Protein 2GFG (pdb70)

CATH classification: 2.40.320.10

Radius of gyration: 31.07 Å; Cα contacts (8 Å, |Δi|>4): 1097; chains: 3; bounding box: 58×66×93 Å

B-factor: mean 49.04, std 6.39, range [33.17, 90.45]

Nearest PDB structures (foldseek):
  2gfg-assembly3_C  TM=9.808E-01  e=6.382E-33  Halalkalibacterium halodurans
  3sy3-assembly2_D  TM=9.753E-01  e=3.886E-20  Bacillus anthracis str. 'Ames Ancestor'
  8h92-assembly1_A  TM=7.859E-01  e=7.245E-09  Ziziphus jujuba
  5a61-assembly1_A  TM=7.399E-01  e=6.137E-09  Escherichia coli K-12
  3n10-assembly1_A  TM=6.303E-01  e=5.425E-07  Yersinia pestis

Structure (mmCIF, N/CA/C/O backbone):
data_2GFG
#
_entry.id   2GFG
#
_cell.length_a   43.030
_cell.length_b   74.690
_cell.length_c   188.130
_cell.angle_alpha   90.000
_cell.angle_beta   90.000
_cell.angle_gamma   90.000
#
_symmetry.space_group_name_H-M   'P 21 21 21'
#
loop_
_entity.id
_entity.type
_entity.pdbx_description
1 polymer BH2851
2 non-polymer 'CHLORIDE ION'
3 non-polymer 'UNKNOWN LIGAND'
4 non-polymer 1,2-ETHANEDIOL
5 non-polymer 'SODIUM ION'
6 water water
#
loop_
_atom_site.group_PDB
_atom_site.id
_atom_site.type_symbol
_atom_site.label_atom_id
_atom_site.label_alt_id
_atom_site.label_comp_id
_atom_site.label_asym_id
_atom_site.label_entity_id
_atom_site.label_seq_id
_atom_site.pdbx_PDB_ins_code
_atom_site.Cartn_x
_atom_site.Cartn_y
_atom_site.Cartn_z
_atom_site.occupancy
_atom_site.B_iso_or_equiv
_atom_site.auth_seq_id
_atom_site.auth_comp_id
_atom_site.auth_asym_id
_atom_site.auth_atom_id
_atom_site.pdbx_PDB_model_num
ATOM 1 N N . GLY A 1 1 ? 39.462 57.505 61.941 1.00 65.36 0 GLY A N 1
ATOM 2 C CA . GLY A 1 1 ? 38.789 57.664 60.615 1.00 64.93 0 GLY A CA 1
ATOM 3 C C . GLY A 1 1 ? 39.451 56.858 59.501 1.00 64.55 0 GLY A C 1
ATOM 4 O O . GLY A 1 1 ? 40.223 55.927 59.762 1.00 66.51 0 GLY A O 1
ATOM 13 N N . GLY A 1 3 ? 42.046 56.453 57.591 1.00 58.41 2 GLY A N 1
ATOM 14 C CA . GLY A 1 3 ? 43.475 56.784 57.455 1.00 57.48 2 GLY A CA 1
ATOM 15 C C . GLY A 1 3 ? 43.990 57.691 58.567 1.00 56.03 2 GLY A C 1
ATOM 16 O O . GLY A 1 3 ? 45.136 57.559 58.999 1.00 56.26 2 GLY A O 1
ATOM 17 N N . LYS A 1 4 ? 43.147 58.625 59.015 1.00 54.20 3 LYS A N 1
ATOM 18 C CA . LYS A 1 4 ? 43.526 59.578 60.066 1.00 54.03 3 LYS A CA 1
ATOM 19 C C . LYS A 1 4 ? 42.746 59.310 61.342 1.00 53.90 3 LYS A C 1
ATOM 20 O O . LYS A 1 4 ? 41.596 58.896 61.293 1.00 53.63 3 LYS A O 1
ATOM 26 N N . GLU A 1 5 ? 43.392 59.514 62.490 1.00 53.63 4 GLU A N 1
ATOM 27 C CA . GLU A 1 5 ? 42.720 59.322 63.782 1.00 54.32 4 GLU A CA 1
ATOM 28 C C . GLU A 1 5 ? 43.359 60.112 64.905 1.00 52.12 4 GLU A C 1
ATOM 29 O O . GLU A 1 5 ? 44.547 60.457 64.850 1.00 50.08 4 GLU A O 1
ATOM 35 N N . ILE A 1 6 ? 42.543 60.441 65.905 1.00 51.72 5 ILE A N 1
ATOM 36 C CA . ILE A 1 6 ? 42.995 61.162 67.073 1.00 52.61 5 ILE A CA 1
ATOM 37 C C . ILE A 1 6 ? 43.380 60.159 68.147 1.00 53.16 5 ILE A C 1
ATOM 38 O O . ILE A 1 6 ? 42.581 59.299 68.521 1.00 53.75 5 ILE A O 1
ATOM 43 N N . GLU A 1 7 ? 44.617 60.272 68.630 1.00 54.44 6 GLU A N 1
ATOM 44 C CA . GLU A 1 7 ? 45.157 59.368 69.631 1.00 55.54 6 GLU A CA 1
ATOM 45 C C . GLU A 1 7 ? 45.130 60.036 71.023 1.00 54.59 6 GLU A C 1
ATOM 46 O O . GLU A 1 7 ? 45.846 61.007 71.261 1.00 53.30 6 GLU A O 1
ATOM 52 N N . ILE A 1 8 ? 44.213 59.566 71.886 1.00 54.38 7 ILE A N 1
ATOM 53 C CA . ILE A 1 8 ? 44.175 59.957 73.308 1.00 53.96 7 ILE A CA 1
ATOM 54 C C . ILE A 1 8 ? 44.765 58.786 74.115 1.00 52.95 7 ILE A C 1
ATOM 55 O O . ILE A 1 8 ? 44.159 57.718 74.199 1.00 51.32 7 ILE A O 1
ATOM 60 N N . GLU A 1 9 ? 45.925 59.013 74.733 1.00 52.48 8 GLU A N 1
ATOM 61 C CA . GLU A 1 9 ? 46.716 57.927 75.315 1.00 52.57 8 GLU A CA 1
ATOM 62 C C . GLU A 1 9 ? 47.257 58.275 76.713 1.00 50.28 8 GLU A C 1
ATOM 63 O O . GLU A 1 9 ? 47.780 59.367 76.929 1.00 51.64 8 GLU A O 1
ATOM 69 N N . ARG A 1 10 ? 47.130 57.317 77.645 1.00 47.52 9 ARG A N 1
ATOM 70 C CA . ARG A 1 10 ? 47.792 57.384 78.962 1.00 45.17 9 ARG A CA 1
ATOM 71 C C . ARG A 1 10 ? 48.726 56.189 79.085 1.00 44.74 9 ARG A C 1
ATOM 72 O O . ARG A 1 10 ? 48.431 55.125 78.579 1.00 43.47 9 ARG A O 1
ATOM 80 N N . LYS A 1 11 ? 49.829 56.363 79.800 1.00 44.04 10 LYS A N 1
ATOM 81 C CA . LYS A 1 11 ? 50.938 55.394 79.755 1.00 45.02 10 LYS A CA 1
ATOM 82 C C . LYS A 1 11 ? 51.804 55.439 80.998 1.00 43.31 10 LYS A C 1
ATOM 83 O O . LYS A 1 11 ? 51.957 56.478 81.610 1.00 42.41 10 LYS A O 1
ATOM 89 N N . THR A 1 12 ? 52.376 54.288 81.355 1.00 42.62 11 THR A N 1
ATOM 90 C CA . THR A 1 12 ? 53.454 54.230 82.343 1.00 43.47 11 THR A CA 1
ATOM 91 C C . THR A 1 12 ? 54.304 52.979 82.146 1.00 43.54 11 THR A C 1
ATOM 92 O O . THR A 1 12 ? 53.790 51.921 81.777 1.00 42.83 11 THR A O 1
ATOM 96 N N . LEU A 1 13 ? 55.606 53.117 82.396 1.00 44.18 12 LEU A N 1
ATOM 97 C CA . LEU A 1 13 ? 56.520 51.982 82.413 1.00 44.15 12 LEU A CA 1
ATOM 98 C C . LEU A 1 13 ? 56.281 51.164 83.657 1.00 43.53 12 LEU A C 1
ATOM 99 O O . LEU A 1 13 ? 55.862 51.700 84.694 1.00 43.35 12 LEU A O 1
ATOM 104 N N . VAL A 1 14 ? 56.548 49.862 83.562 1.00 43.06 13 VAL A N 1
ATOM 105 C CA . VAL A 1 14 ? 56.437 48.957 84.705 1.00 43.06 13 VAL A CA 1
ATOM 106 C C . VAL A 1 14 ? 57.606 47.986 84.732 1.00 43.99 13 VAL A C 1
ATOM 107 O O . VAL A 1 14 ? 58.350 47.858 83.752 1.00 44.07 13 VAL A O 1
ATOM 111 N N . SER A 1 15 ? 57.780 47.327 85.870 1.00 44.13 14 SER A N 1
ATOM 112 C CA . SER A 1 15 ? 58.840 46.346 86.042 1.00 44.51 14 SER A CA 1
ATOM 113 C C . SER A 1 15 ? 58.504 45.078 85.310 1.00 44.61 14 SER A C 1
ATOM 114 O O . SER A 1 15 ? 57.361 44.873 84.900 1.00 44.32 14 SER A O 1
ATOM 117 N N . LYS A 1 16 ? 59.503 44.209 85.167 1.00 45.66 15 LYS A N 1
ATOM 118 C CA . LYS A 1 16 ? 59.309 42.887 84.564 1.00 46.88 15 LYS A CA 1
ATOM 119 C C . LYS A 1 16 ? 58.299 42.069 85.376 1.00 46.71 15 LYS A C 1
ATOM 120 O O . LYS A 1 16 ? 57.373 41.473 84.812 1.00 46.71 15 LYS A O 1
ATOM 126 N N . GLU A 1 17 ? 58.471 42.071 86.705 1.00 46.83 16 GLU A N 1
ATOM 127 C CA . GLU A 1 17 ? 57.601 41.294 87.608 1.00 46.56 16 GLU A CA 1
ATOM 128 C C . GLU A 1 17 ? 56.164 41.842 87.648 1.00 45.18 16 GLU A C 1
ATOM 129 O O . GLU A 1 17 ? 55.208 41.070 87.683 1.00 44.22 16 GLU A O 1
ATOM 132 N N . THR A 1 18 ? 56.021 43.171 87.634 1.00 44.92 17 THR A N 1
ATOM 133 C CA . THR A 1 18 ? 54.678 43.801 87.576 1.00 44.92 17 THR A CA 1
ATOM 134 C C . THR A 1 18 ? 53.984 43.468 86.247 1.00 44.89 17 THR A C 1
ATOM 135 O O . THR A 1 18 ? 52.798 43.130 86.224 1.00 45.60 17 THR A O 1
ATOM 139 N N . PHE A 1 19 ? 54.735 43.577 85.147 1.00 44.88 18 PHE A N 1
ATOM 140 C CA . PHE A 1 19 ? 54.220 43.230 83.802 1.00 44.66 18 PHE A CA 1
ATOM 141 C C . PHE A 1 19 ? 53.719 41.795 83.775 1.00 44.51 18 PHE A C 1
ATOM 142 O O . PHE A 1 19 ? 52.609 41.525 83.324 1.00 45.27 18 PHE A O 1
ATOM 150 N N . LYS A 1 20 ? 54.538 40.889 84.303 1.00 45.07 19 LYS A N 1
ATOM 151 C CA . LYS A 1 20 ? 54.202 39.455 84.370 1.00 45.25 19 LYS A CA 1
ATOM 152 C C . LYS A 1 20 ? 52.964 39.192 85.262 1.00 44.74 19 LYS A C 1
ATOM 153 O O . LYS A 1 20 ? 52.166 38.285 84.984 1.00 42.72 19 LYS A O 1
ATOM 159 N N . ARG A 1 21 ? 52.822 39.982 86.333 1.00 45.06 20 ARG A N 1
ATOM 160 C CA . ARG A 1 21 ? 51.650 39.886 87.220 1.00 45.49 20 ARG A CA 1
ATOM 161 C C . ARG A 1 21 ? 50.378 40.370 86.511 1.00 45.43 20 ARG A C 1
ATOM 162 O O . ARG A 1 21 ? 49.302 39.784 86.679 1.00 45.59 20 ARG A O 1
ATOM 170 N N . LEU A 1 22 ? 50.505 41.461 85.752 1.00 45.84 21 LEU A N 1
ATOM 171 C CA . LEU A 1 22 ? 49.368 42.033 85.003 1.00 45.74 21 LEU A CA 1
ATOM 172 C C . LEU A 1 22 ? 48.872 41.098 83.912 1.00 44.79 21 LEU A C 1
ATOM 173 O O . LEU A 1 22 ? 47.681 41.054 83.634 1.00 44.91 21 LEU A O 1
ATOM 178 N N . ILE A 1 23 ? 49.802 40.390 83.260 1.00 44.89 22 ILE A N 1
ATOM 179 C CA . ILE A 1 23 ? 49.444 39.362 82.262 1.00 45.05 22 ILE A CA 1
ATOM 180 C C . ILE A 1 23 ? 48.575 38.286 82.908 1.00 45.38 22 ILE A C 1
ATOM 181 O O . ILE A 1 23 ? 47.565 37.865 82.336 1.00 44.04 22 ILE A O 1
ATOM 186 N N . SER A 1 24 ? 48.980 37.849 84.109 1.00 46.13 23 SER A N 1
ATOM 187 C CA . SER A 1 24 ? 48.244 36.824 84.861 1.00 47.44 23 SER A CA 1
ATOM 188 C C . SER A 1 24 ? 46.855 37.310 85.324 1.00 48.08 23 SER A C 1
ATOM 189 O O . SER A 1 24 ? 45.849 36.633 85.096 1.00 47.88 23 SER A O 1
ATOM 192 N N . GLN A 1 25 ? 46.811 38.483 85.959 1.00 48.76 24 GLN A N 1
ATOM 193 C CA . GLN A 1 25 ? 45.550 38.994 86.563 1.00 49.65 24 GLN A CA 1
ATOM 194 C C . GLN A 1 25 ? 44.510 39.423 85.517 1.00 50.66 24 GLN A C 1
ATOM 195 O O . GLN A 1 25 ? 43.305 39.245 85.728 1.00 50.87 24 GLN A O 1
ATOM 201 N N . LEU A 1 26 ? 44.980 39.922 84.369 1.00 50.74 25 LEU A N 1
ATOM 202 C CA . LEU A 1 26 ? 44.085 40.236 83.235 1.00 51.10 25 LEU A CA 1
ATOM 203 C C . LEU A 1 26 ? 43.753 38.977 82.376 1.00 51.10 25 LEU A C 1
ATOM 204 O O . LEU A 1 26 ? 43.021 39.075 81.391 1.00 52.17 25 LEU A O 1
ATOM 209 N N . HIS A 1 27 ? 44.294 37.811 82.775 1.00 51.17 26 HIS A N 1
ATOM 210 C CA . HIS A 1 27 ? 44.045 36.512 82.081 1.00 51.65 26 HIS A CA 1
ATOM 211 C C . HIS A 1 27 ? 44.434 36.561 80.585 1.00 52.03 26 HIS A C 1
ATOM 212 O O . HIS A 1 27 ? 43.716 36.037 79.723 1.00 52.29 26 HIS A O 1
ATOM 215 N N . ILE A 1 28 ? 45.592 37.171 80.306 1.00 51.54 27 ILE A N 1
ATOM 216 C CA . ILE A 1 28 ? 46.118 37.294 78.942 1.00 51.64 27 ILE A CA 1
ATOM 217 C C . ILE A 1 28 ? 47.037 36.119 78.626 1.00 51.41 27 ILE A C 1
ATOM 218 O O . ILE A 1 28 ? 47.984 35.855 79.359 1.00 51.19 27 ILE A O 1
ATOM 223 N N . GLY A 1 29 ? 46.761 35.427 77.520 1.00 51.49 28 GLY A N 1
ATOM 224 C CA . GLY A 1 29 ? 47.578 34.279 77.099 1.00 51.64 28 GLY A CA 1
ATOM 225 C C . GLY A 1 29 ? 48.825 34.702 76.334 1.00 51.86 28 GLY A C 1
ATOM 226 O O . GLY A 1 29 ? 48.905 35.819 75.832 1.00 52.75 28 GLY A O 1
ATOM 227 N N . GLU A 1 30 ? 49.799 33.793 76.249 1.00 52.28 29 GLU A N 1
ATOM 228 C CA . GLU A 1 30 ? 51.036 34.025 75.467 1.00 52.47 29 GLU A CA 1
ATOM 229 C C . GLU A 1 30 ? 50.732 34.310 73.992 1.00 52.27 29 GLU A C 1
ATOM 230 O O . GLU A 1 30 ? 51.354 35.192 73.377 1.00 52.43 29 GLU A O 1
ATOM 232 N N . GLY A 1 31 ? 49.752 33.585 73.442 1.00 51.19 30 GLY A N 1
ATOM 233 C CA . GLY A 1 31 ? 49.355 33.733 72.036 1.00 50.44 30 GLY A CA 1
ATOM 234 C C . GLY A 1 31 ? 48.648 35.046 71.705 1.00 50.12 30 GLY A C 1
ATOM 235 O O . GLY A 1 31 ? 48.477 35.382 70.523 1.00 49.89 30 GLY A O 1
ATOM 236 N N . ASP A 1 32 ? 48.193 35.765 72.738 1.00 49.44 31 ASP A N 1
ATOM 237 C CA . ASP A 1 32 ? 47.569 37.097 72.550 1.00 49.21 31 ASP A CA 1
ATOM 238 C C . ASP A 1 32 ? 48.599 38.169 72.203 1.00 48.31 31 ASP A C 1
ATOM 239 O O . ASP A 1 32 ? 48.254 39.201 71.626 1.00 48.51 31 ASP A O 1
ATOM 244 N N . PHE A 1 33 ? 49.856 37.938 72.591 1.00 47.17 32 PHE A N 1
ATOM 245 C CA . PHE A 1 33 ? 50.945 38.856 72.266 1.00 45.71 32 PHE A CA 1
ATOM 246 C C . PHE A 1 33 ? 51.348 38.738 70.797 1.00 45.48 32 PHE A C 1
ATOM 247 O O . PHE A 1 33 ? 51.671 37.642 70.314 1.00 43.49 32 PHE A O 1
ATOM 255 N N . LYS A 1 34 ? 51.280 39.870 70.081 1.00 45.66 33 LYS A N 1
ATOM 256 C CA . LYS A 1 34 ? 51.690 39.946 68.679 1.00 46.05 33 LYS A CA 1
ATOM 257 C C . LYS A 1 34 ? 52.956 40.802 68.569 1.00 45.07 33 LYS A C 1
ATOM 258 O O . LYS A 1 34 ? 53.09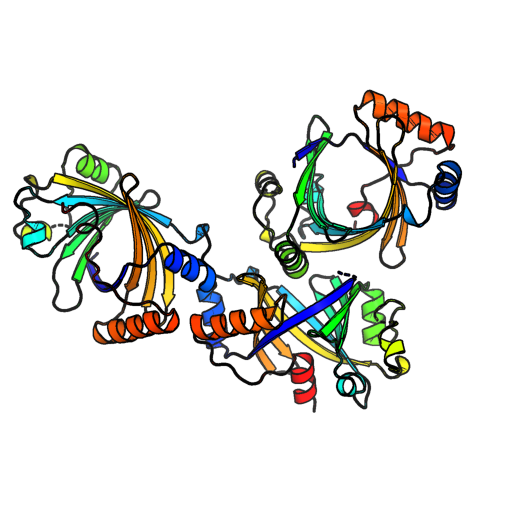5 41.801 69.257 1.00 45.39 33 LYS A O 1
ATOM 264 N N . LEU A 1 35 ? 53.845 40.416 67.667 1.00 45.25 34 LEU A N 1
ATOM 265 C CA . LEU A 1 35 ? 55.126 41.100 67.486 1.00 45.77 34 LEU A CA 1
ATOM 266 C C . LEU A 1 35 ? 55.035 42.126 66.370 1.00 45.12 34 LEU A C 1
ATOM 267 O O . LEU A 1 35 ? 54.422 41.872 65.335 1.00 44.39 34 LEU A O 1
ATOM 272 N N . GLN A 1 36 ? 55.582 43.321 66.623 1.00 45.83 35 GLN A N 1
ATOM 273 C CA . GLN A 1 36 ? 55.666 44.373 65.608 1.00 45.20 35 GLN A CA 1
ATOM 274 C C . GLN A 1 36 ? 57.022 45.085 65.676 1.00 45.64 35 GLN A C 1
ATOM 275 O O . GLN A 1 36 ? 57.665 45.127 66.736 1.00 43.95 35 GLN A O 1
ATOM 281 N N . ARG A 1 37 ? 57.450 45.625 64.533 1.00 46.78 36 ARG A N 1
ATOM 282 C CA . ARG A 1 37 ? 58.708 46.360 64.430 1.00 46.51 36 ARG A CA 1
ATOM 283 C C . ARG A 1 37 ? 58.434 47.774 63.993 1.00 46.31 36 ARG A C 1
ATOM 284 O O . ARG A 1 37 ? 57.803 47.998 62.968 1.00 45.69 36 ARG A O 1
ATOM 292 N N . ASN A 1 38 ? 58.936 48.730 64.766 1.00 45.74 37 ASN A N 1
ATOM 293 C CA . ASN A 1 38 ? 58.778 50.132 64.464 1.00 45.36 37 ASN A CA 1
ATOM 294 C C . ASN A 1 38 ? 60.082 50.671 63.943 1.00 45.19 37 ASN A C 1
ATOM 295 O O . ASN A 1 38 ? 61.086 50.654 64.653 1.00 44.92 37 ASN A O 1
ATOM 300 N N . HIS A 1 39 ? 60.100 51.035 62.658 1.00 43.09 38 HIS A N 1
ATOM 301 C CA . HIS A 1 39 ? 61.281 51.616 62.033 1.00 42.33 38 HIS A CA 1
ATOM 302 C C . HIS A 1 39 ? 61.135 53.117 62.055 1.00 43.19 38 HIS A C 1
ATOM 303 O O . HIS A 1 39 ? 60.215 53.654 61.453 1.00 41.98 38 HIS A O 1
ATOM 310 N N . TYR A 1 40 ? 62.049 53.800 62.747 1.00 43.85 39 TYR A N 1
ATOM 311 C CA . TYR A 1 40 ? 61.928 55.252 62.964 1.00 44.49 39 TYR A CA 1
ATOM 312 C C . TYR A 1 40 ? 62.709 56.067 61.963 1.00 44.47 39 TYR A C 1
ATOM 313 O O . TYR A 1 40 ? 63.805 55.696 61.567 1.00 44.50 39 TYR A O 1
ATOM 322 N N . PHE A 1 41 ? 62.122 57.197 61.557 1.00 44.83 40 PHE A N 1
ATOM 323 C CA . PHE A 1 41 ? 62.746 58.111 60.622 1.00 45.64 40 PHE A CA 1
ATOM 324 C C . PHE A 1 41 ? 62.879 59.491 61.242 1.00 46.62 40 PHE A C 1
ATOM 325 O O . PHE A 1 41 ? 61.983 59.956 61.952 1.00 47.75 40 PHE A O 1
ATOM 333 N N . GLU A 1 42 ? 63.997 60.143 60.964 1.00 46.48 41 GLU A N 1
ATOM 334 C CA . GLU A 1 42 ? 64.281 61.446 61.516 1.00 47.97 41 GLU A CA 1
ATOM 335 C C . GLU A 1 42 ? 65.460 62.072 60.768 1.00 47.80 41 GLU A C 1
ATOM 336 O O . GLU A 1 42 ? 66.244 61.361 60.126 1.00 48.33 41 GLU A O 1
ATOM 342 N N . THR A 1 43 ? 65.526 63.404 60.782 1.00 47.80 42 THR A N 1
ATOM 343 C CA . THR A 1 43 ? 66.666 64.143 60.218 1.00 48.02 42 THR A CA 1
ATOM 344 C C . THR A 1 43 ? 67.831 64.152 61.204 1.00 48.97 42 THR A C 1
ATOM 345 O O . THR A 1 43 ? 67.654 63.852 62.376 1.00 48.81 42 THR A O 1
ATOM 349 N N . ASP A 1 44 ? 69.018 64.513 60.723 1.00 50.87 43 ASP A N 1
ATOM 350 C CA . ASP A 1 44 ? 70.228 64.575 61.585 1.00 53.28 43 ASP A CA 1
ATOM 351 C C . ASP A 1 44 ? 70.036 65.526 62.777 1.00 54.46 43 ASP A C 1
ATOM 352 O O . ASP A 1 44 ? 70.368 65.183 63.914 1.00 54.87 43 ASP A O 1
ATOM 357 N N . ASP A 1 45 ? 69.446 66.692 62.511 1.00 55.65 44 ASP A N 1
ATOM 358 C CA . ASP A 1 45 ? 69.192 67.704 63.561 1.00 56.56 44 ASP A CA 1
ATOM 359 C C . ASP A 1 45 ? 67.877 67.451 64.355 1.00 55.65 44 ASP A C 1
ATOM 360 O O . ASP A 1 45 ? 67.492 68.268 65.187 1.00 55.95 44 ASP A O 1
ATOM 365 N N . PHE A 1 46 ? 67.180 66.353 64.038 1.00 54.30 45 PHE A N 1
ATOM 366 C CA . PHE A 1 46 ? 65.959 65.942 64.755 1.00 53.48 45 PHE A CA 1
ATOM 367 C C . PHE A 1 46 ? 64.786 66.953 64.589 1.00 51.65 45 PHE A C 1
ATOM 368 O O . PHE A 1 46 ? 64.206 67.417 65.580 1.00 51.07 45 PHE A O 1
ATOM 376 N N . GLN A 1 47 ? 64.419 67.235 63.332 1.00 50.19 46 GLN A N 1
ATOM 377 C CA . GLN A 1 47 ? 63.340 68.221 63.028 1.00 50.03 46 GLN A CA 1
ATOM 378 C C . GLN A 1 47 ? 61.947 67.762 63.485 1.00 48.92 46 GLN A C 1
ATOM 379 O O . GLN A 1 47 ? 61.158 68.575 63.984 1.00 48.63 46 GLN A O 1
ATOM 385 N N . LEU A 1 48 ? 61.648 66.469 63.323 1.00 47.35 47 LEU A N 1
ATOM 386 C CA . LEU A 1 48 ? 60.351 65.928 63.769 1.00 48.31 47 LEU A CA 1
ATOM 387 C C . LEU A 1 48 ? 60.200 66.055 65.291 1.00 49.02 47 LEU A C 1
ATOM 388 O O . LEU A 1 48 ? 59.123 66.393 65.787 1.00 49.94 47 LEU A O 1
ATOM 393 N N . LYS A 1 49 ? 61.293 65.812 66.016 1.00 48.41 48 LYS A N 1
ATOM 394 C CA . LYS A 1 49 ? 61.303 65.944 67.478 1.00 49.56 48 LYS A CA 1
ATOM 395 C C . LYS A 1 49 ? 61.007 67.406 67.884 1.00 48.59 48 LYS A C 1
ATOM 396 O O . LYS A 1 49 ? 60.200 67.655 68.772 1.00 48.38 48 LYS A O 1
ATOM 402 N N . LYS A 1 50 ? 61.632 68.352 67.179 1.00 48.05 49 LYS A N 1
ATOM 403 C CA . LYS A 1 50 ? 61.451 69.796 67.453 1.00 49.03 49 LYS A CA 1
ATOM 404 C C . LYS A 1 50 ? 60.029 70.298 67.140 1.00 48.42 49 LYS A C 1
ATOM 405 O O . LYS A 1 50 ? 59.604 71.319 67.670 1.00 49.48 49 LYS A O 1
ATOM 411 N N . GLN A 1 51 ? 59.311 69.577 66.270 1.00 48.06 50 GLN A N 1
ATOM 412 C CA . GLN A 1 51 ? 57.897 69.873 65.994 1.00 47.36 50 GLN A CA 1
ATOM 413 C C . GLN A 1 51 ? 56.959 68.885 66.729 1.00 46.08 50 GLN A C 1
ATOM 414 O O . GLN A 1 51 ? 55.779 68.765 66.389 1.00 46.38 50 GLN A O 1
ATOM 420 N N . SER A 1 52 ? 57.492 68.241 67.786 1.00 45.46 51 SER A N 1
ATOM 421 C CA . SER A 1 52 ? 56.739 67.289 68.627 1.00 44.27 51 SER A CA 1
ATOM 422 C C . SER A 1 52 ? 56.040 66.187 67.803 1.00 44.64 51 SER A C 1
ATOM 423 O O . SER A 1 52 ? 54.963 65.689 68.180 1.00 42.59 51 SER A O 1
ATOM 426 N N . SER A 1 53 ? 56.702 65.763 66.726 1.00 44.76 52 SER A N 1
ATOM 427 C CA . SER A 1 53 ? 56.149 64.769 65.817 1.00 44.27 52 SER A CA 1
ATOM 428 C C . SER A 1 53 ? 57.030 63.544 65.742 1.00 44.11 52 SER A C 1
ATOM 429 O O . SER A 1 53 ? 58.219 63.585 66.122 1.00 44.19 52 SER A O 1
ATOM 432 N N . ALA A 1 54 ? 56.447 62.449 65.246 1.00 42.98 53 ALA A N 1
ATOM 433 C CA . ALA A 1 54 ? 57.146 61.183 65.108 1.00 42.83 53 ALA A CA 1
ATOM 434 C C . ALA A 1 54 ? 56.711 60.479 63.828 1.00 42.67 53 ALA A C 1
ATOM 435 O O . ALA A 1 54 ? 55.496 60.368 63.542 1.00 42.86 53 ALA A O 1
ATOM 437 N N . LEU A 1 55 ? 57.699 59.993 63.068 1.00 40.17 54 LEU A N 1
ATOM 438 C CA . LEU A 1 55 ? 57.465 59.309 61.804 1.00 40.91 54 LEU A CA 1
ATOM 439 C C . LEU A 1 55 ? 58.040 57.904 61.888 1.00 41.32 54 LEU A C 1
ATOM 440 O O . LEU A 1 55 ? 59.216 57.728 62.228 1.00 42.07 54 LEU A O 1
ATOM 445 N N . ARG A 1 56 ? 57.213 56.906 61.589 1.00 41.91 55 ARG A N 1
ATOM 446 C CA . ARG A 1 56 ? 57.658 55.508 61.579 1.00 43.40 55 ARG A CA 1
ATOM 447 C C . ARG A 1 56 ? 57.044 54.726 60.440 1.00 43.61 55 ARG A C 1
ATOM 448 O O . ARG A 1 56 ? 56.036 55.144 59.849 1.00 42.69 55 ARG A O 1
ATOM 456 N N . ILE A 1 57 ? 57.690 53.614 60.104 1.00 42.93 56 ILE A N 1
ATOM 457 C CA . ILE A 1 57 ? 57.072 52.553 59.318 1.00 43.71 56 ILE A CA 1
ATOM 458 C C . ILE A 1 57 ? 56.946 51.322 60.230 1.00 43.05 56 ILE A C 1
ATOM 459 O O . ILE A 1 57 ? 57.942 50.847 60.763 1.00 43.31 56 ILE A O 1
ATOM 464 N N . ARG A 1 58 ? 55.711 50.862 60.448 1.00 43.96 57 ARG A N 1
ATOM 465 C CA . ARG A 1 58 ? 55.453 49.681 61.284 1.00 44.98 57 ARG A CA 1
ATOM 466 C C . ARG A 1 58 ? 55.322 48.437 60.437 1.00 44.63 57 ARG A C 1
ATOM 467 O O . ARG A 1 58 ? 54.645 48.445 59.422 1.00 43.83 57 ARG A O 1
ATOM 475 N N . GLU A 1 59 ? 55.922 47.347 60.912 1.00 44.02 58 GLU A N 1
ATOM 476 C CA . GLU A 1 59 ? 55.816 46.042 60.277 1.00 44.16 58 GLU A CA 1
ATOM 477 C C . GLU A 1 59 ? 55.144 45.077 61.265 1.00 44.01 58 GLU A C 1
ATOM 478 O O . GLU A 1 59 ? 55.613 44.911 62.378 1.00 44.25 58 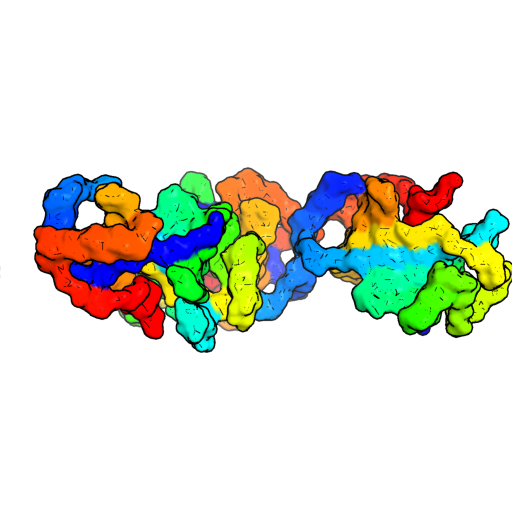GLU A O 1
ATOM 484 N N . LYS A 1 60 ? 54.025 44.484 60.860 1.00 44.84 59 LYS A N 1
ATOM 485 C CA . LYS A 1 60 ? 53.272 43.572 61.736 1.00 44.87 59 LYS A CA 1
ATOM 486 C C . LYS A 1 60 ? 52.503 42.548 60.917 1.00 45.94 59 LYS A C 1
ATOM 487 O O . LYS A 1 60 ? 51.576 42.905 60.169 1.00 45.59 59 LYS A O 1
ATOM 493 N N . GLU A 1 61 ? 52.880 41.272 61.072 1.00 46.86 60 GLU A N 1
ATOM 494 C CA . GLU A 1 61 ? 52.235 40.148 60.359 1.00 48.54 60 GLU A CA 1
ATOM 495 C C . GLU A 1 61 ? 52.203 40.377 58.842 1.00 48.98 60 GLU A C 1
ATOM 496 O O . GLU A 1 61 ? 51.146 40.282 58.207 1.00 49.75 60 GLU A O 1
ATOM 502 N N . ALA A 1 62 ? 53.372 40.729 58.282 1.00 48.22 61 ALA A N 1
ATOM 503 C CA . ALA A 1 62 ? 53.532 40.962 56.822 1.00 47.64 61 ALA A CA 1
ATOM 504 C C . ALA A 1 62 ? 52.744 42.197 56.275 1.00 46.57 61 ALA A C 1
ATOM 505 O O . ALA A 1 62 ? 52.584 42.345 55.061 1.00 47.49 61 ALA A O 1
ATOM 507 N N . ILE A 1 63 ? 52.294 43.077 57.173 1.00 46.05 62 ILE A N 1
ATOM 508 C CA . ILE A 1 63 ? 51.638 44.328 56.776 1.00 44.15 62 ILE A CA 1
ATOM 509 C C . ILE A 1 63 ? 52.482 45.518 57.236 1.00 42.28 62 ILE A C 1
ATOM 510 O O . ILE A 1 63 ? 52.845 45.617 58.419 1.00 40.08 62 ILE A O 1
ATOM 515 N N . PHE A 1 64 ? 52.774 46.421 56.292 1.00 41.21 63 PHE A N 1
ATOM 516 C CA . PHE A 1 64 ? 53.551 47.630 56.556 1.00 41.11 63 PHE A CA 1
ATOM 517 C C . PHE A 1 64 ? 52.648 48.840 56.584 1.00 41.04 63 PHE A C 1
ATOM 518 O O . PHE A 1 64 ? 51.786 48.997 55.710 1.00 40.75 63 PHE A O 1
ATOM 526 N N . THR A 1 65 ? 52.854 49.705 57.586 1.00 40.98 64 THR A N 1
ATOM 527 C CA . THR A 1 65 ? 52.054 50.916 57.758 1.00 43.38 64 THR A CA 1
ATOM 528 C C . THR A 1 65 ? 52.962 52.130 58.014 1.00 44.97 64 THR A C 1
ATOM 529 O O . THR A 1 65 ? 53.742 52.148 58.977 1.00 46.55 64 THR A O 1
ATOM 533 N N . PHE A 1 66 ? 52.868 53.118 57.126 1.00 43.59 65 PHE A N 1
ATOM 534 C CA . PHE A 1 66 ? 53.595 54.382 57.249 1.00 43.40 65 PHE A CA 1
ATOM 535 C C . PHE A 1 66 ? 52.764 55.309 58.116 1.00 42.63 65 PHE A C 1
ATOM 536 O O . PHE A 1 66 ? 51.601 55.541 57.822 1.00 41.12 65 PHE A O 1
ATOM 544 N N . THR A 1 67 ? 53.353 55.821 59.205 1.00 42.30 66 THR A N 1
ATOM 545 C CA . THR A 1 67 ? 52.580 56.609 60.197 1.00 44.05 66 THR A CA 1
ATOM 546 C C . THR A 1 67 ? 53.301 57.861 60.653 1.00 43.45 66 THR A C 1
ATOM 547 O O . THR A 1 67 ? 54.465 57.807 61.078 1.00 42.51 66 THR A O 1
ATOM 551 N N . LEU A 1 68 ? 52.607 58.993 60.535 1.00 42.98 67 LEU A N 1
ATOM 552 C CA . LEU A 1 68 ? 53.035 60.242 61.141 1.00 43.74 67 LEU A CA 1
ATOM 553 C C . LEU A 1 68 ? 52.157 60.518 62.370 1.00 44.08 67 LEU A C 1
ATOM 554 O O . LEU A 1 68 ? 50.952 60.237 62.353 1.00 44.80 67 LEU A O 1
ATOM 559 N N . LYS A 1 69 ? 52.784 61.003 63.448 1.00 43.28 68 LYS A N 1
ATOM 560 C CA . LYS A 1 69 ? 52.069 61.521 64.629 1.00 43.39 68 LYS A CA 1
ATOM 561 C C . LYS A 1 69 ? 52.491 62.942 64.822 1.00 42.90 68 LYS A C 1
ATOM 562 O O . LYS A 1 69 ? 53.679 63.215 64.873 1.00 42.47 68 LYS A O 1
ATOM 568 N N . GLN A 1 70 ? 51.518 63.861 64.906 1.00 41.98 69 GLN A N 1
ATOM 569 C CA . GLN A 1 70 ? 51.809 65.305 65.103 1.00 42.69 69 GLN A CA 1
ATOM 570 C C . GLN A 1 70 ? 50.859 65.911 66.139 1.00 42.32 69 GLN A C 1
ATOM 571 O O . GLN A 1 70 ? 49.854 65.293 66.487 1.00 42.23 69 GLN A O 1
ATOM 577 N N . PRO A 1 71 ? 51.208 67.102 66.682 1.00 44.11 70 PRO A N 1
ATOM 578 C CA . PRO A 1 71 ? 50.326 67.769 67.653 1.00 45.52 70 PRO A CA 1
ATOM 579 C C . PRO A 1 71 ? 48.906 68.077 67.119 1.00 46.96 70 PRO A C 1
ATOM 580 O O . PRO A 1 71 ? 48.706 68.242 65.910 1.00 46.51 70 PRO A O 1
ATOM 584 N N . HIS A 1 72 ? 47.948 68.126 68.036 1.00 48.18 71 HIS A N 1
ATOM 585 C CA . HIS A 1 72 ? 46.537 68.350 67.708 1.00 49.31 71 HIS A CA 1
ATOM 586 C C . HIS A 1 72 ? 45.854 68.901 68.959 1.00 49.91 71 HIS A C 1
ATOM 587 O O . HIS A 1 72 ? 46.296 68.602 70.068 1.00 50.53 71 HIS A O 1
ATOM 594 N N . PRO A 1 73 ? 44.815 69.779 68.791 1.00 51.06 72 PRO A N 1
ATOM 595 C CA . PRO A 1 73 ? 44.124 70.340 69.974 1.00 52.68 72 PRO A CA 1
ATOM 596 C C . PRO A 1 73 ? 43.870 69.303 71.086 1.00 54.09 72 PRO A C 1
ATOM 597 O O . PRO A 1 73 ? 44.300 69.505 72.223 1.00 54.86 72 PRO A O 1
ATOM 601 N N . ALA A 1 74 ? 43.257 68.172 70.719 1.00 55.36 73 ALA A N 1
ATOM 602 C CA . ALA A 1 74 ? 43.055 67.048 71.639 1.00 55.43 73 ALA A CA 1
ATOM 603 C C . ALA A 1 74 ? 43.941 65.869 71.213 1.00 55.47 73 ALA A C 1
ATOM 604 O O . ALA A 1 74 ? 43.799 65.352 70.114 1.00 56.55 73 ALA A O 1
ATOM 606 N N . GLY A 1 75 ? 44.888 65.490 72.075 1.00 54.29 74 GLY A N 1
ATOM 607 C CA . GLY A 1 75 ? 45.781 64.361 71.805 1.00 53.73 74 GLY A CA 1
ATOM 608 C C . GLY A 1 75 ? 46.744 64.633 70.660 1.00 53.24 74 GLY A C 1
ATOM 609 O O . GLY A 1 75 ? 47.227 65.767 70.494 1.00 53.76 74 GLY A O 1
ATOM 610 N N . LEU A 1 76 ? 47.053 63.581 69.894 1.00 50.31 75 LEU A N 1
ATOM 611 C CA . LEU A 1 76 ? 47.874 63.697 68.697 1.00 49.56 75 LEU A CA 1
ATOM 612 C C . LEU A 1 76 ? 47.078 63.249 67.476 1.00 48.20 75 LEU A C 1
ATOM 613 O O . LEU A 1 76 ? 46.246 62.341 67.563 1.00 47.97 75 LEU A O 1
ATOM 618 N N . LEU A 1 77 ? 47.332 63.904 66.342 1.00 48.08 76 LEU A N 1
ATOM 619 C CA . LEU A 1 77 ? 46.766 63.489 65.054 1.00 46.78 76 LEU A CA 1
ATOM 620 C C . LEU A 1 77 ? 47.658 62.427 64.450 1.00 46.77 76 LEU A C 1
ATOM 621 O O . LEU A 1 77 ? 48.848 62.676 64.190 1.00 46.24 76 LEU A O 1
ATOM 626 N N . GLU A 1 78 ? 47.084 61.244 64.215 1.00 45.60 77 GLU A N 1
ATOM 627 C CA . GLU A 1 78 ? 47.803 60.136 63.624 1.00 46.07 77 GLU A CA 1
ATOM 628 C C . GLU A 1 78 ? 47.349 59.944 62.177 1.00 45.32 77 GLU A C 1
ATOM 629 O O . GLU A 1 78 ? 46.167 59.735 61.918 1.00 45.34 77 GLU A O 1
ATOM 635 N N . THR A 1 79 ? 48.283 60.086 61.241 1.00 44.19 78 THR A N 1
ATOM 636 C CA . THR A 1 79 ? 48.009 59.871 59.821 1.00 43.41 78 THR A CA 1
ATOM 637 C C . THR A 1 79 ? 48.660 58.572 59.387 1.00 42.51 78 THR A C 1
ATOM 638 O O . THR A 1 79 ? 49.895 58.454 59.394 1.00 40.24 78 THR A O 1
ATOM 642 N N . ASN A 1 80 ? 47.821 57.585 59.030 1.00 42.59 79 ASN A N 1
ATOM 643 C CA . ASN A 1 80 ? 48.282 56.244 58.665 1.00 43.31 79 ASN A CA 1
ATOM 644 C C . ASN A 1 80 ? 48.164 56.000 57.156 1.00 44.53 79 ASN A C 1
ATOM 645 O O . ASN A 1 80 ? 47.196 56.446 56.514 1.00 45.17 79 ASN A O 1
ATOM 650 N N . GLN A 1 81 ? 49.137 55.279 56.597 1.00 43.61 80 GLN A N 1
ATOM 651 C CA . GLN A 1 81 ? 49.113 54.902 55.174 1.00 43.77 80 GLN A CA 1
ATOM 652 C C . GLN A 1 81 ? 49.732 53.525 54.993 1.00 43.40 80 GLN A C 1
ATOM 653 O O . GLN A 1 81 ? 50.849 53.285 55.443 1.00 44.28 80 GLN A O 1
ATOM 659 N N . THR A 1 82 ? 48.996 52.624 54.338 1.00 42.75 81 THR A N 1
ATOM 660 C CA . THR A 1 82 ? 49.490 51.279 54.030 1.00 43.85 81 THR A CA 1
ATOM 661 C C . THR A 1 82 ? 50.558 51.345 52.953 1.00 44.64 81 THR A C 1
ATOM 662 O O . THR A 1 82 ? 50.415 52.075 51.976 1.00 44.10 81 THR A O 1
ATOM 666 N N . LEU A 1 83 ? 51.628 50.571 53.142 1.00 45.64 82 LEU A N 1
ATOM 667 C CA . LEU A 1 83 ? 52.708 50.455 52.154 1.00 45.16 82 LEU A CA 1
ATOM 668 C C . LEU A 1 83 ? 52.867 49.018 51.738 1.00 44.15 82 LEU A C 1
ATOM 669 O O . LEU A 1 83 ? 52.574 48.113 52.506 1.00 44.34 82 LEU A O 1
ATOM 674 N N . SER A 1 84 ? 53.378 48.808 50.529 1.00 44.17 83 SER A N 1
ATOM 675 C CA . SER A 1 84 ? 53.820 47.481 50.110 1.00 44.20 83 SER A CA 1
ATOM 676 C C . SER A 1 84 ? 55.209 47.240 50.666 1.00 45.00 83 SER A C 1
ATOM 677 O O . SER A 1 84 ? 55.884 48.186 51.122 1.00 44.38 83 SER A O 1
ATOM 680 N N . LYS A 1 85 ? 55.633 45.979 50.652 1.00 46.13 84 LYS A N 1
ATOM 681 C CA . LYS A 1 85 ? 57.003 45.606 51.041 1.00 47.65 84 LYS A CA 1
ATOM 682 C C . LYS A 1 85 ? 58.052 46.394 50.202 1.00 47.39 84 LYS A C 1
ATOM 683 O O . LYS A 1 85 ? 59.055 46.853 50.740 1.00 48.07 84 LYS A O 1
ATOM 689 N N . GLN A 1 86 ? 57.764 46.576 48.895 1.00 46.37 85 GLN A N 1
ATOM 690 C CA . GLN A 1 86 ? 58.621 47.379 47.981 1.00 45.75 85 GLN A CA 1
ATOM 691 C C . GLN A 1 86 ? 58.797 48.804 48.489 1.00 45.76 85 GLN A C 1
ATOM 692 O O . GLN A 1 86 ? 59.916 49.324 48.545 1.00 44.41 85 GLN A O 1
ATOM 698 N N . GLU A 1 87 ? 57.667 49.458 48.776 1.00 45.91 86 GLU A N 1
ATOM 699 C CA . GLU A 1 87 ? 57.662 50.848 49.233 1.00 46.04 86 GLU A CA 1
ATOM 700 C C . GLU A 1 87 ? 58.337 50.981 50.583 1.00 45.68 86 GLU A C 1
ATOM 701 O O . GLU A 1 87 ? 59.128 51.893 50.797 1.00 45.85 86 GLU A O 1
ATOM 707 N N . ALA A 1 88 ? 58.033 50.050 51.484 1.00 45.29 87 ALA A N 1
ATOM 708 C CA . ALA A 1 88 ? 58.646 50.016 52.812 1.00 46.34 87 ALA A CA 1
ATOM 709 C C . ALA A 1 88 ? 60.172 49.834 52.718 1.00 46.55 87 ALA A C 1
ATOM 710 O O . ALA A 1 88 ? 60.931 50.542 53.379 1.00 47.48 87 ALA A O 1
ATOM 712 N N . LYS A 1 89 ? 60.600 48.906 51.869 1.00 45.52 88 LYS A N 1
ATOM 713 C CA . LYS A 1 89 ? 62.029 48.613 51.688 1.00 46.06 88 LYS A CA 1
ATOM 714 C C . LYS A 1 89 ? 62.789 49.804 51.067 1.00 45.72 88 LYS A C 1
ATOM 715 O O . LYS A 1 89 ? 63.887 50.150 51.520 1.00 45.40 88 LYS A O 1
ATOM 721 N N . LEU A 1 90 ? 62.198 50.421 50.036 1.00 45.50 89 LEU A N 1
ATOM 722 C CA . LEU A 1 90 ? 62.774 51.644 49.417 1.00 45.79 89 LEU A CA 1
ATOM 723 C C . LEU A 1 90 ? 62.970 52.760 50.433 1.00 45.48 89 LEU A C 1
ATOM 724 O O . LEU A 1 90 ? 63.991 53.432 50.426 1.00 45.14 89 LEU A O 1
ATOM 729 N N . ALA A 1 91 ? 61.962 52.971 51.278 1.00 45.58 90 ALA A N 1
ATOM 730 C CA . ALA A 1 91 ? 62.026 53.993 52.332 1.00 46.48 90 ALA A CA 1
ATOM 731 C C . ALA A 1 91 ? 63.123 53.671 53.340 1.00 47.24 90 ALA A C 1
ATOM 732 O O . ALA A 1 91 ? 63.938 54.530 53.674 1.00 48.54 90 ALA A O 1
ATOM 734 N N . LEU A 1 92 ? 63.168 52.411 53.777 1.00 47.40 91 LEU A N 1
ATOM 735 C CA . LEU A 1 92 ? 64.147 51.961 54.774 1.00 48.15 91 LEU A CA 1
ATOM 736 C C . LEU A 1 92 ? 65.576 51.980 54.256 1.00 47.60 91 LEU A C 1
ATOM 737 O O . LEU A 1 92 ? 66.471 52.416 54.954 1.00 47.33 91 LEU A O 1
ATOM 742 N N . GLU A 1 93 ? 65.774 51.526 53.013 1.00 47.40 92 GLU A N 1
ATOM 743 C CA . GLU A 1 93 ? 67.137 51.341 52.458 1.00 47.62 92 GLU A CA 1
ATOM 744 C C . GLU A 1 93 ? 67.709 52.586 51.775 1.00 47.68 92 GLU A C 1
ATOM 745 O O . GLU A 1 93 ? 68.931 52.792 51.784 1.00 47.21 92 GLU A O 1
ATOM 751 N N . SER A 1 94 ? 66.845 53.383 51.138 1.00 48.00 93 SER A N 1
ATOM 752 C CA . SER A 1 94 ? 67.313 54.509 50.306 1.00 48.43 93 SER A CA 1
ATOM 753 C C . SER A 1 94 ? 66.588 55.847 50.580 1.00 48.79 93 SER A C 1
ATOM 754 O O . SER A 1 94 ? 66.720 56.790 49.805 1.00 49.63 93 SER A O 1
ATOM 757 N N . ALA A 1 95 ? 65.848 55.923 51.691 1.00 49.41 94 ALA A N 1
ATOM 758 C CA . ALA A 1 95 ? 65.125 57.161 52.079 1.00 49.67 94 ALA A CA 1
ATOM 759 C C . ALA A 1 95 ? 64.157 57.720 50.980 1.00 50.42 94 ALA A C 1
ATOM 760 O O . ALA A 1 95 ? 63.889 58.936 50.944 1.00 51.85 94 ALA A O 1
ATOM 762 N N . HIS A 1 96 ? 63.650 56.830 50.093 1.00 49.57 95 HIS A N 1
ATOM 763 C CA A HIS A 1 96 ? 62.665 57.220 49.081 0.50 48.95 95 HIS A CA 1
ATOM 764 C CA B HIS A 1 96 ? 62.650 57.224 49.081 0.50 49.36 95 HIS A CA 1
ATOM 765 C C . HIS A 1 96 ? 61.262 56.850 49.568 1.00 49.25 95 HIS A C 1
ATOM 766 O O . HIS A 1 96 ? 60.928 55.665 49.681 1.00 48.86 95 HIS A O 1
ATOM 779 N N . PHE A 1 97 ? 60.455 57.867 49.869 1.00 49.01 96 PHE A N 1
ATOM 780 C CA . PHE A 1 97 ? 59.116 57.660 50.419 1.00 49.09 96 PHE A CA 1
ATOM 781 C C . PHE A 1 97 ? 58.044 57.851 49.352 1.00 49.20 96 PHE A C 1
ATOM 782 O O . PHE A 1 97 ? 58.250 58.603 48.381 1.00 48.60 96 PHE A O 1
ATOM 790 N N . PRO A 1 98 ? 56.890 57.166 49.516 1.00 49.58 97 PRO A N 1
ATOM 791 C CA . PRO A 1 98 ? 55.835 57.264 48.545 1.00 49.79 97 PRO A CA 1
ATOM 792 C C . PRO A 1 98 ? 54.951 58.479 48.780 1.00 49.87 97 PRO A C 1
ATOM 793 O O . PRO A 1 98 ? 54.797 58.931 49.927 1.00 50.08 97 PRO A O 1
ATOM 797 N N . SER A 1 99 ? 54.375 58.998 47.698 1.00 48.91 98 SER A N 1
ATOM 798 C CA . SER A 1 99 ? 53.403 60.077 47.777 1.00 49.37 98 SER A CA 1
ATOM 799 C C . SER A 1 99 ? 52.144 59.594 48.491 1.00 48.96 98 SER A C 1
ATOM 800 O O . SER A 1 99 ? 51.839 58.394 48.496 1.00 49.33 98 SER A O 1
ATOM 803 N N . GLY A 1 100 ? 51.421 60.529 49.092 1.00 48.63 99 GLY A N 1
ATOM 804 C CA . GLY A 1 100 ? 50.222 60.204 49.870 1.00 48.25 99 GLY A CA 1
ATOM 805 C C . GLY A 1 100 ? 50.023 61.162 51.012 1.00 47.23 99 GLY A C 1
ATOM 806 O O . GLY A 1 100 ? 50.695 62.189 51.096 1.00 48.29 99 GLY A O 1
ATOM 807 N N . GLU A 1 101 ? 49.113 60.812 51.913 1.00 47.33 100 GLU A N 1
ATOM 808 C CA . GLU A 1 101 ? 48.707 61.717 53.015 1.00 46.60 100 GLU A CA 1
ATOM 809 C C . GLU A 1 101 ? 49.820 61.965 54.030 1.00 43.78 100 GLU A C 1
ATOM 810 O O . GLU A 1 101 ? 49.874 63.027 54.640 1.00 42.44 100 GLU A O 1
ATOM 816 N N . VAL A 1 102 ? 50.694 60.975 54.219 1.00 42.91 101 VAL A N 1
ATOM 817 C CA . VAL A 1 102 ? 51.818 61.110 55.149 1.00 42.42 101 VAL A CA 1
ATOM 818 C C . VAL A 1 102 ? 52.833 62.108 54.582 1.00 42.13 101 VAL A C 1
ATOM 819 O O . VAL A 1 102 ? 53.236 63.045 55.262 1.00 40.85 101 VAL A O 1
ATOM 831 N N . ASP A 1 104 ? 52.242 64.368 52.346 1.00 41.69 103 ASP A N 1
ATOM 832 C CA . ASP A 1 104 ? 51.565 65.684 52.334 1.00 41.87 103 ASP A CA 1
ATOM 833 C C . ASP A 1 104 ? 51.687 66.402 53.678 1.00 41.13 103 ASP A C 1
ATOM 834 O O . ASP A 1 104 ? 52.016 67.576 53.725 1.00 41.14 103 ASP A O 1
ATOM 839 N N . ALA A 1 105 ? 51.410 65.679 54.764 1.00 40.78 104 ALA A N 1
ATOM 840 C CA . ALA A 1 105 ? 51.487 66.242 56.124 1.00 40.90 104 ALA A CA 1
ATOM 841 C C . ALA A 1 105 ? 52.927 66.623 56.517 1.00 41.21 104 ALA A C 1
ATOM 842 O O . ALA A 1 105 ? 53.132 67.576 57.264 1.00 41.43 104 ALA A O 1
ATOM 844 N N . LEU A 1 106 ? 53.914 65.851 56.031 1.00 40.75 105 LEU A N 1
ATOM 845 C CA . LEU A 1 106 ? 55.333 66.171 56.270 1.00 41.52 105 LEU A CA 1
ATOM 846 C C . LEU A 1 106 ? 55.715 67.467 55.571 1.00 41.68 105 LEU A C 1
ATOM 847 O O . LEU A 1 106 ? 56.354 68.340 56.170 1.00 41.59 105 LEU A O 1
ATOM 852 N N . ARG A 1 107 ? 55.289 67.603 54.309 1.00 41.79 106 ARG A N 1
ATOM 853 C CA . ARG A 1 107 ? 55.547 68.819 53.528 1.00 42.25 106 ARG A CA 1
ATOM 854 C C . ARG A 1 107 ? 54.802 70.044 54.094 1.00 40.87 106 ARG A C 1
ATOM 855 O O . ARG A 1 107 ? 55.326 71.146 54.057 1.00 40.70 106 ARG A O 1
ATOM 863 N N . ASP A 1 108 ? 53.609 69.825 54.675 1.00 40.01 107 ASP A N 1
ATOM 864 C CA . ASP A 1 108 ? 52.869 70.919 55.376 1.00 39.38 107 ASP A CA 1
ATOM 865 C C . ASP A 1 108 ? 53.619 71.409 56.639 1.00 39.05 107 ASP A C 1
ATOM 866 O O . ASP A 1 108 ? 53.442 72.545 57.064 1.00 38.48 107 ASP A O 1
ATOM 871 N N . LEU A 1 109 ? 54.430 70.528 57.233 1.00 39.65 108 LEU A N 1
ATOM 872 C CA . LEU A 1 109 ? 55.268 70.878 58.405 1.00 41.23 108 LEU A CA 1
ATOM 873 C C . LEU A 1 109 ? 56.675 71.415 58.009 1.00 40.85 108 LEU A C 1
ATOM 874 O O . LEU A 1 109 ? 57.513 71.654 58.881 1.00 40.92 108 LEU A O 1
ATOM 879 N N . SER A 1 110 ? 56.903 71.615 56.698 1.00 41.23 109 SER A N 1
ATOM 880 C CA . SER A 1 110 ? 58.214 72.089 56.157 1.00 42.33 109 SER A CA 1
ATOM 881 C C . SER A 1 110 ? 59.385 71.139 56.510 1.00 43.87 109 SER A C 1
ATOM 882 O O . SER A 1 110 ? 60.529 71.577 56.694 1.00 44.83 109 SER A O 1
ATOM 885 N N . ILE A 1 111 ? 59.090 69.840 56.544 1.00 45.72 110 ILE A N 1
ATOM 886 C CA . ILE A 1 111 ? 60.096 68.817 56.798 1.00 46.27 110 ILE A CA 1
ATOM 887 C C . ILE A 1 111 ? 60.782 68.483 55.482 1.00 47.23 110 ILE A C 1
ATOM 888 O O . ILE A 1 111 ? 60.120 68.058 54.544 1.00 48.26 110 ILE A O 1
ATOM 893 N N . PRO A 1 112 ? 62.124 68.692 55.396 1.00 48.46 111 PRO A N 1
ATOM 894 C CA . PRO A 1 112 ? 62.822 68.289 54.176 1.00 48.66 111 PRO A CA 1
ATOM 895 C C . PRO A 1 112 ? 62.915 66.756 54.080 1.00 48.29 111 PRO A C 1
ATOM 896 O O . PRO A 1 112 ? 63.662 66.134 54.835 1.00 48.41 111 PRO A O 1
ATOM 900 N N . ILE A 1 113 ? 62.101 66.165 53.195 1.00 48.58 112 ILE A N 1
ATOM 901 C CA . ILE A 1 113 ? 62.027 64.690 53.038 1.00 48.08 112 ILE A CA 1
ATOM 902 C C . ILE A 1 113 ? 63.366 64.079 52.587 1.00 47.49 112 ILE A C 1
ATOM 903 O O . ILE A 1 113 ? 63.705 62.951 52.979 1.00 46.12 112 ILE A O 1
ATOM 908 N N . SER A 1 114 ? 64.136 64.840 51.807 1.00 47.71 113 SER A N 1
ATOM 909 C CA . SER A 1 114 ? 65.485 64.418 51.375 1.00 47.87 113 SER A CA 1
ATOM 910 C C . SER A 1 114 ? 66.475 64.264 52.556 1.00 48.08 113 SER A C 1
ATOM 911 O O . SER A 1 114 ? 67.526 63.644 52.404 1.00 48.62 113 SER A O 1
ATOM 914 N N . GLN A 1 115 ? 66.157 64.892 53.699 1.00 47.71 114 GLN A N 1
ATOM 915 C CA . GLN A 1 115 ? 66.995 64.800 54.906 1.00 47.77 114 GLN A CA 1
ATOM 916 C C . GLN A 1 115 ? 66.557 63.681 55.868 1.00 46.16 114 GLN A C 1
ATOM 917 O O . GLN A 1 115 ? 67.285 63.358 56.816 1.00 43.95 114 GLN A O 1
ATOM 923 N N . LEU A 1 116 ? 65.363 63.113 55.641 1.00 45.68 115 LEU A N 1
ATOM 924 C CA . LEU A 1 116 ? 64.858 62.009 56.484 1.00 45.30 115 LEU A CA 1
ATOM 925 C C . LEU A 1 116 ? 65.587 60.722 56.167 1.00 45.26 115 LEU A C 1
ATOM 926 O O . LEU A 1 116 ? 65.905 60.451 55.012 1.00 45.19 115 LEU A O 1
ATOM 931 N N . LYS A 1 117 ? 65.855 59.927 57.202 1.00 45.69 116 LYS A N 1
ATOM 932 C CA . LYS A 1 117 ? 66.495 58.614 57.027 1.00 45.50 116 LYS A CA 1
ATOM 933 C C . LYS A 1 117 ? 66.142 57.664 58.158 1.00 44.43 116 LYS A C 1
ATOM 934 O O . LYS A 1 117 ? 65.719 58.088 59.236 1.00 40.84 116 LYS A O 1
ATOM 940 N N . HIS A 1 118 ? 66.326 56.370 57.900 1.00 46.35 117 HIS A N 1
ATOM 941 C CA . HIS A 1 118 ? 66.072 55.341 58.897 1.00 47.81 117 HIS A CA 1
ATOM 942 C C . HIS A 1 118 ? 67.122 55.421 60.022 1.00 48.36 117 HIS A C 1
ATOM 943 O O . HIS A 1 118 ? 68.305 55.165 59.795 1.00 48.74 117 HIS A O 1
ATOM 950 N N . ILE A 1 119 ? 66.674 55.805 61.226 1.00 49.22 118 ILE A N 1
ATOM 951 C CA . ILE A 1 119 ? 67.592 55.963 62.395 1.00 49.80 118 ILE A CA 1
ATOM 952 C C . ILE A 1 119 ? 67.721 54.677 63.225 1.00 49.23 118 ILE A C 1
ATOM 953 O O . ILE A 1 119 ? 68.748 54.451 63.866 1.00 49.96 118 ILE A O 1
ATOM 958 N N . GLY A 1 120 ? 66.683 53.836 63.199 1.00 47.67 119 GLY A N 1
ATOM 959 C CA . GLY A 1 120 ? 66.732 52.540 63.879 1.00 45.51 119 GLY A CA 1
ATOM 960 C C . GLY A 1 120 ? 65.372 51.889 64.058 1.00 44.41 119 GLY A C 1
ATOM 961 O O . GLY A 1 120 ? 64.343 52.468 63.710 1.00 41.26 119 GLY A O 1
ATOM 962 N N . THR A 1 121 ? 65.379 50.701 64.664 1.00 43.80 120 THR A N 1
ATOM 963 C CA . THR A 1 121 ? 64.185 49.880 64.796 1.00 46.03 120 THR A CA 1
ATOM 964 C C . THR A 1 121 ? 63.975 49.409 66.241 1.00 45.68 120 THR A C 1
ATOM 965 O O . THR A 1 121 ? 64.875 48.847 66.857 1.00 46.35 120 THR A O 1
ATOM 969 N N . LEU A 1 122 ? 62.756 49.621 66.743 1.00 45.65 121 LEU A N 1
ATOM 970 C CA . LEU A 1 122 ? 62.343 49.169 68.063 1.00 46.10 121 LEU A CA 1
ATOM 971 C C . LEU A 1 122 ? 61.268 48.107 67.892 1.00 46.77 121 LEU A C 1
ATOM 972 O O . LEU A 1 122 ? 60.252 48.349 67.220 1.00 45.91 121 LEU A O 1
ATOM 977 N N . SER A 1 123 ? 61.488 46.927 68.486 1.00 45.95 122 SER A N 1
ATOM 978 C CA . SER A 1 123 ? 60.519 45.825 68.405 1.00 46.64 122 SER A CA 1
ATOM 979 C C . SER A 1 123 ? 59.633 45.798 69.637 1.00 45.32 122 SER A C 1
ATOM 980 O O . SER A 1 123 ? 60.107 46.016 70.743 1.00 44.69 122 SER A O 1
ATOM 983 N N . THR A 1 124 ? 58.345 45.501 69.437 1.00 44.35 123 THR A N 1
ATOM 984 C CA . THR A 1 124 ? 57.380 45.409 70.548 1.00 44.12 123 THR A CA 1
ATOM 985 C C . THR A 1 124 ? 56.517 44.153 70.445 1.00 43.23 123 THR A C 1
ATOM 986 O O . THR A 1 124 ? 55.993 43.830 69.379 1.00 42.70 123 THR A O 1
ATOM 990 N N . SER A 1 125 ? 56.403 43.442 71.566 1.00 42.89 124 SER A N 1
ATOM 991 C CA . SER A 1 125 ? 55.459 42.360 71.715 1.00 42.53 124 SER A CA 1
ATOM 992 C C . SER A 1 125 ? 54.262 42.924 72.463 1.00 42.06 124 SER A C 1
ATOM 993 O O . SER A 1 125 ? 54.396 43.379 73.603 1.00 41.71 124 SER A O 1
ATOM 996 N N . ARG A 1 126 ? 53.089 42.899 71.821 1.00 42.43 125 ARG A N 1
ATOM 997 C CA . ARG A 1 126 ? 51.915 43.627 72.322 1.00 42.65 125 ARG A CA 1
ATOM 998 C C . ARG A 1 126 ? 50.697 42.744 72.520 1.00 42.04 125 ARG A C 1
ATOM 999 O O . ARG A 1 126 ? 50.325 41.987 71.641 1.00 41.85 125 ARG A O 1
ATOM 1007 N N . ALA A 1 127 ? 50.057 42.902 73.679 1.00 42.32 126 ALA A N 1
ATOM 1008 C CA . ALA A 1 127 ? 48.745 42.339 73.941 1.00 42.84 126 ALA A CA 1
ATOM 1009 C C . ALA A 1 127 ? 47.756 43.501 74.125 1.00 43.69 126 ALA A C 1
ATOM 1010 O O . ALA A 1 127 ? 48.099 44.514 74.721 1.00 44.06 126 ALA A O 1
ATOM 1012 N N . GLU A 1 128 ? 46.555 43.365 73.555 1.00 44.39 127 GLU A N 1
ATOM 1013 C CA . GLU A 1 128 ? 45.503 44.400 73.672 1.00 45.08 127 GLU A CA 1
ATOM 1014 C C . GLU A 1 128 ? 44.214 43.796 74.165 1.00 44.54 127 GLU A C 1
ATOM 1015 O O . GLU A 1 128 ? 43.842 42.708 73.753 1.00 45.02 127 GLU A O 1
ATOM 1021 N N . ILE A 1 129 ? 43.537 44.507 75.066 1.00 44.18 128 ILE A N 1
ATOM 1022 C CA . ILE A 1 129 ? 42.199 44.113 75.534 1.00 44.52 128 ILE A CA 1
ATOM 1023 C C . ILE A 1 129 ? 41.294 45.323 75.567 1.00 43.38 128 ILE A C 1
ATOM 1024 O O . ILE A 1 129 ? 41.770 46.449 75.671 1.00 43.11 128 ILE A O 1
ATOM 1029 N N . SER A 1 130 ? 39.987 45.099 75.437 1.00 42.81 129 SER A N 1
ATOM 1030 C CA . SER A 1 130 ? 39.013 46.169 75.645 1.00 44.20 129 SER A CA 1
ATOM 1031 C C . SER A 1 130 ? 38.871 46.387 77.138 1.00 45.15 129 SER A C 1
ATOM 1032 O O . SER A 1 130 ? 38.612 45.447 77.876 1.00 46.97 129 SER A O 1
ATOM 1035 N N . TYR A 1 131 ? 39.136 47.608 77.590 1.00 45.42 130 TYR A N 1
ATOM 1036 C CA . TYR A 1 131 ? 39.020 47.947 79.002 1.00 45.13 130 TYR A CA 1
ATOM 1037 C C . TYR A 1 131 ? 38.072 49.125 79.161 1.00 45.30 130 TYR A C 1
ATOM 1038 O O . TYR A 1 131 ? 38.295 50.183 78.579 1.00 44.12 130 TYR A O 1
ATOM 1047 N N . GLU A 1 132 ? 36.999 48.925 79.943 1.00 46.10 131 GLU A N 1
ATOM 1048 C CA . GLU A 1 132 ? 35.970 49.948 80.134 1.00 46.99 131 GLU A CA 1
ATOM 1049 C C . GLU A 1 132 ? 35.462 50.419 78.746 1.00 47.19 131 GLU A C 1
ATOM 1050 O O . GLU A 1 132 ? 35.046 49.585 77.937 1.00 47.38 131 GLU A O 1
ATOM 1056 N N . GLN A 1 133 ? 35.589 51.725 78.440 1.00 47.01 132 GLN A N 1
ATOM 1057 C CA . GLN A 1 133 ? 35.155 52.264 77.144 1.00 46.69 132 GLN A CA 1
ATOM 1058 C C . GLN A 1 133 ? 36.345 52.533 76.206 1.00 45.86 132 GLN A C 1
ATOM 1059 O O . GLN A 1 133 ? 36.208 53.262 75.226 1.00 46.77 132 GLN A O 1
ATOM 1061 N N . GLY A 1 134 ? 37.488 51.886 76.483 1.00 44.22 133 GLY A N 1
ATOM 1062 C CA . GLY A 1 134 ? 38.699 52.058 75.676 1.00 43.37 133 GLY A CA 1
ATOM 1063 C C . GLY A 1 134 ? 39.486 50.772 75.515 1.00 43.46 133 GLY A C 1
ATOM 1064 O O . GLY A 1 134 ? 38.940 49.673 75.649 1.00 43.84 133 GLY A O 1
ATOM 1065 N N . ILE A 1 135 ? 40.775 50.914 75.202 1.00 43.31 134 ILE A N 1
ATOM 1066 C CA . ILE A 1 135 ? 41.651 49.772 74.960 1.00 44.01 134 ILE A CA 1
ATOM 1067 C C . ILE A 1 135 ? 42.903 49.874 75.838 1.00 44.64 134 ILE A C 1
ATOM 1068 O O . ILE A 1 135 ? 43.488 50.947 75.972 1.00 43.90 134 ILE A O 1
ATOM 1073 N N . LEU A 1 136 ? 43.286 48.741 76.448 1.00 44.90 135 LEU A N 1
ATOM 1074 C CA . LEU A 1 136 ? 44.456 48.669 77.332 1.00 46.43 135 LEU A CA 1
ATOM 1075 C C . LEU A 1 136 ? 45.530 47.814 76.682 1.00 46.15 135 LEU A C 1
ATOM 1076 O O . LEU A 1 136 ? 45.294 46.657 76.381 1.00 44.43 135 LEU A O 1
ATOM 1081 N N . CYS A 1 137 ? 46.709 48.397 76.457 1.00 46.71 136 CYS A N 1
ATOM 1082 C CA . CYS A 1 137 ? 47.822 47.687 75.791 1.00 47.82 136 CYS A CA 1
ATOM 1083 C C . CYS A 1 137 ? 48.948 47.318 76.777 1.00 47.29 136 CYS A C 1
ATOM 1084 O O . CYS A 1 137 ? 49.358 48.143 77.582 1.00 46.39 136 CYS A O 1
ATOM 1087 N N . LEU A 1 138 ? 49.423 46.056 76.710 1.00 47.02 137 LEU A N 1
ATOM 1088 C CA . LEU A 1 138 ? 50.640 45.629 77.445 1.00 46.24 137 LEU A CA 1
ATOM 1089 C C . LEU A 1 138 ? 51.788 45.473 76.459 1.00 45.63 137 LEU A C 1
ATOM 1090 O O . LEU A 1 138 ? 51.774 44.569 75.632 1.00 46.57 137 LEU A O 1
ATOM 1095 N N . ASP A 1 139 ? 52.801 46.339 76.584 1.00 45.21 138 ASP A N 1
ATOM 1096 C CA . ASP A 1 139 ? 53.912 46.415 75.615 1.00 45.94 138 ASP A CA 1
ATOM 1097 C C . ASP A 1 139 ? 55.236 46.016 76.218 1.00 45.33 138 ASP A C 1
ATOM 1098 O O . ASP A 1 139 ? 55.750 46.696 77.109 1.00 46.42 138 ASP A O 1
ATOM 1103 N N . HIS A 1 140 ? 55.814 44.940 75.689 1.00 44.46 139 HIS A N 1
ATOM 1104 C CA . HIS A 1 140 ? 57.177 44.550 75.991 1.00 43.36 139 HIS A CA 1
ATOM 1105 C C . HIS A 1 140 ? 58.023 44.901 74.765 1.00 42.51 139 HIS A C 1
ATOM 1106 O O . HIS A 1 140 ? 57.808 44.352 73.674 1.00 41.48 139 HIS A O 1
ATOM 1113 N N . SER A 1 141 ? 58.946 45.847 74.935 1.00 41.66 140 SER A N 1
ATOM 1114 C CA . SER A 1 141 ? 59.741 46.371 73.819 1.00 41.79 140 SER A CA 1
ATOM 1115 C C . SER A 1 141 ? 61.214 46.066 73.987 1.00 43.21 140 SER A C 1
ATOM 1116 O O . SER A 1 141 ? 61.714 46.023 75.096 1.00 41.56 140 SER A O 1
ATOM 1119 N N . SER A 1 142 ? 61.907 45.876 72.855 1.00 44.54 141 SER A N 1
ATOM 1120 C CA . SER A 1 142 ? 63.361 45.686 72.837 1.00 45.99 141 SER A CA 1
ATOM 1121 C C . SER A 1 142 ? 63.979 46.610 71.799 1.00 46.90 141 SER A C 1
ATOM 1122 O O . SER A 1 142 ? 63.462 46.734 70.684 1.00 46.08 141 SER A O 1
ATOM 1125 N N . TYR A 1 143 ? 65.086 47.253 72.159 1.00 48.48 142 TYR A N 1
ATOM 1126 C CA . TYR A 1 143 ? 65.747 48.207 71.256 1.00 50.99 142 TYR A CA 1
ATOM 1127 C C . TYR A 1 143 ? 67.164 48.506 71.690 1.00 51.86 142 TYR A C 1
ATOM 1128 O O . TYR A 1 143 ? 67.438 48.648 72.888 1.00 53.39 142 TYR A O 1
ATOM 1137 N N . LEU A 1 144 ? 68.076 48.560 70.712 1.00 51.43 143 LEU A N 1
ATOM 1138 C CA . LEU A 1 144 ? 69.466 48.953 70.951 1.00 51.96 143 LEU A CA 1
ATOM 1139 C C . LEU A 1 144 ? 70.136 48.161 72.125 1.00 51.69 143 LEU A C 1
ATOM 1140 O O . LEU A 1 144 ? 70.836 48.744 72.958 1.00 50.57 143 LEU A O 1
ATOM 1145 N N . GLY A 1 145 ? 69.849 46.852 72.199 1.00 51.67 144 GLY A N 1
ATOM 1146 C CA . GLY A 1 145 ? 70.468 45.959 73.209 1.00 52.02 144 GLY A CA 1
ATOM 1147 C C . GLY A 1 145 ? 69.682 45.782 74.523 1.00 52.24 144 GLY A C 1
ATOM 1148 O O . GLY A 1 145 ? 69.872 44.780 75.228 1.00 53.23 144 GLY A O 1
ATOM 1149 N N . ILE A 1 146 ? 68.817 46.760 74.863 1.00 50.95 145 ILE A N 1
ATOM 1150 C CA . ILE A 1 146 ? 68.039 46.722 76.131 1.00 49.44 145 ILE A CA 1
ATOM 1151 C C . ILE A 1 146 ? 66.560 46.382 75.880 1.00 48.09 145 ILE A C 1
ATOM 1152 O O . ILE A 1 146 ? 66.149 46.153 74.735 1.00 48.19 145 ILE A O 1
ATOM 1157 N N . GLU A 1 147 ? 65.768 46.352 76.955 1.00 47.33 146 GLU A N 1
ATOM 1158 C CA . GLU A 1 147 ? 64.313 46.162 76.844 1.00 47.76 146 GLU A CA 1
ATOM 1159 C C . GLU A 1 147 ? 63.555 46.803 78.002 1.00 46.08 146 GLU A C 1
ATOM 1160 O O . GLU A 1 147 ? 64.143 47.178 79.010 1.00 45.63 146 GLU A O 1
ATOM 1166 N N . ASP A 1 148 ? 62.245 46.945 77.832 1.00 45.71 147 ASP A N 1
ATOM 1167 C CA . ASP A 1 148 ? 61.379 47.477 78.900 1.00 45.41 147 ASP A CA 1
ATOM 1168 C C . ASP A 1 148 ? 59.920 47.048 78.735 1.00 44.26 147 ASP A C 1
ATOM 1169 O O . ASP A 1 148 ? 59.554 46.415 77.739 1.00 43.40 147 ASP A O 1
ATOM 1174 N N . TYR A 1 149 ? 59.108 47.374 79.739 1.00 43.96 148 TYR A N 1
ATOM 1175 C CA . TYR A 1 149 ? 57.711 46.957 79.796 1.00 43.84 148 TYR A CA 1
ATOM 1176 C C . TYR A 1 149 ? 56.843 48.160 80.055 1.00 44.20 148 TYR A C 1
ATOM 1177 O O . TYR A 1 149 ? 57.235 49.067 80.796 1.00 45.24 148 TYR A O 1
ATOM 1186 N N . GLU A 1 150 ? 55.661 48.180 79.447 1.00 44.55 149 GLU A N 1
ATOM 1187 C CA . GLU A 1 150 ? 54.795 49.351 79.504 1.00 45.46 149 GLU A CA 1
ATOM 1188 C C . GLU A 1 150 ? 53.318 48.978 79.376 1.00 45.13 149 GLU A C 1
ATOM 1189 O O . GLU A 1 150 ? 52.947 48.137 78.557 1.00 44.49 149 GLU A O 1
ATOM 1195 N N . ILE A 1 151 ? 52.487 49.615 80.200 1.00 45.56 150 ILE A N 1
ATOM 1196 C CA . ILE A 1 151 ? 51.038 49.527 80.074 1.00 46.16 150 ILE A CA 1
ATOM 1197 C C . ILE A 1 151 ? 50.539 50.874 79.562 1.00 46.32 150 ILE A C 1
ATOM 1198 O O . ILE A 1 151 ? 51.111 51.915 79.902 1.00 46.21 150 ILE A O 1
ATOM 1203 N N . GLU A 1 152 ? 49.545 50.850 78.661 1.00 46.14 151 GLU A N 1
ATOM 1204 C CA . GLU A 1 152 ? 48.957 52.110 78.095 1.00 47.25 151 GLU A CA 1
ATOM 1205 C C . GLU A 1 152 ? 47.458 51.981 77.962 1.00 46.26 151 GLU A C 1
ATOM 1206 O O . GLU A 1 152 ? 46.970 50.940 77.567 1.00 47.05 151 GLU A O 1
ATOM 1212 N N . PHE A 1 153 ? 46.734 53.075 78.205 1.00 45.02 152 PHE A N 1
ATOM 1213 C CA . PHE A 1 153 ? 45.280 53.103 77.979 1.00 44.60 152 PHE A CA 1
ATOM 1214 C C . PHE A 1 153 ? 44.934 54.044 76.837 1.00 45.43 152 PHE A C 1
ATOM 1215 O O . PHE A 1 153 ? 45.310 55.205 76.857 1.00 46.92 152 PHE A O 1
ATOM 1223 N N . GLU A 1 154 ? 44.207 53.519 75.840 1.00 46.94 153 GLU A N 1
ATOM 1224 C CA . GLU A 1 154 ? 43.745 54.305 74.689 1.00 47.60 153 GLU A CA 1
ATOM 1225 C C . GLU A 1 154 ? 42.311 54.781 74.940 1.00 46.94 153 GLU A C 1
ATOM 1226 O O . GLU A 1 154 ? 41.381 53.978 74.972 1.00 45.89 153 GLU A O 1
ATOM 1232 N N . GLY A 1 155 ? 42.148 56.091 75.124 1.00 47.71 154 GLY A N 1
ATOM 1233 C CA . GLY A 1 155 ? 40.845 56.684 75.424 1.00 48.68 154 GLY A CA 1
ATOM 1234 C C . GLY A 1 155 ? 40.206 57.385 74.237 1.00 49.82 154 GLY A C 1
ATOM 1235 O O . GLY A 1 155 ? 40.801 57.473 73.148 1.00 49.83 154 GLY A O 1
ATOM 1236 N N . THR A 1 156 ? 38.974 57.859 74.453 1.00 51.12 155 THR A N 1
ATOM 1237 C CA . THR A 1 156 ? 38.204 58.621 73.439 1.00 52.20 155 THR A CA 1
ATOM 1238 C C . THR A 1 156 ? 38.097 60.125 73.812 1.00 52.34 155 THR A C 1
ATOM 1239 O O . THR A 1 156 ? 37.889 60.973 72.936 1.00 52.92 155 THR A O 1
ATOM 1243 N N . SER A 1 157 ? 38.160 60.426 75.116 1.00 50.99 156 SER A N 1
ATOM 1244 C CA . SER A 1 157 ? 38.248 61.812 75.597 1.00 50.58 156 SER A CA 1
ATOM 1245 C C . SER A 1 157 ? 39.367 61.928 76.633 1.00 50.55 156 SER A C 1
ATOM 1246 O O . SER A 1 157 ? 39.633 60.980 77.380 1.00 48.41 156 SER A O 1
ATOM 1249 N N . GLU A 1 158 ? 40.030 63.091 76.655 1.00 51.24 157 GLU A N 1
ATOM 1250 C CA . GLU A 1 158 ? 41.158 63.343 77.578 1.00 52.06 157 GLU A CA 1
ATOM 1251 C C . GLU A 1 158 ? 40.720 63.207 79.044 1.00 52.10 157 GLU A C 1
ATOM 1252 O O . GLU A 1 158 ? 41.437 62.628 79.862 1.00 52.20 157 GLU A O 1
ATOM 1258 N N . GLU A 1 159 ? 39.528 63.734 79.353 1.00 51.88 158 GLU A N 1
ATOM 1259 C CA . GLU A 1 159 ? 38.981 63.715 80.724 1.00 52.59 158 GLU A CA 1
ATOM 1260 C C . GLU A 1 159 ? 38.708 62.293 81.222 1.00 52.35 158 GLU A C 1
ATOM 1261 O O . GLU A 1 159 ? 39.135 61.920 82.314 1.00 52.24 158 GLU A O 1
ATOM 1267 N N . HIS A 1 160 ? 37.984 61.515 80.418 1.00 52.34 159 HIS A N 1
ATOM 1268 C CA . HIS A 1 160 ? 37.592 60.148 80.804 1.00 52.46 159 HIS A CA 1
ATOM 1269 C C . HIS A 1 160 ? 38.806 59.187 80.799 1.00 50.83 159 HIS A C 1
ATOM 1270 O O . HIS A 1 160 ? 38.884 58.266 81.621 1.00 51.40 159 HIS A O 1
ATOM 1277 N N . ALA A 1 161 ? 39.747 59.420 79.879 1.00 49.25 160 ALA A N 1
ATOM 1278 C CA . ALA A 1 161 ? 40.995 58.624 79.807 1.00 47.58 160 ALA A CA 1
ATOM 1279 C C . ALA A 1 161 ? 41.843 58.763 81.083 1.00 45.80 160 ALA A C 1
ATOM 1280 O O . ALA A 1 161 ? 42.461 57.804 81.525 1.00 45.25 160 ALA A O 1
ATOM 1282 N N . THR A 1 162 ? 41.905 59.981 81.627 1.00 44.96 161 THR A N 1
ATOM 1283 C CA . THR A 1 162 ? 42.618 60.242 82.895 1.00 44.68 161 THR A CA 1
ATOM 1284 C C . THR A 1 162 ? 41.969 59.478 84.050 1.00 43.38 161 THR A C 1
ATOM 1285 O O . THR A 1 162 ? 42.653 58.799 84.820 1.00 42.40 161 THR A O 1
ATOM 1289 N N . VAL A 1 163 ? 40.649 59.619 84.172 1.00 42.79 162 VAL A N 1
ATOM 1290 C CA . VAL A 1 163 ? 39.883 58.936 85.216 1.00 42.81 162 VAL A CA 1
ATOM 1291 C C . VAL A 1 163 ? 40.067 57.409 85.122 1.00 43.38 162 VAL A C 1
ATOM 1292 O O . VAL A 1 163 ? 40.363 56.751 86.120 1.00 44.59 162 VAL A O 1
ATOM 1296 N N . THR A 1 164 ? 39.922 56.868 83.911 1.00 42.33 163 THR A N 1
ATOM 1297 C CA . THR A 1 164 ? 40.037 55.427 83.697 1.00 42.24 163 THR A CA 1
ATOM 1298 C C . THR A 1 164 ? 41.452 54.912 83.991 1.00 42.01 163 THR A C 1
ATOM 1299 O O . THR A 1 164 ? 41.608 53.860 84.598 1.00 40.81 163 THR A O 1
ATOM 1303 N N . PHE A 1 165 ? 42.474 55.666 83.572 1.00 42.27 164 PHE A N 1
ATOM 1304 C CA . PHE A 1 165 ? 43.870 55.235 83.775 1.00 42.81 164 PHE A CA 1
ATOM 1305 C C . PHE A 1 165 ? 44.283 55.300 85.238 1.00 42.42 164 PHE A C 1
ATOM 1306 O O . PHE A 1 165 ? 44.974 54.411 85.723 1.00 41.68 164 PHE A O 1
ATOM 1314 N N . GLN A 1 166 ? 43.865 56.357 85.937 1.00 43.72 165 GLN A N 1
ATOM 1315 C CA . GLN A 1 166 ? 44.115 56.466 87.383 1.00 43.98 165 GLN A CA 1
ATOM 1316 C C . GLN A 1 166 ? 43.421 55.321 88.146 1.00 43.47 165 GLN A C 1
ATOM 1317 O O . GLN A 1 166 ? 43.942 54.835 89.144 1.00 44.71 165 GLN A O 1
ATOM 1323 N N . GLU A 1 167 ? 42.252 54.899 87.648 1.00 42.72 166 GLU A N 1
ATOM 1324 C CA . GLU A 1 167 ? 41.530 53.741 88.197 1.00 42.53 166 GLU A CA 1
ATOM 1325 C C . GLU A 1 167 ? 42.327 52.438 87.987 1.00 41.84 166 GLU A C 1
ATOM 1326 O O . GLU A 1 167 ? 42.414 51.612 88.889 1.00 41.91 166 GLU A O 1
ATOM 1332 N N . ILE A 1 168 ? 42.901 52.274 86.790 1.00 41.49 167 ILE A N 1
ATOM 1333 C CA . ILE A 1 168 ? 43.748 51.097 86.472 1.00 42.09 167 ILE A CA 1
ATOM 1334 C C . ILE A 1 168 ? 44.961 51.020 87.412 1.00 41.95 167 ILE A C 1
ATOM 1335 O O . ILE A 1 168 ? 45.262 49.960 87.953 1.00 42.01 167 ILE A O 1
ATOM 1340 N N . LEU A 1 169 ? 45.636 52.162 87.611 1.00 41.34 168 LEU A N 1
ATOM 1341 C CA . LEU A 1 169 ? 46.826 52.230 88.489 1.00 41.87 168 LEU A CA 1
ATOM 1342 C C . LEU A 1 169 ? 46.482 51.845 89.924 1.00 41.24 168 LEU A C 1
ATOM 1343 O O . LEU A 1 169 ? 47.254 51.150 90.595 1.00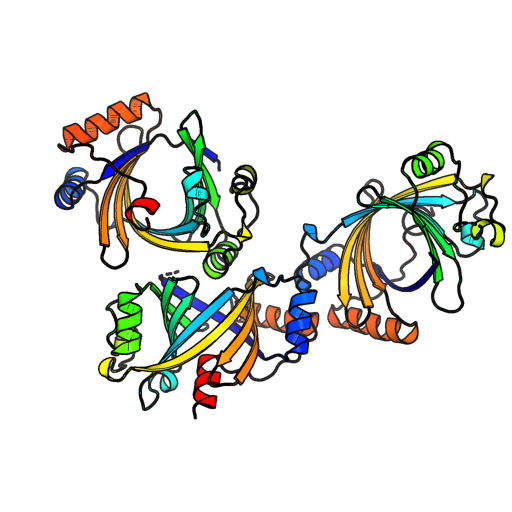 40.51 168 LEU A O 1
ATOM 1348 N N . LYS A 1 170 ? 45.323 52.307 90.387 1.00 41.17 169 LYS A N 1
ATOM 1349 C CA . LYS A 1 170 ? 44.845 52.013 91.742 1.00 41.11 169 LYS A CA 1
ATOM 1350 C C . LYS A 1 170 ? 44.377 50.539 91.854 1.00 39.94 169 LYS A C 1
ATOM 1351 O O . LYS A 1 170 ? 44.798 49.818 92.748 1.00 39.53 169 LYS A O 1
ATOM 1357 N N . THR A 1 171 ? 43.539 50.114 90.908 1.00 39.15 170 THR A N 1
ATOM 1358 C CA . THR A 1 171 ? 42.948 48.760 90.917 1.00 39.50 170 THR A CA 1
ATOM 1359 C C . THR A 1 171 ? 44.007 47.655 90.887 1.00 40.18 170 THR A C 1
ATOM 1360 O O . THR A 1 171 ? 43.916 46.666 91.643 1.00 40.03 170 THR A O 1
ATOM 1364 N N . PHE A 1 172 ? 44.987 47.811 90.010 1.00 40.88 171 PHE A N 1
ATOM 1365 C CA . PHE A 1 172 ? 46.054 46.819 89.847 1.00 41.78 171 PHE A CA 1
ATOM 1366 C C . PHE A 1 172 ? 47.340 47.205 90.603 1.00 43.09 171 PHE A C 1
ATOM 1367 O O . PHE A 1 172 ? 48.365 46.552 90.452 1.00 43.71 171 PHE A O 1
ATOM 1375 N N . SER A 1 173 ? 47.243 48.231 91.466 1.00 43.30 172 SER A N 1
ATOM 1376 C CA . SER A 1 173 ? 48.369 48.692 92.290 1.00 44.69 172 SER A CA 1
ATOM 1377 C C . SER A 1 173 ? 49.650 48.886 91.462 1.00 44.55 172 SER A C 1
ATOM 1378 O O . SER A 1 173 ? 50.686 48.269 91.731 1.00 43.07 172 SER A O 1
ATOM 1381 N N . ILE A 1 174 ? 49.534 49.706 90.421 1.00 46.51 173 ILE A N 1
ATOM 1382 C CA . ILE A 1 174 ? 50.667 50.082 89.584 1.00 47.95 173 ILE A CA 1
ATOM 1383 C C . ILE A 1 174 ? 51.128 51.463 90.000 1.00 48.70 173 ILE A C 1
ATOM 1384 O O . ILE A 1 174 ? 50.336 52.400 90.014 1.00 48.97 173 ILE A O 1
ATOM 1389 N N . SER A 1 175 ? 52.395 51.578 90.399 1.00 50.02 174 SER A N 1
ATOM 1390 C CA . SER A 1 175 ? 52.971 52.876 90.753 1.00 50.93 174 SER A CA 1
ATOM 1391 C C . SER A 1 175 ? 53.425 53.568 89.477 1.00 51.06 174 SER A C 1
ATOM 1392 O O . SER A 1 175 ? 54.212 53.012 88.710 1.00 51.53 174 SER A O 1
ATOM 1395 N N . GLN A 1 176 ? 52.886 54.758 89.227 1.00 50.94 175 GLN A N 1
ATOM 1396 C CA . GLN A 1 176 ? 53.150 55.478 87.989 1.00 51.35 175 GLN A CA 1
ATOM 1397 C C . GLN A 1 176 ? 54.522 56.150 88.010 1.00 50.32 175 GLN A C 1
ATOM 1398 O O . GLN A 1 176 ? 54.978 56.613 89.050 1.00 50.90 175 GLN A O 1
ATOM 1404 N N . VAL A 1 177 ? 55.172 56.180 86.846 1.00 49.90 176 VAL A N 1
ATOM 1405 C CA . VAL A 1 177 ? 56.477 56.853 86.682 1.00 49.52 176 VAL A CA 1
ATOM 1406 C C . VAL A 1 177 ? 56.480 57.663 85.390 1.00 48.84 176 VAL A C 1
ATOM 1407 O O . VAL A 1 177 ? 55.744 57.327 84.449 1.00 49.23 176 VAL A O 1
ATOM 1411 N N . PRO A 1 178 ? 57.293 58.759 85.335 1.00 49.18 177 PRO A N 1
ATOM 1412 C CA . PRO A 1 178 ? 57.372 59.554 84.102 1.00 49.76 177 PRO A CA 1
ATOM 1413 C C . PRO A 1 178 ? 57.778 58.691 82.897 1.00 49.46 177 PRO A C 1
ATOM 1414 O O . PRO A 1 178 ? 58.740 57.918 82.981 1.00 49.02 177 PRO A O 1
ATOM 1418 N N . THR A 1 179 ? 57.030 58.810 81.805 1.00 49.39 178 THR A N 1
ATOM 1419 C CA . THR A 1 179 ? 57.175 57.907 80.669 1.00 49.66 178 THR A CA 1
ATOM 1420 C C . THR A 1 179 ? 57.052 58.647 79.348 1.00 50.02 178 THR A C 1
ATOM 1421 O O . THR A 1 179 ? 55.963 59.065 78.959 1.00 51.03 178 THR A O 1
ATOM 1425 N N . GLU A 1 180 ? 58.177 58.814 78.666 1.00 50.86 179 GLU A N 1
ATOM 1426 C CA . GLU A 1 180 ? 58.180 59.378 77.314 1.00 52.77 179 GLU A CA 1
ATOM 1427 C C . GLU A 1 180 ? 57.813 58.284 76.305 1.00 52.55 179 GLU A C 1
ATOM 1428 O O . GLU A 1 180 ? 57.781 57.101 76.644 1.00 52.51 179 GLU A O 1
ATOM 1434 N N . ASN A 1 181 ? 57.491 58.695 75.085 1.00 52.98 180 ASN A N 1
ATOM 1435 C CA . ASN A 1 181 ? 57.092 57.755 74.020 1.00 52.58 180 ASN A CA 1
ATOM 1436 C C . ASN A 1 181 ? 58.213 56.773 73.635 1.00 49.65 180 ASN A C 1
ATOM 1437 O O . ASN A 1 181 ? 59.381 57.069 73.808 1.00 49.12 180 ASN A O 1
ATOM 1442 N N . LYS A 1 182 ? 57.823 55.589 73.127 1.00 48.19 181 LYS A N 1
ATOM 1443 C CA . LYS A 1 182 ? 58.792 54.542 72.703 1.00 47.19 181 LYS A CA 1
ATOM 1444 C C . LYS A 1 182 ? 59.896 55.120 71.841 1.00 47.24 181 LYS A C 1
ATOM 1445 O O . LYS A 1 182 ? 61.074 54.861 72.071 1.00 46.11 181 LYS A O 1
ATOM 1451 N N . ILE A 1 183 ? 59.496 55.894 70.832 1.00 48.19 182 ILE A N 1
ATOM 1452 C CA . ILE A 1 183 ? 60.437 56.533 69.914 1.00 49.09 182 ILE A CA 1
ATOM 1453 C C . ILE A 1 183 ? 61.387 57.507 70.646 1.00 49.46 182 ILE A C 1
ATOM 1454 O O . ILE A 1 183 ? 62.557 57.640 70.278 1.00 50.40 182 ILE A O 1
ATOM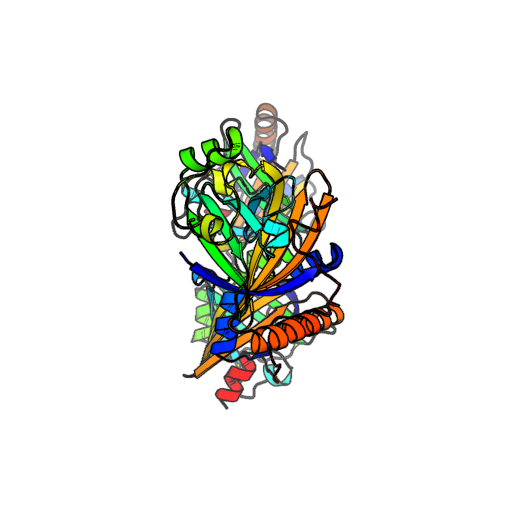 1459 N N . GLN A 1 184 ? 60.879 58.161 71.691 1.00 48.98 183 GLN A N 1
ATOM 1460 C CA . GLN A 1 184 ? 61.696 59.079 72.502 1.00 48.53 183 GLN A CA 1
ATOM 1461 C C . GLN A 1 184 ? 62.610 58.286 73.440 1.00 47.10 183 GLN A C 1
ATOM 1462 O O . GLN A 1 184 ? 63.786 58.632 73.610 1.00 43.35 183 GLN A O 1
ATOM 1466 N N . ARG A 1 185 ? 62.074 57.194 74.020 1.00 47.50 184 ARG A N 1
ATOM 1467 C CA . ARG A 1 185 ? 62.893 56.255 74.815 1.00 48.31 184 ARG A CA 1
ATOM 1468 C C . ARG A 1 185 ? 63.960 55.609 73.934 1.00 49.81 184 ARG A C 1
ATOM 1469 O O . ARG A 1 185 ? 65.038 55.269 74.410 1.00 49.34 184 ARG A O 1
ATOM 1477 N N . PHE A 1 186 ? 63.641 55.436 72.637 1.00 51.40 185 PHE A N 1
ATOM 1478 C CA . PHE A 1 186 ? 64.600 54.897 71.670 1.00 52.77 185 PHE A CA 1
ATOM 1479 C C . PHE A 1 186 ? 65.801 55.825 71.482 1.00 53.99 185 PHE A C 1
ATOM 1480 O O . PHE A 1 186 ? 66.921 55.435 71.760 1.00 53.58 185 PHE A O 1
ATOM 1488 N N . PHE A 1 187 ? 65.563 57.044 70.964 1.00 56.28 186 PHE A N 1
ATOM 1489 C CA . PHE A 1 187 ? 66.703 57.949 70.627 1.00 57.78 186 PHE A CA 1
ATOM 1490 C C . PHE A 1 187 ? 67.299 58.743 71.826 1.00 58.24 186 PHE A C 1
ATOM 1491 O O . PHE A 1 187 ? 68.407 59.267 71.723 1.00 58.31 186 PHE A O 1
ATOM 1499 N N . SER A 1 188 ? 66.600 58.770 72.966 1.00 59.51 187 SER A N 1
ATOM 1500 C CA . SER A 1 188 ? 67.231 59.251 74.223 1.00 60.62 187 SER A CA 1
ATOM 1501 C C . SER A 1 188 ? 68.305 58.225 74.671 1.00 60.71 187 SER A C 1
ATOM 1502 O O . SER A 1 188 ? 69.339 58.601 75.222 1.00 60.58 187 SER A O 1
ATOM 1505 N N . LYS A 1 189 ? 68.047 56.936 74.394 1.00 60.93 188 LYS A N 1
ATOM 1506 C CA . LYS A 1 189 ? 69.062 55.881 74.565 1.00 61.52 188 LYS A CA 1
ATOM 1507 C C . LYS A 1 189 ? 70.162 56.037 73.493 1.00 61.77 188 LYS A C 1
ATOM 1508 O O . LYS A 1 189 ? 71.359 55.970 73.806 1.00 61.77 188 LYS A O 1
ATOM 1512 N N . LYS A 1 190 ? 69.743 56.275 72.234 1.00 61.36 189 LYS A N 1
ATOM 1513 C CA . LYS A 1 190 ? 70.695 56.495 71.105 1.00 61.40 189 LYS A CA 1
ATOM 1514 C C . LYS A 1 190 ? 71.673 57.657 71.405 1.00 61.80 189 LYS A C 1
ATOM 1515 O O . LYS A 1 190 ? 72.874 57.559 71.113 1.00 61.22 189 LYS A O 1
ATOM 1521 N N . GLU A 1 191 ? 71.150 58.741 71.998 1.00 62.23 190 GLU A N 1
ATOM 1522 C CA . GLU A 1 191 ? 71.994 59.874 72.453 1.00 62.42 190 GLU A CA 1
ATOM 1523 C C . GLU A 1 191 ? 72.736 59.496 73.727 1.00 63.00 190 GLU A C 1
ATOM 1524 O O . GLU A 1 191 ? 73.314 60.352 74.398 1.00 63.64 190 GLU A O 1
ATOM 1534 N N . GLY B 1 3 ? 43.055 15.273 102.340 1.00 64.52 2 GLY B N 1
ATOM 1535 C CA . GLY B 1 3 ? 41.718 15.861 102.052 1.00 62.88 2 GLY B CA 1
ATOM 1536 C C . GLY B 1 3 ? 41.314 17.016 102.987 1.00 60.94 2 GLY B C 1
ATOM 1537 O O . GLY B 1 3 ? 40.233 17.591 102.835 1.00 61.05 2 GLY B O 1
ATOM 1538 N N . LYS B 1 4 ? 42.184 17.341 103.953 1.00 58.45 3 LYS B N 1
ATOM 1539 C CA . LYS B 1 4 ? 41.925 18.411 104.928 1.00 56.66 3 LYS B CA 1
ATOM 1540 C C . LYS B 1 4 ? 42.521 19.731 104.444 1.00 54.84 3 LYS B C 1
ATOM 1541 O O . LYS B 1 4 ? 43.568 19.744 103.775 1.00 54.19 3 LYS B O 1
ATOM 1547 N N . GLU B 1 5 ? 41.890 20.843 104.825 1.00 52.20 4 GLU B N 1
ATOM 1548 C CA . GLU B 1 5 ? 42.379 22.171 104.443 1.00 51.89 4 GLU B CA 1
ATOM 1549 C C . GLU B 1 5 ? 41.994 23.237 105.469 1.00 50.72 4 GLU B C 1
ATOM 1550 O O . GLU B 1 5 ? 40.847 23.295 105.919 1.00 49.13 4 GLU B O 1
ATOM 1552 N N . ILE B 1 6 ? 42.968 24.066 105.845 1.00 51.04 5 ILE B N 1
ATOM 1553 C CA . ILE B 1 6 ? 42.715 25.213 106.710 1.00 50.55 5 ILE B CA 1
ATOM 1554 C C . ILE B 1 6 ? 42.348 26.388 105.831 1.00 50.46 5 ILE B C 1
ATOM 1555 O O . ILE B 1 6 ? 43.101 26.744 104.918 1.00 51.38 5 ILE B O 1
ATOM 1560 N N . GLU B 1 7 ? 41.171 26.961 106.072 1.00 50.97 6 GLU B N 1
ATOM 1561 C CA . GLU B 1 7 ? 40.681 28.099 105.287 1.00 51.88 6 GLU B CA 1
ATOM 1562 C C . GLU B 1 7 ? 40.708 29.371 106.115 1.00 50.73 6 GLU B C 1
ATOM 1563 O O . GLU B 1 7 ? 40.036 29.458 107.142 1.00 50.44 6 GLU B O 1
ATOM 1569 N N . ILE B 1 8 ? 41.547 30.327 105.698 1.00 49.75 7 ILE B N 1
ATOM 1570 C CA . ILE B 1 8 ? 41.548 31.677 106.264 1.00 49.14 7 ILE B CA 1
ATOM 1571 C C . ILE B 1 8 ? 40.825 32.582 105.281 1.00 47.38 7 ILE B C 1
ATOM 1572 O O . ILE B 1 8 ? 41.220 32.682 104.123 1.00 45.66 7 ILE B O 1
ATOM 1577 N N . GLU B 1 9 ? 39.769 33.242 105.735 1.00 48.14 8 GLU B N 1
ATOM 1578 C CA . GLU B 1 9 ? 38.919 34.006 104.835 1.00 48.83 8 GLU B CA 1
ATOM 1579 C C . GLU B 1 9 ? 38.359 35.274 105.471 1.00 47.91 8 GLU B C 1
ATOM 1580 O O . GLU B 1 9 ? 38.029 35.300 106.656 1.00 49.26 8 GLU B O 1
ATOM 1586 N N . ARG B 1 10 ? 38.331 36.341 104.675 1.00 45.56 9 ARG B N 1
ATOM 1587 C CA . ARG B 1 10 ? 37.662 37.575 105.028 1.00 44.93 9 ARG B CA 1
ATOM 1588 C C . ARG B 1 10 ? 36.657 37.847 103.951 1.00 44.81 9 ARG B C 1
ATOM 1589 O O . ARG B 1 10 ? 36.904 37.549 102.788 1.00 46.26 9 ARG B O 1
ATOM 1597 N N . LYS B 1 11 ? 35.508 38.393 104.323 1.00 44.70 10 LYS B N 1
ATOM 1598 C CA . LYS B 1 11 ? 34.412 38.583 103.363 1.00 44.55 10 LYS B CA 1
ATOM 1599 C C . LYS B 1 11 ? 33.522 39.773 103.703 1.00 44.29 10 LYS B C 1
ATOM 1600 O O . LYS B 1 11 ? 33.559 40.297 104.818 1.00 44.43 10 LYS B O 1
ATOM 1606 N N . THR B 1 12 ? 32.771 40.223 102.704 1.00 42.91 11 THR B N 1
ATOM 1607 C CA . THR B 1 12 ? 31.725 41.230 102.894 1.00 43.16 11 THR B CA 1
ATOM 1608 C C . THR B 1 12 ? 30.716 41.154 101.766 1.00 42.30 11 THR B C 1
ATOM 1609 O O . THR B 1 12 ? 31.064 40.791 100.623 1.00 42.36 11 THR B O 1
ATOM 1613 N N . LEU B 1 13 ? 29.467 41.474 102.079 1.00 41.33 12 LEU B N 1
ATOM 1614 C CA . LEU B 1 13 ? 28.441 41.612 101.059 1.00 41.86 12 LEU B CA 1
ATOM 1615 C C . LEU B 1 13 ? 28.676 42.896 100.308 1.00 42.04 12 LEU B C 1
ATOM 1616 O O . LEU B 1 13 ? 29.218 43.850 100.862 1.00 41.58 12 LEU B O 1
ATOM 1621 N N . VAL B 1 14 ? 28.310 42.898 99.025 1.00 42.53 13 VAL B N 1
ATOM 1622 C CA . VAL B 1 14 ? 28.346 44.101 98.199 1.00 42.27 13 VAL B CA 1
ATOM 1623 C C . VAL B 1 14 ? 27.028 44.258 97.475 1.00 42.03 13 VAL B C 1
ATOM 1624 O O . VAL B 1 14 ? 26.238 43.317 97.392 1.00 41.95 13 VAL B O 1
ATOM 1628 N N . SER B 1 15 ? 26.773 45.463 96.986 1.00 42.19 14 SER B N 1
ATOM 1629 C CA . SER B 1 15 ? 25.583 45.735 96.198 1.00 42.71 14 SER B CA 1
ATOM 1630 C C . SER B 1 15 ? 25.759 45.192 94.788 1.00 43.11 14 SER B C 1
ATOM 1631 O O . SER B 1 15 ? 26.880 44.923 94.354 1.00 43.44 14 SER B O 1
ATOM 1634 N N . LYS B 1 16 ? 24.644 45.055 94.068 1.00 43.76 15 LYS B N 1
ATOM 1635 C CA . LYS B 1 16 ? 24.667 44.648 92.648 1.00 45.42 15 LYS B CA 1
ATOM 1636 C C . LYS B 1 16 ? 25.513 45.634 91.808 1.00 45.70 15 LYS B C 1
ATOM 1637 O O . LYS B 1 16 ? 26.310 45.217 90.978 1.00 46.13 15 LYS B O 1
ATOM 1643 N N . GLU B 1 17 ? 25.391 46.931 92.121 1.00 45.49 16 GLU B N 1
ATOM 1644 C CA . GLU B 1 17 ? 26.119 47.991 91.410 1.00 46.18 16 GLU B CA 1
ATOM 1645 C C . GLU B 1 17 ? 27.639 47.890 91.646 1.00 44.83 16 GLU B C 1
ATOM 1646 O O . GLU B 1 17 ? 28.427 47.926 90.699 1.00 44.61 16 GLU B O 1
ATOM 1652 N N . THR B 1 18 ? 28.026 47.757 92.913 1.00 44.08 17 THR B N 1
ATOM 1653 C CA . THR B 1 18 ? 29.429 47.511 93.293 1.00 43.12 17 THR B CA 1
ATOM 1654 C C . THR B 1 18 ? 29.980 46.245 92.612 1.00 42.77 17 THR B C 1
ATOM 1655 O O . THR B 1 18 ? 31.096 46.245 92.101 1.00 43.05 17 THR B O 1
ATOM 1659 N N . PHE B 1 19 ? 29.188 45.169 92.637 1.00 41.62 18 PHE B N 1
ATOM 1660 C CA . PHE B 1 19 ? 29.589 43.892 92.029 1.00 41.75 18 PHE B CA 1
ATOM 1661 C C . PHE B 1 19 ? 29.883 44.061 90.527 1.00 41.33 18 PHE B C 1
ATOM 1662 O O . PHE B 1 19 ? 30.913 43.577 90.027 1.00 41.02 18 PHE B O 1
ATOM 1670 N N . LYS B 1 20 ? 29.007 44.793 89.830 1.00 40.34 19 LYS B N 1
ATOM 1671 C CA . LYS B 1 20 ? 29.196 45.074 88.401 1.00 41.46 19 LYS B CA 1
ATOM 1672 C C . LYS B 1 20 ? 30.413 45.992 88.144 1.00 40.86 19 LYS B C 1
ATOM 1673 O O . LYS B 1 20 ? 31.142 45.798 87.175 1.00 39.02 19 LYS B O 1
ATOM 1679 N N . ARG B 1 21 ? 30.623 46.979 89.016 1.00 42.55 20 ARG B N 1
ATOM 1680 C CA . ARG B 1 21 ? 31.811 47.866 88.903 1.00 44.51 20 ARG B CA 1
ATOM 1681 C C . ARG B 1 21 ? 33.117 47.063 89.029 1.00 44.63 20 ARG B C 1
ATOM 1682 O O . ARG B 1 21 ? 34.058 47.286 88.276 1.00 45.59 20 ARG B O 1
ATOM 1690 N N . LEU B 1 22 ? 33.155 46.128 89.982 1.00 44.32 21 LEU B N 1
ATOM 1691 C CA . LEU B 1 22 ? 34.344 45.275 90.189 1.00 43.53 21 LEU B CA 1
ATOM 1692 C C . LEU B 1 22 ? 34.615 44.382 88.984 1.00 43.23 21 LEU B C 1
ATOM 1693 O O . LEU B 1 22 ? 35.764 44.223 88.571 1.00 44.01 21 LEU B O 1
ATOM 1698 N N . ILE B 1 23 ? 33.554 43.792 88.430 1.00 43.80 22 ILE B N 1
ATOM 1699 C CA . ILE B 1 23 ? 33.664 42.987 87.195 1.00 44.23 22 ILE B CA 1
ATOM 1700 C C . ILE B 1 23 ? 34.313 43.803 86.073 1.00 44.03 22 ILE B C 1
ATOM 1701 O O . ILE B 1 23 ? 35.238 43.335 85.409 1.00 43.62 22 ILE B O 1
ATOM 1706 N N . SER B 1 24 ? 33.838 45.033 85.899 1.00 44.28 23 SER B N 1
ATOM 1707 C CA . SER B 1 24 ? 34.354 45.936 84.867 1.00 44.24 23 SER B CA 1
ATOM 1708 C C . SER B 1 24 ? 35.805 46.386 85.151 1.00 43.40 23 SER B C 1
ATOM 1709 O O . SER B 1 24 ? 36.650 46.402 84.245 1.00 42.98 23 SER B O 1
ATOM 1712 N N . GLN B 1 25 ? 36.076 46.754 86.402 1.00 42.48 24 GLN B N 1
ATOM 1713 C CA . GLN B 1 25 ? 37.402 47.264 86.795 1.00 42.72 24 GLN B CA 1
ATOM 1714 C C . GLN B 1 25 ? 38.487 46.169 86.773 1.00 42.01 24 GLN B C 1
ATOM 1715 O O . GLN B 1 25 ? 39.628 46.435 86.399 1.00 41.26 24 GLN B O 1
ATOM 1721 N N . LEU B 1 26 ? 38.112 44.940 87.151 1.00 41.54 25 LEU B N 1
ATOM 1722 C CA . LEU B 1 26 ? 39.051 43.795 87.124 1.00 41.93 25 LEU B CA 1
ATOM 1723 C C . LEU B 1 26 ? 39.035 43.041 85.788 1.00 41.66 25 LEU B C 1
ATOM 1724 O O . LEU B 1 26 ? 39.757 42.065 85.626 1.00 40.78 25 LEU B O 1
ATOM 1729 N N . HIS B 1 27 ? 38.211 43.512 84.831 1.00 43.38 26 HIS B N 1
ATOM 1730 C CA . HIS B 1 27 ? 38.133 42.912 83.479 1.00 43.61 26 HIS B CA 1
ATOM 1731 C C . HIS B 1 27 ? 37.780 41.406 83.552 1.00 44.12 26 HIS B C 1
ATOM 1732 O O . HIS B 1 27 ? 38.476 40.557 82.982 1.00 44.12 26 HIS B O 1
ATOM 1739 N N . ILE B 1 28 ? 36.722 41.101 84.303 1.00 44.15 27 ILE B N 1
ATOM 1740 C CA . ILE B 1 28 ? 36.252 39.734 84.478 1.00 45.23 27 ILE B CA 1
ATOM 1741 C C . ILE B 1 28 ? 35.188 39.427 83.428 1.00 46.61 27 ILE B C 1
ATOM 1742 O O . ILE B 1 28 ? 34.186 40.140 83.323 1.00 46.49 27 ILE B O 1
ATOM 1747 N N . GLY B 1 29 ? 35.424 38.377 82.636 1.00 47.24 28 GLY B N 1
ATOM 1748 C CA . GLY B 1 29 ? 34.483 37.959 81.591 1.00 47.78 28 GLY B CA 1
ATOM 1749 C C . GLY B 1 29 ? 33.437 36.996 82.113 1.00 48.26 28 GLY B C 1
ATOM 1750 O O . GLY B 1 29 ? 33.595 36.414 83.192 1.00 47.75 28 GLY B O 1
ATOM 1751 N N . GLU B 1 30 ? 32.362 36.819 81.334 1.00 48.97 29 GLU B N 1
ATOM 1752 C CA . GLU B 1 30 ? 31.283 35.864 81.678 1.00 49.00 29 GLU B CA 1
ATOM 1753 C C . GLU B 1 30 ? 31.818 34.433 81.788 1.00 48.69 29 GLU B C 1
ATOM 1754 O O . GLU B 1 30 ? 31.389 33.669 82.649 1.00 49.62 29 GLU B O 1
ATOM 1756 N N . GLY B 1 31 ? 32.780 34.094 80.919 1.00 48.43 30 GLY B N 1
ATOM 1757 C CA . GLY B 1 31 ? 33.442 32.785 80.943 1.00 48.63 30 GLY B CA 1
ATOM 1758 C C . GLY B 1 31 ? 34.264 32.513 82.208 1.00 49.05 30 GLY B C 1
ATOM 1759 O O . GLY B 1 31 ? 34.509 31.357 82.549 1.00 49.55 30 GLY B O 1
ATOM 1760 N N . ASP B 1 32 ? 34.696 33.581 82.898 1.00 49.03 31 ASP B N 1
ATOM 1761 C CA . ASP B 1 32 ? 35.478 33.440 84.170 1.00 48.27 31 ASP B CA 1
ATOM 1762 C C . ASP B 1 32 ? 34.606 33.034 85.373 1.00 47.21 31 ASP B C 1
ATOM 1763 O O . ASP B 1 32 ? 35.135 32.621 86.414 1.00 46.49 31 ASP B O 1
ATOM 1768 N N . PHE B 1 33 ? 33.284 33.195 85.238 1.00 45.26 32 PHE B N 1
ATOM 1769 C CA . PHE B 1 33 ? 32.338 32.743 86.252 1.00 44.95 32 PHE B CA 1
ATOM 1770 C C . PHE B 1 33 ? 31.968 31.271 86.041 1.00 45.57 32 PHE B C 1
ATOM 1771 O O . PHE B 1 33 ? 31.619 30.860 84.922 1.00 46.10 32 PHE B O 1
ATOM 1779 N N . LYS B 1 34 ? 32.090 30.477 87.110 1.00 45.44 33 LYS B N 1
ATOM 1780 C CA . LYS B 1 34 ? 31.689 29.067 87.099 1.00 46.41 33 LYS B CA 1
ATOM 1781 C C . LYS B 1 34 ? 30.533 28.866 88.056 1.00 45.91 33 LYS B C 1
ATOM 1782 O O . LYS B 1 34 ? 30.589 29.307 89.202 1.00 45.99 33 LYS B O 1
ATOM 1786 N N . LEU B 1 35 ? 29.488 28.192 87.587 1.00 45.61 34 LEU B N 1
ATOM 1787 C CA . LEU B 1 35 ? 28.321 27.914 88.407 1.00 45.47 34 LEU B CA 1
ATOM 1788 C C . LEU B 1 35 ? 28.603 26.765 89.375 1.00 45.56 34 LEU B C 1
ATOM 1789 O O . LEU B 1 35 ? 29.311 25.812 89.035 1.00 46.27 34 LEU B O 1
ATOM 1791 N N . GLN B 1 36 ? 28.107 26.898 90.601 1.00 45.33 35 GLN B N 1
ATOM 1792 C CA . GLN B 1 36 ? 28.165 25.807 91.591 1.00 46.19 35 GLN B CA 1
ATOM 1793 C C . GLN B 1 36 ? 26.884 25.800 92.406 1.00 45.65 35 GLN B C 1
ATOM 1794 O O . GLN B 1 36 ? 26.304 26.854 92.661 1.00 46.85 35 GLN B O 1
ATOM 1800 N N . ARG B 1 37 ? 26.423 24.603 92.776 1.00 44.68 36 ARG B N 1
ATOM 1801 C CA . ARG B 1 37 ? 25.226 24.446 93.599 1.00 44.30 36 ARG B CA 1
ATOM 1802 C C . ARG B 1 37 ? 25.573 23.762 94.902 1.00 43.57 36 ARG B C 1
ATOM 1803 O O . ARG B 1 37 ? 26.142 22.677 94.901 1.00 44.22 36 ARG B O 1
ATOM 1811 N N . ASN B 1 38 ? 25.197 24.394 96.014 1.00 43.05 37 ASN B N 1
ATOM 1812 C CA . ASN B 1 38 ? 25.499 23.886 97.352 1.00 43.37 37 ASN B CA 1
ATOM 1813 C C . ASN B 1 38 ? 24.260 23.345 98.039 1.00 42.42 37 ASN B C 1
ATOM 1814 O O . ASN B 1 38 ? 23.350 24.100 98.352 1.00 41.67 37 ASN B O 1
ATOM 1819 N N . HIS B 1 39 ? 24.240 22.025 98.266 1.00 41.88 38 HIS B N 1
ATOM 1820 C CA . HIS B 1 39 ? 23.156 21.351 99.006 1.00 41.19 38 HIS B CA 1
ATOM 1821 C C . HIS B 1 39 ? 23.538 21.271 100.474 1.00 42.72 38 HIS B C 1
ATOM 1822 O O . HIS B 1 39 ? 24.515 20.605 100.826 1.00 42.64 38 HIS B O 1
ATOM 1829 N N . TYR B 1 40 ? 22.775 21.941 101.339 1.00 43.11 39 TYR B N 1
ATOM 1830 C CA . TYR B 1 40 ? 23.111 21.995 102.776 1.00 43.79 39 TYR B CA 1
ATOM 1831 C C . TYR B 1 40 ? 22.296 21.014 103.605 1.00 44.40 39 TYR B C 1
ATOM 1832 O O . TYR B 1 40 ? 21.107 20.758 103.314 1.00 44.32 39 TYR B O 1
ATOM 1841 N N . PHE B 1 41 ? 22.954 20.440 104.627 1.00 43.19 40 PHE B N 1
ATOM 1842 C CA . PHE B 1 41 ? 22.326 19.506 105.546 1.00 44.32 40 PHE B CA 1
ATOM 1843 C C . PHE B 1 41 ? 22.397 20.021 106.973 1.00 44.06 40 PHE B C 1
ATOM 1844 O O . PHE B 1 41 ? 23.383 20.640 107.373 1.00 43.83 40 PHE B O 1
ATOM 1852 N N . GLU B 1 42 ? 21.361 19.720 107.746 1.00 43.77 41 GLU B N 1
ATOM 1853 C CA . GLU B 1 42 ? 21.321 20.055 109.163 1.00 44.35 41 GLU B CA 1
ATOM 1854 C C . GLU B 1 42 ? 20.259 19.174 109.864 1.00 45.01 41 GLU B C 1
ATOM 1855 O O . GLU B 1 42 ? 19.377 18.600 109.203 1.00 45.49 41 GLU B O 1
ATOM 1861 N N . THR B 1 43 ? 20.413 19.003 111.177 1.00 44.76 42 THR B N 1
ATOM 1862 C CA . THR B 1 43 ? 19.441 18.281 111.990 1.00 44.29 42 THR B CA 1
ATOM 1863 C C . THR B 1 43 ? 18.319 19.230 112.452 1.00 44.58 42 THR B C 1
ATOM 1864 O O . THR B 1 43 ? 18.491 20.451 112.472 1.00 43.90 42 THR B O 1
ATOM 1868 N N . ASP B 1 44 ? 17.198 18.653 112.867 1.00 45.42 43 ASP B N 1
ATOM 1869 C CA . ASP B 1 44 ? 16.059 19.438 113.379 1.00 46.15 43 ASP B CA 1
ATOM 1870 C C . ASP B 1 44 ? 16.401 20.186 114.677 1.00 46.38 43 ASP B C 1
ATOM 1871 O O . ASP B 1 44 ? 15.912 21.302 114.904 1.00 46.27 43 ASP B O 1
ATOM 1876 N N . ASP B 1 45 ? 17.251 19.573 115.516 1.00 47.12 44 ASP B N 1
ATOM 1877 C CA . ASP B 1 45 ? 17.738 20.228 116.772 1.00 48.55 44 ASP B CA 1
ATOM 1878 C C . ASP B 1 45 ? 19.055 21.057 116.573 1.00 47.97 44 ASP B C 1
ATOM 1879 O O . ASP B 1 45 ? 19.694 21.465 117.557 1.00 47.99 44 ASP B O 1
ATOM 1884 N N . PHE B 1 46 ? 19.447 21.271 115.298 1.00 47.00 45 PHE B N 1
ATOM 1885 C CA . PHE B 1 46 ? 20.573 22.173 114.930 1.00 46.74 45 PHE B CA 1
ATOM 1886 C C . PHE B 1 46 ? 21.924 21.780 115.586 1.00 45.89 45 PHE B C 1
ATOM 1887 O O . PHE B 1 46 ? 22.590 22.607 116.210 1.00 45.37 45 PHE B O 1
ATOM 1895 N N . GLN B 1 47 ? 22.338 20.536 115.366 1.00 45.54 46 GLN B N 1
ATOM 1896 C CA . GLN B 1 47 ? 23.571 19.997 115.974 1.00 45.82 46 GLN B CA 1
ATOM 1897 C C . GLN B 1 47 ? 24.839 20.631 115.372 1.00 43.82 46 GLN B C 1
ATOM 1898 O O . GLN B 1 47 ? 25.752 21.003 116.102 1.00 42.60 46 GLN B O 1
ATOM 1904 N N . LEU B 1 48 ? 24.895 20.708 114.040 1.00 43.19 47 LEU B N 1
ATOM 1905 C CA . LEU B 1 48 ? 26.045 21.342 113.338 1.00 42.42 47 LEU B CA 1
ATOM 1906 C C . LEU B 1 48 ? 26.209 22.782 113.775 1.00 42.25 47 LEU B C 1
ATOM 1907 O O . LEU B 1 48 ? 27.302 23.204 114.140 1.00 42.14 47 LEU B O 1
ATOM 1912 N N . LYS B 1 49 ? 25.105 23.526 113.766 1.00 42.33 48 LYS B N 1
ATOM 1913 C CA . LYS B 1 49 ? 25.097 24.921 114.239 1.00 43.40 48 LYS B CA 1
ATOM 1914 C C . LYS B 1 49 ? 25.664 25.035 115.669 1.00 43.67 48 LYS B C 1
ATOM 1915 O O . LYS B 1 49 ? 26.499 25.918 115.950 1.00 43.36 48 LYS B O 1
ATOM 1919 N N . LYS B 1 50 ? 25.237 24.121 116.552 1.00 42.86 49 LYS B N 1
ATOM 1920 C CA . LYS B 1 50 ? 25.714 24.101 117.962 1.00 43.88 49 LYS B CA 1
ATOM 1921 C C . LYS B 1 50 ? 27.189 23.674 118.081 1.00 43.43 49 LYS B C 1
ATOM 1922 O O . LYS B 1 50 ? 27.828 23.918 119.104 1.00 43.40 49 LYS B O 1
ATOM 1928 N N . GLN B 1 51 ? 27.702 23.009 117.040 1.00 43.11 50 GLN B N 1
ATOM 1929 C CA . GLN B 1 51 ? 29.135 22.695 116.937 1.00 43.46 50 GLN B CA 1
ATOM 1930 C C . GLN B 1 51 ? 29.886 23.725 116.052 1.00 43.69 50 GLN B C 1
ATOM 1931 O O . GLN B 1 51 ? 31.040 23.492 115.663 1.00 44.47 50 GLN B O 1
ATOM 1937 N N . SER B 1 52 ? 29.238 24.878 115.787 1.00 44.52 51 SER B N 1
ATOM 1938 C CA . SER B 1 52 ? 29.800 25.945 114.908 1.00 44.92 51 SER B CA 1
ATOM 1939 C C . SER B 1 52 ? 30.350 25.367 113.600 1.00 45.08 51 SER B C 1
ATOM 1940 O O . SER B 1 52 ? 31.450 25.725 113.151 1.00 45.23 51 SER B O 1
ATOM 1943 N N . SER B 1 53 ? 29.556 24.494 112.981 1.00 44.63 52 SER B N 1
ATOM 1944 C CA . SER B 1 53 ? 29.976 23.762 111.811 1.00 43.97 52 SER B CA 1
ATOM 1945 C C . SER B 1 53 ? 28.929 23.822 110.710 1.00 44.36 52 SER B C 1
ATOM 1946 O O . SER B 1 53 ? 27.779 24.242 110.939 1.00 43.81 52 SER B O 1
ATOM 1949 N N . ALA B 1 54 ? 29.335 23.408 109.513 1.00 44.04 53 ALA B N 1
ATOM 1950 C CA . ALA B 1 54 ? 28.447 23.382 108.343 1.00 43.27 53 ALA B CA 1
ATOM 1951 C C . ALA B 1 54 ? 28.754 22.153 107.486 1.00 42.99 53 ALA B C 1
ATOM 1952 O O . ALA B 1 54 ? 29.914 21.754 107.359 1.00 42.14 53 ALA B O 1
ATOM 1954 N N . LEU B 1 55 ? 27.715 21.593 106.865 1.00 42.90 54 LEU B N 1
ATOM 1955 C CA . LEU B 1 55 ? 27.851 20.408 106.014 1.00 43.46 54 LEU B CA 1
ATOM 1956 C C . LEU B 1 55 ? 27.143 20.626 104.684 1.00 44.06 54 LEU B C 1
ATOM 1957 O O . LEU B 1 55 ? 25.976 21.070 104.653 1.00 43.55 54 LEU B O 1
ATOM 1962 N N . ARG B 1 56 ? 27.822 20.280 103.584 1.00 44.00 55 ARG B N 1
ATOM 1963 C CA . ARG B 1 56 ? 27.233 20.424 102.254 1.00 43.77 55 ARG B CA 1
ATOM 1964 C C . ARG B 1 56 ? 27.753 19.396 101.249 1.00 44.24 55 ARG B C 1
ATOM 1965 O O . ARG B 1 56 ? 28.825 18.803 101.432 1.00 43.51 55 ARG B O 1
ATOM 1973 N N . ILE B 1 57 ? 26.942 19.151 100.225 1.00 44.68 56 ILE B N 1
ATOM 1974 C CA . ILE B 1 57 ? 27.394 18.508 99.018 1.00 44.70 56 ILE B CA 1
ATOM 1975 C C . ILE B 1 57 ? 27.338 19.559 97.919 1.00 44.91 56 ILE B C 1
ATOM 1976 O O . ILE B 1 57 ? 26.299 20.208 97.721 1.00 45.30 56 ILE B O 1
ATOM 1981 N N . ARG B 1 58 ? 28.487 19.812 97.299 1.00 44.77 57 ARG B N 1
ATOM 1982 C CA . ARG B 1 58 ? 28.597 20.779 96.214 1.00 45.23 57 ARG B CA 1
ATOM 1983 C C . ARG B 1 58 ? 28.591 20.056 94.895 1.00 44.85 57 ARG B C 1
ATOM 1984 O O . ARG B 1 58 ? 29.171 18.989 94.781 1.00 44.82 57 ARG B O 1
ATOM 1992 N N . GLU B 1 59 ? 27.902 20.628 93.901 1.00 44.64 58 GLU B N 1
ATOM 1993 C CA . GLU B 1 59 ? 28.016 20.167 92.514 1.00 44.59 58 GLU B CA 1
ATOM 1994 C C . GLU B 1 59 ? 28.610 21.278 91.664 1.00 44.05 58 GLU B C 1
ATOM 1995 O O . GLU B 1 59 ? 28.099 22.397 91.651 1.00 44.66 58 GLU B O 1
ATOM 2001 N N . LYS B 1 60 ? 29.692 20.958 90.956 1.00 44.43 59 LYS B N 1
ATOM 2002 C CA . LYS B 1 60 ? 30.373 21.913 90.089 1.00 45.99 59 LYS B CA 1
ATOM 2003 C C . LYS B 1 60 ? 30.999 21.182 88.901 1.00 46.76 59 LYS B C 1
ATOM 2004 O O . LYS B 1 60 ? 31.889 20.348 89.082 1.00 46.87 59 LYS B O 1
ATOM 2010 N N . GLU B 1 61 ? 30.496 21.470 87.695 1.00 48.81 60 GLU B N 1
ATOM 2011 C CA . GLU B 1 61 ? 31.045 20.895 86.442 1.00 50.71 60 GLU B CA 1
ATOM 2012 C C . GLU B 1 61 ? 31.093 19.364 86.491 1.00 50.84 60 GLU B C 1
ATOM 2013 O O . GLU B 1 61 ? 32.153 18.747 86.281 1.00 50.85 60 GLU B O 1
ATOM 2019 N N . ALA B 1 62 ? 29.948 18.766 86.826 1.00 50.94 61 ALA B N 1
ATOM 2020 C CA . ALA B 1 62 ? 29.806 17.304 86.909 1.00 50.70 61 ALA B CA 1
ATOM 2021 C C . ALA B 1 62 ? 30.717 16.641 87.992 1.00 50.05 61 ALA B C 1
ATOM 2022 O O . ALA B 1 62 ? 31.018 15.453 87.905 1.00 51.37 61 ALA B O 1
ATOM 2024 N N . ILE B 1 63 ? 31.116 17.416 89.013 1.00 48.66 62 ILE B N 1
ATOM 2025 C CA . ILE B 1 63 ? 31.898 16.878 90.141 1.00 47.65 62 ILE B CA 1
ATOM 2026 C C . ILE B 1 63 ? 31.162 17.139 91.455 1.00 46.24 62 ILE B C 1
ATOM 2027 O O . ILE B 1 63 ? 30.800 18.280 91.760 1.00 46.74 62 ILE B O 1
ATOM 2032 N N . PHE B 1 64 ? 30.968 16.079 92.237 1.00 45.58 63 PHE B N 1
ATOM 2033 C CA . PHE B 1 64 ? 30.290 16.175 93.526 1.00 45.33 63 PHE B CA 1
ATOM 2034 C C . PHE B 1 64 ? 31.311 16.093 94.658 1.00 44.77 63 PHE B C 1
ATOM 2035 O O . PHE B 1 64 ? 32.127 15.168 94.699 1.00 44.38 63 PHE B O 1
ATOM 2043 N N . THR B 1 65 ? 31.265 17.072 95.568 1.00 43.91 64 THR B N 1
ATOM 2044 C CA . THR B 1 65 ? 32.184 17.133 96.711 1.00 45.34 64 THR B CA 1
ATOM 2045 C C . THR B 1 65 ? 31.395 17.199 98.014 1.00 44.48 64 THR B C 1
ATOM 2046 O O . THR B 1 65 ? 30.516 18.044 98.167 1.00 44.74 64 THR B O 1
ATOM 2050 N N . PHE B 1 66 ? 31.703 16.277 98.932 1.00 43.60 65 PHE B N 1
ATOM 2051 C CA . PHE B 1 66 ? 31.077 16.217 100.268 1.00 43.76 65 PHE B CA 1
ATOM 2052 C C . PHE B 1 66 ? 31.997 16.969 101.235 1.00 44.01 65 PHE B C 1
ATOM 2053 O O . PHE B 1 66 ? 33.153 16.575 101.420 1.00 41.74 65 PHE B O 1
ATOM 2061 N N . THR B 1 67 ? 31.509 18.085 101.799 1.00 44.36 66 THR B N 1
ATOM 2062 C CA . THR B 1 67 ? 32.384 19.013 102.563 1.00 45.69 66 THR B CA 1
ATOM 2063 C C . THR B 1 67 ? 31.855 19.369 103.955 1.00 44.98 66 THR B C 1
ATOM 2064 O O . THR B 1 67 ? 30.712 19.812 104.106 1.00 44.55 66 THR B O 1
ATOM 2068 N N . LEU B 1 68 ? 32.748 19.264 104.945 1.00 43.81 67 LEU B N 1
ATOM 2069 C CA . LEU B 1 68 ? 32.471 19.659 106.316 1.00 43.78 67 LEU B CA 1
ATOM 2070 C C . LEU B 1 68 ? 33.396 20.829 106.697 1.00 43.83 67 LEU B C 1
ATOM 2071 O O . LEU B 1 68 ? 34.609 20.762 106.483 1.00 42.99 67 LEU B O 1
ATOM 2076 N N . LYS B 1 69 ? 32.803 21.905 107.212 1.00 43.54 68 LYS B N 1
ATOM 2077 C CA . LYS B 1 69 ? 33.553 23.002 107.813 1.00 43.49 68 LYS B CA 1
ATOM 2078 C C . LYS B 1 69 ? 33.349 22.938 109.323 1.00 43.20 68 LYS B C 1
ATOM 2079 O O . LYS B 1 69 ? 32.223 22.767 109.791 1.00 40.75 68 LYS B O 1
ATOM 2085 N N . GLN B 1 70 ? 34.449 23.009 110.082 1.00 43.49 69 GLN B N 1
ATOM 2086 C CA . GLN B 1 70 ? 34.388 22.905 111.553 1.00 42.63 69 GLN B CA 1
ATOM 2087 C C . GLN B 1 70 ? 35.486 23.755 112.217 1.00 43.33 69 GLN B C 1
ATOM 2088 O O . GLN B 1 70 ? 36.481 24.110 111.560 1.00 44.36 69 GLN B O 1
ATOM 2094 N N . PRO B 1 71 ? 35.330 24.050 113.547 1.00 43.47 70 PRO B N 1
ATOM 2095 C CA . PRO B 1 71 ? 36.265 24.940 114.228 1.00 43.29 70 PRO B CA 1
ATOM 2096 C C . PRO B 1 71 ? 37.715 24.450 114.240 1.00 42.62 70 PRO B C 1
ATOM 2097 O O . PRO B 1 71 ? 37.972 23.241 114.234 1.00 42.66 70 PRO B O 1
ATOM 2101 N N . HIS B 1 72 ? 38.636 25.402 114.276 1.00 41.89 71 HIS B N 1
ATOM 2102 C CA . HIS B 1 72 ? 40.065 25.129 114.322 1.00 41.98 71 HIS B CA 1
ATOM 2103 C C . HIS B 1 72 ? 40.747 26.370 114.953 1.00 41.85 71 HIS B C 1
ATOM 2104 O O . HIS B 1 72 ? 40.210 27.483 114.839 1.00 41.47 71 HIS B O 1
ATOM 2111 N N . PRO B 1 73 ? 41.898 26.182 115.674 1.00 41.69 72 PRO B N 1
ATOM 2112 C CA . PRO B 1 73 ? 42.546 27.361 116.311 1.00 41.79 72 PRO B CA 1
ATOM 2113 C C . PRO B 1 73 ? 42.804 28.520 115.334 1.00 42.00 72 PRO B C 1
ATOM 2114 O O . PRO B 1 73 ? 42.480 29.679 115.643 1.00 41.60 72 PRO B O 1
ATOM 2118 N N . ALA B 1 74 ? 43.323 28.189 114.148 1.00 41.94 73 ALA B N 1
ATOM 2119 C CA . ALA B 1 74 ? 43.535 29.163 113.077 1.00 42.44 73 ALA B CA 1
ATOM 2120 C C . ALA B 1 74 ? 42.566 28.873 111.957 1.00 42.96 73 ALA B C 1
ATOM 2121 O O . ALA B 1 74 ? 42.496 27.735 111.468 1.00 43.08 73 ALA B O 1
ATOM 2123 N N . GLY B 1 75 ? 41.810 29.899 111.545 1.00 43.53 74 GLY B N 1
ATOM 2124 C CA . GLY B 1 75 ? 40.793 29.756 110.491 1.00 44.60 74 GLY B CA 1
ATOM 2125 C C . GLY B 1 75 ? 39.744 28.734 110.860 1.00 44.72 74 GLY B C 1
ATOM 2126 O O . GLY B 1 75 ? 39.365 28.621 112.026 1.00 44.93 74 GLY B O 1
ATOM 2127 N N . LEU B 1 76 ? 39.254 28.006 109.853 1.00 44.80 75 LEU B N 1
ATOM 2128 C CA . LEU B 1 76 ? 38.405 26.837 110.076 1.00 44.67 75 LEU B CA 1
ATOM 2129 C C . LEU B 1 76 ? 38.985 25.627 109.364 1.00 44.93 75 LEU B C 1
ATOM 2130 O O . LEU B 1 76 ? 39.778 25.766 108.424 1.00 44.38 75 LEU B O 1
ATOM 2135 N N . LEU B 1 77 ? 38.601 24.438 109.826 1.00 45.96 76 LEU B N 1
ATOM 2136 C CA . LEU B 1 77 ? 39.051 23.185 109.226 1.00 45.65 76 LEU B CA 1
ATOM 2137 C C . LEU B 1 77 ? 38.032 22.688 108.215 1.00 46.57 76 LEU B C 1
ATOM 2138 O O . LEU B 1 77 ? 36.881 22.379 108.575 1.00 46.77 76 LEU B O 1
ATOM 2143 N N . GLU B 1 78 ? 38.458 22.593 106.952 1.00 46.67 77 GLU B N 1
ATOM 2144 C CA . GLU B 1 78 ? 37.609 22.105 105.868 1.00 46.50 77 GLU B CA 1
ATOM 2145 C C . GLU B 1 78 ? 38.017 20.684 105.484 1.00 45.83 77 GLU B C 1
ATOM 2146 O O . GLU B 1 78 ? 39.188 20.423 105.206 1.00 43.78 77 GLU B O 1
ATOM 2152 N N . THR B 1 79 ? 37.048 19.768 105.494 1.00 45.52 78 THR B N 1
ATOM 2153 C CA . THR B 1 79 ? 37.275 18.391 105.090 1.00 46.10 78 THR B CA 1
ATOM 2154 C C . THR B 1 79 ? 36.497 18.132 103.811 1.00 46.61 78 THR B C 1
ATOM 2155 O O . THR B 1 79 ? 35.284 18.304 103.775 1.00 45.47 78 THR B O 1
ATOM 2159 N N . ASN B 1 80 ? 37.210 17.713 102.764 1.00 47.02 79 ASN B N 1
ATOM 2160 C CA . ASN B 1 80 ? 36.622 17.524 101.438 1.00 47.09 79 ASN B CA 1
ATOM 2161 C C . ASN B 1 80 ? 36.761 16.108 100.978 1.00 46.17 79 ASN B C 1
ATOM 2162 O O . ASN B 1 80 ? 37.839 15.512 101.080 1.00 47.36 79 ASN B O 1
ATOM 2167 N N . GLN B 1 81 ? 35.668 15.559 100.470 1.00 44.83 80 GLN B N 1
ATOM 2168 C CA . GLN B 1 81 ? 35.649 14.212 99.931 1.00 44.06 80 GLN B CA 1
ATOM 2169 C C . GLN B 1 81 ? 34.905 14.226 98.621 1.00 43.75 80 GLN B C 1
ATOM 2170 O O . GLN B 1 81 ? 33.738 14.609 98.579 1.00 43.98 80 GLN B O 1
ATOM 2176 N N . THR B 1 82 ? 35.585 13.836 97.537 1.00 42.66 81 THR B N 1
ATOM 2177 C CA . THR B 1 82 ? 34.934 13.725 96.233 1.00 42.30 81 THR B CA 1
ATOM 2178 C C . THR B 1 82 ? 34.000 12.523 96.251 1.00 41.76 81 THR B C 1
ATOM 2179 O O . THR B 1 82 ? 34.366 11.446 96.738 1.00 40.67 81 THR B O 1
ATOM 2183 N N . LEU B 1 83 ? 32.777 12.732 95.767 1.00 42.02 82 LEU B N 1
ATOM 2184 C CA . LEU B 1 83 ? 31.789 11.676 95.669 1.00 42.77 82 LEU B CA 1
ATOM 2185 C C . LEU B 1 83 ? 31.558 11.321 94.238 1.00 42.79 82 LEU B C 1
ATOM 2186 O O . LEU B 1 83 ? 31.677 12.168 93.354 1.00 43.50 82 LEU B O 1
ATOM 2191 N N . SER B 1 84 ? 31.150 10.076 94.009 1.00 43.26 83 SER B N 1
ATOM 2192 C CA . SER B 1 84 ? 30.622 9.670 92.723 1.00 43.36 83 SER B CA 1
ATOM 2193 C C . SER B 1 84 ? 29.185 10.169 92.613 1.00 44.62 83 SER B C 1
ATOM 2194 O O . SER B 1 84 ? 28.579 10.602 93.621 1.00 44.61 83 SER B O 1
ATOM 2197 N N . LYS B 1 85 ? 28.630 10.107 91.408 1.00 45.86 84 LYS B N 1
ATOM 2198 C CA . LYS B 1 85 ? 27.224 10.478 91.186 1.00 45.82 84 LYS B CA 1
ATOM 2199 C C . LYS B 1 85 ? 26.294 9.517 91.955 1.00 44.49 84 LYS B C 1
ATOM 2200 O O . LYS B 1 85 ? 25.283 9.935 92.510 1.00 43.22 84 LYS B O 1
ATOM 2206 N N . GLN B 1 86 ? 26.683 8.232 92.007 1.00 44.69 85 GLN B N 1
ATOM 2207 C CA . GLN B 1 86 ? 25.975 7.222 92.810 1.00 44.00 85 GLN B CA 1
ATOM 2208 C C . GLN B 1 86 ? 25.843 7.679 94.266 1.00 42.80 85 GLN B C 1
ATOM 2209 O O . GLN B 1 86 ? 24.744 7.728 94.802 1.00 41.56 85 GLN B O 1
ATOM 2215 N N . GLU B 1 87 ? 26.988 8.005 94.889 1.00 42.44 86 GLU B N 1
ATOM 2216 C CA . GLU B 1 87 ? 27.035 8.419 96.318 1.00 42.21 86 GLU B CA 1
ATOM 2217 C C . GLU B 1 87 ? 26.271 9.719 96.571 1.00 41.48 86 GLU B C 1
ATOM 2218 O O . GLU B 1 87 ? 25.581 9.850 97.583 1.00 40.26 86 GLU B O 1
ATOM 2224 N N . ALA B 1 88 ? 26.403 10.677 95.641 1.00 41.45 87 ALA B N 1
ATOM 2225 C CA . ALA B 1 88 ? 25.709 11.967 95.744 1.00 41.56 87 ALA B CA 1
ATOM 2226 C C . ALA B 1 88 ? 24.188 11.791 95.648 1.00 41.42 87 ALA B C 1
ATOM 2227 O O . ALA B 1 88 ? 23.452 12.376 96.419 1.00 40.20 87 ALA B O 1
ATOM 2229 N N . LYS B 1 89 ? 23.739 10.973 94.695 1.00 42.15 88 LYS B N 1
ATOM 2230 C CA . LYS B 1 89 ? 22.293 10.697 94.516 1.00 42.91 88 LYS B CA 1
ATOM 2231 C C . LYS B 1 89 ? 21.683 9.973 95.732 1.00 42.14 88 LYS B C 1
ATOM 2232 O O . LYS B 1 89 ? 20.570 10.271 96.137 1.00 41.45 88 LYS B O 1
ATOM 2238 N N . LEU B 1 90 ? 22.412 9.006 96.281 1.00 41.82 89 LEU B N 1
ATOM 2239 C CA . LEU B 1 90 ? 21.971 8.309 97.505 1.00 41.96 89 LEU B CA 1
ATOM 2240 C C . LEU B 1 90 ? 21.886 9.272 98.690 1.00 42.26 89 LEU B C 1
ATOM 2241 O O . LEU B 1 90 ? 20.930 9.228 99.460 1.00 41.31 89 LEU B O 1
ATOM 2246 N N . ALA B 1 91 ? 22.878 10.167 98.797 1.00 42.26 90 ALA B N 1
ATOM 2247 C CA . ALA B 1 91 ? 22.912 11.182 99.858 1.00 42.96 90 ALA B CA 1
ATOM 2248 C C . ALA B 1 91 ? 21.801 12.221 99.688 1.00 43.81 90 ALA B C 1
ATOM 2249 O O . ALA B 1 91 ? 21.112 12.563 100.653 1.00 44.02 90 ALA B O 1
ATOM 2251 N N . LEU B 1 92 ? 21.621 12.704 98.454 1.00 44.00 91 LEU B N 1
ATOM 2252 C CA . LEU B 1 92 ? 20.656 13.784 98.175 1.00 45.33 91 LEU B CA 1
ATOM 2253 C C . LEU B 1 92 ? 19.207 13.301 98.114 1.00 46.14 91 LEU B C 1
ATOM 2254 O O . LEU B 1 92 ? 18.314 13.993 98.582 1.00 47.13 91 LEU B O 1
ATOM 2259 N N . GLU B 1 93 ? 18.980 12.104 97.550 1.00 47.38 92 GLU B N 1
ATOM 2260 C CA . GLU B 1 93 ? 17.599 11.601 97.313 1.00 48.47 92 GLU B CA 1
ATOM 2261 C C . GLU B 1 93 ? 17.048 10.735 98.457 1.00 48.85 92 GLU B C 1
ATOM 2262 O O . GLU B 1 93 ? 15.864 10.816 98.774 1.00 49.40 92 GLU B O 1
ATOM 2268 N N . SER B 1 94 ? 17.901 9.900 99.059 1.00 49.02 93 SER B N 1
ATOM 2269 C CA . SER B 1 94 ? 17.438 8.921 100.084 1.00 50.15 93 SER B CA 1
ATOM 2270 C C . SER B 1 94 ? 18.071 9.125 101.474 1.00 49.30 93 SER B C 1
ATOM 2271 O O . SER B 1 94 ? 17.864 8.306 102.378 1.00 48.88 93 SER B O 1
ATOM 2274 N N . ALA B 1 95 ? 18.810 10.227 101.643 1.00 49.40 94 ALA B N 1
ATOM 2275 C CA . ALA B 1 95 ? 19.481 10.547 102.919 1.00 49.75 94 ALA B CA 1
ATOM 2276 C C . ALA B 1 95 ? 20.434 9.426 103.400 1.00 49.15 94 ALA B C 1
ATOM 2277 O O . ALA B 1 95 ? 20.526 9.150 104.605 1.00 49.17 94 ALA B O 1
ATOM 2279 N N . HIS B 1 96 ? 21.138 8.795 102.452 1.00 48.44 95 HI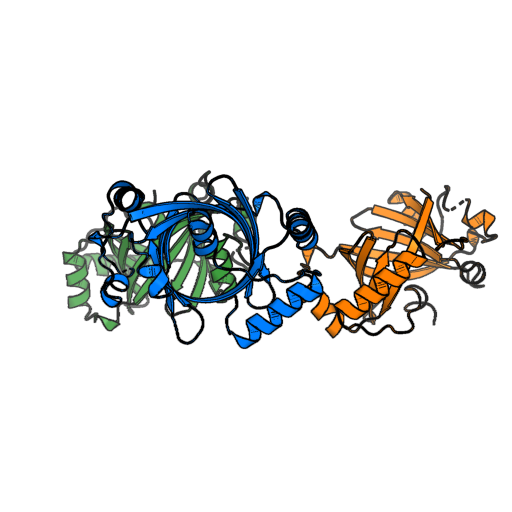S B N 1
ATOM 2280 C CA . HIS B 1 96 ? 22.168 7.791 102.781 1.00 49.24 95 HIS B CA 1
ATOM 2281 C C . HIS B 1 96 ? 23.535 8.357 102.460 1.00 47.84 95 HIS B C 1
ATOM 2282 O O . HIS B 1 96 ? 23.926 8.425 101.300 1.00 47.71 95 HIS B O 1
ATOM 2289 N N . PHE B 1 97 ? 24.268 8.737 103.495 1.00 46.27 96 PHE B N 1
ATOM 2290 C CA . PHE B 1 97 ? 25.562 9.382 103.322 1.00 46.42 96 PHE B CA 1
ATOM 2291 C C . PHE B 1 97 ? 26.680 8.339 103.198 1.00 45.70 96 PHE B C 1
ATOM 2292 O O . PHE B 1 97 ? 26.561 7.231 103.736 1.00 45.73 96 PHE B O 1
ATOM 2300 N N . PRO B 1 98 ? 27.766 8.684 102.468 1.00 45.82 97 PRO B N 1
ATOM 2301 C CA . PRO B 1 98 ? 28.845 7.737 102.219 1.00 45.56 97 PRO B CA 1
ATOM 2302 C C . PRO B 1 98 ? 29.902 7.742 103.326 1.00 45.98 97 PRO B C 1
ATOM 2303 O O . PRO B 1 98 ? 30.132 8.783 103.973 1.00 45.50 97 PRO B O 1
ATOM 2307 N N . SER B 1 99 ? 30.549 6.588 103.536 1.00 46.42 98 SER B N 1
ATOM 2308 C CA . SER B 1 99 ? 31.664 6.488 104.480 1.00 45.83 98 SER B CA 1
ATOM 2309 C C . SER B 1 99 ? 32.845 7.309 103.984 1.00 46.26 98 SER B C 1
ATOM 2310 O O . SER B 1 99 ? 32.922 7.661 102.796 1.00 46.97 98 SER B O 1
ATOM 2313 N N . GLY B 1 100 ? 33.765 7.614 104.886 1.00 45.41 99 GLY B N 1
ATOM 2314 C CA . GLY B 1 100 ? 34.960 8.365 104.531 1.00 44.44 99 GLY B CA 1
ATOM 2315 C C . GLY B 1 100 ? 35.340 9.360 105.583 1.00 43.83 99 GLY B C 1
ATOM 2316 O O . GLY B 1 100 ? 34.851 9.303 106.717 1.00 42.90 99 GLY B O 1
ATOM 2317 N N . GLU B 1 101 ? 36.203 10.296 105.200 1.00 43.81 100 GLU B N 1
ATOM 2318 C CA . GLU B 1 101 ? 36.752 11.290 106.134 1.00 43.83 100 GLU B CA 1
ATOM 2319 C C . GLU B 1 101 ? 35.692 12.239 106.695 1.00 43.14 100 GLU B C 1
ATOM 2320 O O . GLU B 1 101 ? 35.771 12.639 107.857 1.00 41.82 100 GLU B O 1
ATOM 2323 N N . VAL B 1 102 ? 34.709 12.608 105.867 1.00 44.29 101 VAL B N 1
ATOM 2324 C CA . VAL B 1 102 ? 33.647 13.537 106.304 1.00 44.33 101 VAL B CA 1
ATOM 2325 C C . VAL B 1 102 ? 32.785 12.891 107.386 1.00 44.34 101 VAL B C 1
ATOM 2326 O O . VAL B 1 102 ? 32.511 13.509 108.412 1.00 43.37 101 VAL B O 1
ATOM 2338 N N . ASP B 1 104 ? 33.608 10.314 109.356 1.00 46.41 103 ASP B N 1
ATOM 2339 C CA . ASP B 1 104 ? 34.488 10.165 110.544 1.00 46.59 103 ASP B CA 1
ATOM 2340 C C . ASP B 1 104 ? 34.535 11.455 111.374 1.00 45.95 103 ASP B C 1
ATOM 2341 O O . ASP B 1 104 ? 34.377 11.416 112.591 1.00 45.65 103 ASP B O 1
ATOM 2346 N N . ALA B 1 105 ? 34.735 12.593 110.692 1.00 44.29 104 ALA B N 1
ATOM 2347 C CA . ALA B 1 105 ? 34.772 13.912 111.358 1.00 44.65 104 ALA B CA 1
ATOM 2348 C C . ALA B 1 105 ? 33.418 14.267 111.997 1.00 44.39 104 ALA B C 1
ATOM 2349 O O . ALA B 1 105 ? 33.371 14.754 113.125 1.00 45.23 104 ALA B O 1
ATOM 2351 N N . LEU B 1 106 ? 32.327 14.017 111.266 1.00 44.79 105 LEU B N 1
ATOM 2352 C CA . LEU B 1 106 ? 30.957 14.239 111.796 1.00 44.76 105 LEU B CA 1
ATOM 2353 C C . LEU B 1 106 ? 30.711 13.441 113.086 1.00 44.28 105 LEU B C 1
ATOM 2354 O O . LEU B 1 106 ? 30.121 13.952 114.036 1.00 42.34 105 LEU B O 1
ATOM 2359 N N . ARG B 1 107 ? 31.167 12.187 113.099 1.00 45.59 106 ARG B N 1
ATOM 2360 C CA . ARG B 1 107 ? 31.031 11.314 114.276 1.00 47.08 106 ARG B CA 1
ATOM 2361 C C . ARG B 1 107 ? 31.803 11.870 115.483 1.00 47.87 106 ARG B C 1
ATOM 2362 O O . ARG B 1 107 ? 31.285 11.886 116.603 1.00 48.26 106 ARG B O 1
ATOM 2366 N N . ASP B 1 108 ? 33.032 12.344 115.241 1.00 47.59 107 ASP B N 1
ATOM 2367 C CA . ASP B 1 108 ? 33.852 12.957 116.306 1.00 48.53 107 ASP B CA 1
ATOM 2368 C C . ASP B 1 108 ? 33.212 14.245 116.858 1.00 48.34 107 ASP B C 1
ATOM 2369 O O . ASP B 1 108 ? 33.377 14.561 118.032 1.00 49.40 107 ASP B O 1
ATOM 2374 N N . LEU B 1 109 ? 32.435 14.944 116.013 1.00 48.50 108 LEU B N 1
ATOM 2375 C CA . LEU B 1 109 ? 31.673 16.156 116.444 1.00 48.67 108 LEU B CA 1
ATOM 2376 C C . LEU B 1 109 ? 30.337 15.824 117.171 1.00 49.03 108 LEU B C 1
ATOM 2377 O O . LEU B 1 109 ? 29.542 16.729 117.451 1.00 48.44 108 LEU B O 1
ATOM 2382 N N . SER B 1 110 ? 30.098 14.526 117.452 1.00 50.26 109 SER B N 1
ATOM 2383 C CA . SER B 1 110 ? 28.850 14.054 118.119 1.00 51.71 109 SER B CA 1
ATOM 2384 C C . SER B 1 110 ? 27.577 14.407 117.321 1.00 53.12 109 SER B C 1
ATOM 2385 O O . SER B 1 110 ? 26.507 14.629 117.903 1.00 53.92 109 SER B O 1
ATOM 2388 N N . ILE B 1 111 ? 27.698 14.421 115.990 1.00 53.64 110 ILE B N 1
ATOM 2389 C CA . ILE B 1 111 ? 26.559 14.690 115.106 1.00 54.08 110 ILE B CA 1
ATOM 2390 C C . ILE B 1 111 ? 25.962 13.361 114.647 1.00 53.88 110 ILE B C 1
ATOM 2391 O O . ILE B 1 111 ? 26.668 12.542 114.046 1.00 54.93 110 ILE B O 1
ATOM 2396 N N . PRO B 1 112 ? 24.653 13.134 114.932 1.00 53.38 111 PRO B N 1
ATOM 2397 C CA . PRO B 1 112 ? 23.994 11.899 114.494 1.00 52.60 111 PRO B CA 1
ATOM 2398 C C . PRO B 1 112 ? 23.660 11.934 112.991 1.00 52.42 111 PRO B C 1
ATOM 2399 O O . PRO B 1 112 ? 22.819 12.725 112.562 1.00 52.09 111 PRO B O 1
ATOM 2403 N N . ILE B 1 113 ? 24.293 11.038 112.225 1.00 52.23 112 ILE B N 1
ATOM 2404 C CA . ILE B 1 113 ? 24.196 11.041 110.747 1.00 52.66 112 ILE B CA 1
ATOM 2405 C C . ILE B 1 113 ? 22.781 10.699 110.261 1.00 52.12 112 ILE B C 1
ATOM 2406 O O . ILE B 1 113 ? 22.322 11.232 109.249 1.00 52.73 112 ILE B O 1
ATOM 2411 N N . SER B 1 114 ? 22.094 9.831 111.002 1.00 51.22 113 SER B N 1
ATOM 2412 C CA . SER B 1 114 ? 20.701 9.454 110.685 1.00 51.17 113 SER B CA 1
ATOM 2413 C C . SER B 1 114 ? 19.710 10.638 110.805 1.00 50.76 113 SER B C 1
ATOM 2414 O O . SER B 1 114 ? 18.618 10.590 110.234 1.00 50.21 113 SER B O 1
ATOM 2417 N N . GLN B 1 115 ? 20.091 11.680 111.576 1.00 50.23 114 GLN B N 1
ATOM 2418 C CA . GLN B 1 115 ? 19.225 12.882 111.777 1.00 49.31 114 GLN B CA 1
ATOM 2419 C C . GLN B 1 115 ? 19.484 14.017 110.764 1.00 48.17 114 GLN B C 1
ATOM 2420 O O . GLN B 1 115 ? 18.760 15.013 110.759 1.00 47.50 114 GLN B O 1
ATOM 2426 N N . LEU B 1 116 ? 20.529 13.884 109.943 1.00 47.76 115 LEU B N 1
ATOM 2427 C CA . LEU B 1 116 ? 20.846 14.919 108.932 1.00 47.44 115 LEU B CA 1
ATOM 2428 C C . LEU B 1 116 ? 19.781 14.961 107.839 1.00 47.37 115 LEU B C 1
ATOM 2429 O O . LEU B 1 116 ? 19.501 13.947 107.192 1.00 46.68 115 LEU B O 1
ATOM 2434 N N . LYS B 1 117 ? 19.177 16.141 107.659 1.00 48.20 116 LYS B N 1
ATOM 2435 C CA . LYS B 1 117 ? 18.156 16.362 106.628 1.00 48.00 116 LYS B CA 1
ATOM 2436 C C . LYS B 1 117 ? 18.556 17.511 105.705 1.00 48.39 116 LYS B C 1
ATOM 2437 O O . LYS B 1 117 ? 19.225 18.458 106.129 1.00 45.92 116 LYS B O 1
ATOM 2443 N N . HIS B 1 118 ? 18.133 17.417 104.441 1.00 50.14 117 HIS B N 1
ATOM 2444 C CA . HIS B 1 118 ? 18.354 18.479 103.442 1.00 51.83 117 HIS B CA 1
ATOM 2445 C C . HIS B 1 118 ? 17.562 19.733 103.845 1.00 51.72 117 HIS B C 1
ATOM 2446 O O . HIS B 1 118 ? 16.375 19.641 104.161 1.00 52.16 117 HIS B O 1
ATOM 2453 N N . ILE B 1 119 ? 18.243 20.887 103.899 1.00 51.25 118 ILE B N 1
ATOM 2454 C CA . ILE B 1 119 ? 17.597 22.169 104.324 1.00 51.55 118 ILE B CA 1
ATOM 2455 C C . ILE B 1 119 ? 17.501 23.229 103.205 1.00 50.92 118 ILE B C 1
ATOM 2456 O O . ILE B 1 119 ? 16.845 24.267 103.386 1.00 51.61 118 ILE B O 1
ATOM 2461 N N . GLY B 1 120 ? 18.162 22.976 102.070 1.00 49.57 119 GLY B N 1
ATOM 2462 C CA . GLY B 1 120 ? 18.115 23.893 100.929 1.00 49.55 119 GLY B CA 1
ATOM 2463 C C . GLY B 1 120 ? 19.328 23.780 100.029 1.00 49.02 119 GLY B C 1
ATOM 2464 O O . GLY B 1 120 ? 20.390 23.349 100.465 1.00 48.46 119 GLY B O 1
ATOM 2465 N N . THR B 1 121 ? 19.153 24.173 98.759 1.00 49.09 120 THR B N 1
ATOM 2466 C CA . THR B 1 121 ? 20.230 24.136 97.761 1.00 49.63 120 THR B CA 1
ATOM 2467 C C . THR B 1 121 ? 20.460 25.536 97.180 1.00 49.83 120 THR B C 1
ATOM 2468 O O . THR B 1 121 ? 19.579 26.095 96.523 1.00 48.89 120 THR B O 1
ATOM 2472 N N . LEU B 1 122 ? 21.660 26.083 97.421 1.00 49.87 121 LEU B N 1
ATOM 2473 C CA . LEU B 1 122 ? 22.025 27.441 96.980 1.00 50.44 121 LEU B CA 1
ATOM 2474 C C . LEU B 1 122 ? 22.911 27.395 95.745 1.00 50.97 121 LEU B C 1
ATOM 2475 O O . LEU B 1 122 ? 23.938 26.717 95.745 1.00 51.54 121 LEU B O 1
ATOM 2480 N N . SER B 1 123 ? 22.529 28.150 94.704 1.00 50.99 122 SER B N 1
ATOM 2481 C CA . SER B 1 123 ? 23.355 28.295 93.497 1.00 51.07 122 SER B CA 1
ATOM 2482 C C . SER B 1 123 ? 24.272 29.509 93.638 1.00 50.81 122 SER B C 1
ATOM 2483 O O . SER B 1 123 ? 23.858 30.551 94.168 1.00 49.42 122 SER B O 1
ATOM 2486 N N . THR B 1 124 ? 25.526 29.359 93.191 1.00 49.44 123 THR B N 1
ATOM 2487 C CA . THR B 1 124 ? 26.492 30.445 93.210 1.00 48.48 123 THR B CA 1
ATOM 2488 C C . THR B 1 124 ? 27.261 30.511 91.895 1.00 47.77 123 THR B C 1
ATOM 2489 O O . THR B 1 124 ? 27.785 29.514 91.423 1.00 47.54 123 THR B O 1
ATOM 2493 N N . SER B 1 125 ? 27.272 31.697 91.292 1.00 47.24 124 SER B N 1
ATOM 2494 C CA . SER B 1 125 ? 28.137 31.992 90.172 1.00 46.61 124 SER B CA 1
ATOM 2495 C C . SER B 1 125 ? 29.389 32.660 90.736 1.00 45.01 124 SER B C 1
ATOM 2496 O O . SER B 1 125 ? 29.298 33.719 91.359 1.00 44.09 124 SER B O 1
ATOM 2499 N N . ARG B 1 126 ? 30.558 32.029 90.516 1.00 44.40 125 ARG B N 1
ATOM 2500 C CA . ARG B 1 126 ? 31.818 32.455 91.155 1.00 44.05 125 ARG B CA 1
ATOM 2501 C C . ARG B 1 126 ? 32.957 32.713 90.164 1.00 42.77 125 ARG B C 1
ATOM 2502 O O . ARG B 1 126 ? 33.301 31.838 89.350 1.00 42.57 125 ARG B O 1
ATOM 2510 N N . ALA B 1 127 ? 33.624 33.864 90.331 1.00 40.67 126 ALA B N 1
ATOM 2511 C CA . ALA B 1 127 ? 34.881 34.160 89.619 1.00 41.51 126 ALA B CA 1
ATOM 2512 C C . ALA B 1 127 ? 36.019 34.250 90.630 1.00 42.56 126 ALA B C 1
ATOM 2513 O O . ALA B 1 127 ? 35.815 34.702 91.762 1.00 40.88 126 ALA B O 1
ATOM 2515 N N . GLU B 1 128 ? 37.212 33.788 90.226 1.00 44.62 127 GLU B N 1
ATOM 2516 C CA . GLU B 1 128 ? 38.406 33.809 91.100 1.00 46.09 127 GLU B CA 1
ATOM 2517 C C . GLU B 1 128 ? 39.566 34.506 90.407 1.00 46.68 127 GLU B C 1
ATOM 2518 O O . GLU B 1 128 ? 39.762 34.353 89.205 1.00 46.42 127 GLU B O 1
ATOM 2524 N N . ILE B 1 129 ? 40.326 35.277 91.177 1.00 47.15 128 ILE B N 1
ATOM 2525 C CA . ILE B 1 129 ? 41.483 35.995 90.660 1.00 48.77 128 ILE B CA 1
ATOM 2526 C C . ILE B 1 129 ? 42.541 36.115 91.756 1.00 48.32 128 ILE B C 1
ATOM 2527 O O . ILE B 1 129 ? 42.213 36.123 92.949 1.00 47.82 128 ILE B O 1
ATOM 2532 N N . SER B 1 130 ? 43.810 36.148 91.353 1.00 47.83 129 SER B N 1
ATOM 2533 C CA . SER B 1 130 ? 44.905 36.343 92.299 1.00 48.10 129 SER B CA 1
ATOM 2534 C C . SER B 1 130 ? 44.926 37.796 92.804 1.00 48.02 129 SER B C 1
ATOM 2535 O O . SER B 1 130 ? 44.732 38.734 92.029 1.00 47.09 129 SER B O 1
ATOM 2538 N N . TYR B 1 131 ? 45.086 37.952 94.116 1.00 48.11 130 TYR B N 1
ATOM 2539 C CA . TYR B 1 131 ? 45.304 39.256 94.734 1.00 48.31 130 TYR B CA 1
ATOM 2540 C C . TYR B 1 131 ? 46.339 39.078 95.837 1.00 48.86 130 TYR B C 1
ATOM 2541 O O . TYR B 1 131 ? 46.105 38.343 96.806 1.00 48.06 130 TYR B O 1
ATOM 2550 N N . GLU B 1 132 ? 47.489 39.742 95.677 1.00 49.81 131 GLU B N 1
ATOM 2551 C CA . GLU B 1 132 ? 48.627 39.587 96.591 1.00 50.81 131 GLU B CA 1
ATOM 2552 C C . GLU B 1 132 ? 49.048 38.090 96.642 1.00 49.50 131 GLU B C 1
ATOM 2553 O O . GLU B 1 132 ? 49.198 37.456 95.590 1.00 48.61 131 GLU B O 1
ATOM 2559 N N . GLN B 1 133 ? 49.180 37.526 97.847 1.00 49.12 132 GLN B N 1
ATOM 2560 C CA . GLN B 1 133 ? 49.577 36.124 98.005 1.00 49.49 132 GLN B CA 1
ATOM 2561 C C . GLN B 1 133 ? 48.351 35.212 98.233 1.00 47.89 132 GLN B C 1
ATOM 2562 O O . GLN B 1 133 ? 48.499 34.073 98.648 1.00 49.07 132 GLN B O 1
ATOM 2568 N N . GLY B 1 134 ? 47.146 35.721 97.913 1.00 46.66 133 GLY B N 1
ATOM 2569 C CA . GLY B 1 134 ? 45.893 34.971 98.131 1.00 45.38 133 GLY B CA 1
ATOM 2570 C C . GLY B 1 134 ? 44.984 34.962 96.915 1.00 44.69 133 GLY B C 1
ATOM 2571 O O . GLY B 1 134 ? 45.435 35.167 95.789 1.00 43.89 133 GLY B O 1
ATOM 2572 N N . ILE B 1 135 ? 43.697 34.686 97.153 1.00 43.49 134 ILE B N 1
ATOM 2573 C CA . ILE B 1 135 ? 42.704 34.575 96.084 1.00 42.45 134 ILE B CA 1
ATOM 2574 C C . ILE B 1 135 ? 41.476 35.391 96.417 1.00 42.33 134 ILE B C 1
ATOM 2575 O O . ILE B 1 135 ? 40.888 35.229 97.482 1.00 42.30 134 ILE B O 1
ATOM 2580 N N . LEU B 1 136 ? 41.082 36.257 95.486 1.00 42.91 135 LEU B N 1
ATOM 2581 C CA . LEU B 1 136 ? 39.870 37.057 95.618 1.00 43.53 135 LEU B CA 1
ATOM 2582 C C . LEU B 1 136 ? 38.723 36.370 94.856 1.00 44.44 135 LEU B C 1
ATOM 2583 O O . LEU B 1 136 ? 38.852 36.072 93.671 1.00 43.55 135 LEU B O 1
ATOM 2588 N N . CYS B 1 137 ? 37.635 36.065 95.575 1.00 45.71 136 CYS B N 1
ATOM 2589 C CA . CYS B 1 137 ? 36.434 35.456 94.979 1.00 46.10 136 CYS B CA 1
ATOM 2590 C C . CYS B 1 137 ? 35.318 36.468 94.894 1.00 44.66 136 CYS B C 1
ATOM 2591 O O . CYS B 1 137 ? 35.067 37.183 95.847 1.00 44.06 136 CYS B O 1
ATOM 2594 N N . LEU B 1 138 ? 34.655 36.528 93.735 1.00 44.64 137 LEU B N 1
ATOM 2595 C CA . LEU B 1 138 ? 33.428 37.328 93.561 1.00 43.49 137 LEU B CA 1
ATOM 2596 C C . LEU B 1 138 ? 32.259 36.383 93.369 1.00 42.09 137 LEU B C 1
ATOM 2597 O O . LEU B 1 138 ? 32.198 35.671 92.366 1.00 39.86 137 LEU B O 1
ATOM 2602 N N . ASP B 1 139 ? 31.332 36.366 94.348 1.00 41.03 138 ASP B N 1
ATOM 2603 C CA . ASP B 1 139 ? 30.194 35.428 94.346 1.00 40.88 138 ASP B CA 1
ATOM 2604 C C . ASP B 1 139 ? 28.865 36.115 94.171 1.00 40.62 138 ASP B C 1
ATOM 2605 O O . ASP B 1 139 ? 28.474 36.923 94.992 1.00 40.86 138 ASP B O 1
ATOM 2610 N N . HIS B 1 140 ? 28.140 35.716 93.125 1.00 41.62 139 HIS B N 1
ATOM 2611 C CA . HIS B 1 140 ? 26.747 36.073 92.946 1.00 41.71 139 HIS B CA 1
ATOM 2612 C C . HIS B 1 140 ? 25.915 34.810 93.258 1.00 43.32 139 HIS B C 1
ATOM 2613 O O . HIS B 1 140 ? 25.949 33.833 92.510 1.00 43.07 139 HIS B O 1
ATOM 2620 N N . SER B 1 141 ? 25.235 34.825 94.410 1.00 44.75 140 SER B N 1
ATOM 2621 C CA . SER B 1 141 ? 24.502 33.645 94.908 1.00 45.38 140 SER B CA 1
ATOM 2622 C C . SER B 1 141 ? 23.020 33.849 94.778 1.00 45.86 140 SER B C 1
ATOM 2623 O O . SER B 1 141 ? 22.534 34.969 94.904 1.00 45.16 140 SER B O 1
ATOM 2626 N N . SER B 1 142 ? 22.289 32.760 94.529 1.00 47.38 141 SER B N 1
ATOM 2627 C CA . SER B 1 142 ? 20.836 32.842 94.338 1.00 49.48 141 SER B CA 1
ATOM 2628 C C . SER B 1 142 ? 20.093 31.597 94.826 1.00 50.75 141 SER B C 1
ATOM 2629 O O . SER B 1 142 ? 20.635 30.487 94.826 1.00 51.00 141 SER B O 1
ATOM 2632 N N . TYR B 1 143 ? 18.841 31.812 95.231 1.00 51.89 142 TYR B N 1
ATOM 2633 C CA . TYR B 1 143 ? 17.953 30.750 95.669 1.00 52.60 142 TYR B CA 1
ATOM 2634 C C . TYR B 1 143 ? 16.498 31.181 95.426 1.00 52.70 142 TYR B C 1
ATOM 2635 O O . TYR B 1 143 ? 15.981 32.069 96.119 1.00 52.57 142 TYR B O 1
ATOM 2644 N N . LEU B 1 144 ? 15.876 30.599 94.397 1.00 52.92 143 LEU B N 1
ATOM 2645 C CA . LEU B 1 144 ? 14.462 30.882 94.051 1.00 53.47 143 LEU B CA 1
ATOM 2646 C C . LEU B 1 144 ? 14.150 32.397 93.970 1.00 54.02 143 LEU B C 1
ATOM 2647 O O . LEU B 1 144 ? 13.349 32.920 94.752 1.00 54.93 143 LEU B O 1
ATOM 2652 N N . GLY B 1 145 ? 14.853 33.100 93.077 1.00 54.33 144 GLY B N 1
ATOM 2653 C CA . GLY B 1 145 ? 14.615 34.550 92.857 1.00 54.58 144 GLY B CA 1
ATOM 2654 C C . GLY B 1 145 ? 15.346 35.485 93.839 1.00 54.42 144 GLY B C 1
ATOM 2655 O O . GLY B 1 145 ? 15.560 36.666 93.533 1.00 53.94 144 GLY B O 1
ATOM 2656 N N . ILE B 1 146 ? 15.723 34.955 95.014 1.00 53.48 145 ILE B N 1
ATOM 2657 C CA . ILE B 1 146 ? 16.415 35.737 96.049 1.00 52.36 145 ILE B CA 1
ATOM 2658 C C . ILE B 1 146 ? 17.907 35.637 95.802 1.00 50.96 145 ILE B C 1
ATOM 2659 O O . ILE B 1 146 ? 18.439 34.540 95.683 1.00 49.78 145 ILE B O 1
ATOM 2664 N N . GLU B 1 147 ? 18.587 36.784 95.756 1.00 49.68 146 GLU B N 1
ATOM 2665 C CA . GLU B 1 147 ? 20.010 36.822 95.384 1.00 48.76 146 GLU B CA 1
ATOM 2666 C C . GLU B 1 147 ? 20.780 37.914 96.120 1.00 47.08 146 GLU B C 1
ATOM 2667 O O . GLU B 1 147 ? 20.222 38.953 96.463 1.00 47.44 146 GLU B O 1
ATOM 2673 N N . ASP B 1 148 ? 22.051 37.640 96.416 1.00 45.60 147 ASP B N 1
ATOM 2674 C CA . ASP B 1 148 ? 22.969 38.673 96.935 1.00 45.00 147 ASP B CA 1
ATOM 2675 C C . ASP B 1 148 ? 24.341 38.537 96.311 1.00 44.02 147 ASP B C 1
ATOM 2676 O O . ASP B 1 148 ? 24.593 37.609 95.542 1.00 43.58 147 ASP B O 1
ATOM 2681 N N . TYR B 1 149 ? 25.197 39.512 96.594 1.00 44.06 148 TYR B N 1
ATOM 2682 C CA . TYR B 1 149 ? 26.531 39.583 96.016 1.00 44.15 148 TYR B CA 1
ATOM 2683 C C . TYR B 1 149 ? 27.556 39.719 97.120 1.00 44.94 148 TYR B C 1
ATOM 2684 O O . TYR B 1 149 ? 27.310 40.393 98.137 1.00 45.44 148 TYR B O 1
ATOM 2693 N N . GLU B 1 150 ? 28.712 39.094 96.922 1.00 46.54 149 GLU B N 1
ATOM 2694 C CA . GLU B 1 150 ? 29.721 38.995 97.959 1.00 47.16 149 GLU B CA 1
ATOM 2695 C C . GLU B 1 150 ? 31.121 38.879 97.374 1.00 46.94 149 GLU B C 1
ATOM 2696 O O . GLU B 1 150 ? 31.317 38.276 96.315 1.00 45.80 149 GLU B O 1
ATOM 2702 N N . ILE B 1 151 ? 32.093 39.465 98.073 1.00 46.93 150 ILE B N 1
ATOM 2703 C CA . ILE B 1 151 ? 33.501 39.239 97.780 1.00 46.88 150 ILE B CA 1
ATOM 2704 C C . ILE B 1 151 ? 34.185 38.622 99.002 1.00 47.24 150 ILE B C 1
ATOM 2705 O O . ILE B 1 151 ? 33.907 39.012 100.142 1.00 45.74 150 ILE B O 1
ATOM 2710 N N . GLU B 1 152 ? 34.981 37.581 98.761 1.00 47.67 151 GLU B N 1
ATOM 2711 C CA . GLU B 1 152 ? 35.740 36.925 99.813 1.00 48.59 151 GLU B CA 1
ATOM 2712 C C . GLU B 1 152 ? 37.196 36.837 99.409 1.00 48.14 151 GLU B C 1
ATOM 2713 O O . GLU B 1 152 ? 37.515 36.668 98.219 1.00 49.41 151 GLU B O 1
ATOM 2719 N N . PHE B 1 153 ? 38.081 36.951 100.393 1.00 46.87 152 PHE B N 1
ATOM 2720 C CA . PHE B 1 153 ? 39.512 36.785 100.171 1.00 45.63 152 PHE B CA 1
ATOM 2721 C C . PHE B 1 153 ? 40.006 35.571 100.924 1.00 45.26 152 PHE B C 1
ATOM 2722 O O . PHE B 1 153 ? 39.779 35.452 102.116 1.00 45.46 152 PHE B O 1
ATOM 2730 N N . GLU B 1 154 ? 40.676 34.663 100.210 1.00 45.62 153 GLU B N 1
ATOM 2731 C CA . GLU B 1 154 ? 41.297 33.481 100.821 1.00 45.81 153 GLU B CA 1
ATOM 2732 C C . GLU B 1 154 ? 42.771 33.771 101.070 1.00 43.54 153 GLU B C 1
ATOM 2733 O O . GLU B 1 154 ? 43.539 33.944 100.121 1.00 40.86 153 GLU B O 1
ATOM 2739 N N . GLY B 1 155 ? 43.158 33.836 102.352 1.00 44.39 154 GLY B N 1
ATOM 2740 C CA . GLY B 1 155 ? 44.551 34.203 102.751 1.00 45.46 154 GLY B CA 1
ATOM 2741 C C . GLY B 1 155 ? 45.387 33.023 103.245 1.00 45.88 154 GLY B C 1
ATOM 2742 O O . GLY B 1 155 ? 44.891 31.910 103.378 1.00 43.70 154 GLY B O 1
ATOM 2743 N N . THR B 1 156 ? 46.665 33.297 103.526 1.00 48.18 155 THR B N 1
ATOM 2744 C CA . THR B 1 156 ? 47.628 32.271 103.994 1.00 49.34 155 THR B CA 1
ATOM 2745 C C . THR B 1 156 ? 47.802 32.292 105.532 1.00 49.81 155 THR B C 1
ATOM 2746 O O . THR B 1 156 ? 48.243 31.300 106.121 1.00 51.09 155 THR B O 1
ATOM 2750 N N . SER B 1 157 ? 47.508 33.449 106.159 1.00 49.05 156 SER B N 1
ATOM 2751 C CA . SER B 1 157 ? 47.493 33.569 107.626 1.00 48.00 156 SER B CA 1
ATOM 2752 C C . SER B 1 157 ? 46.424 34.573 108.085 1.00 48.45 156 SER B C 1
ATOM 2753 O O . SER B 1 157 ? 45.930 35.376 107.289 1.00 48.46 156 SER B O 1
ATOM 2756 N N . GLU B 1 158 ? 46.083 34.519 109.378 1.00 48.63 157 GLU B N 1
ATOM 2757 C CA . GLU B 1 158 ? 45.027 35.385 109.962 1.00 48.90 157 GLU B CA 1
ATOM 2758 C C . GLU B 1 158 ? 45.405 36.867 109.906 1.00 49.31 157 GLU B C 1
ATOM 2759 O O . GLU B 1 158 ? 44.604 37.710 109.473 1.00 49.66 157 GLU B O 1
ATOM 2765 N N . GLU B 1 159 ? 46.620 37.177 110.360 1.00 49.55 158 GLU B N 1
ATOM 2766 C CA . GLU B 1 159 ? 47.109 38.572 110.420 1.00 50.91 158 GLU B CA 1
ATOM 2767 C C . GLU B 1 159 ? 47.255 39.193 109.036 1.00 51.19 158 GLU B C 1
ATOM 2768 O O . GLU B 1 159 ? 46.880 40.352 108.828 1.00 51.83 158 GLU B O 1
ATOM 2774 N N . HIS B 1 160 ? 47.795 38.420 108.090 1.00 51.15 159 HIS B N 1
ATOM 2775 C CA . HIS B 1 160 ? 48.023 38.919 106.725 1.00 51.62 159 HIS B CA 1
ATOM 2776 C C . HIS B 1 160 ? 46.698 39.109 105.967 1.00 50.67 159 HIS B C 1
ATOM 2777 O O . HIS B 1 160 ? 46.529 40.102 105.235 1.00 51.69 159 HIS B O 1
ATOM 2784 N N . ALA B 1 161 ? 45.762 38.163 106.149 1.00 48.13 160 ALA B N 1
ATOM 2785 C CA . ALA B 1 161 ? 44.439 38.227 105.490 1.00 46.88 160 ALA B CA 1
ATOM 2786 C C . ALA B 1 161 ? 43.648 39.488 105.884 1.00 45.65 160 ALA B C 1
ATOM 2787 O O . ALA B 1 161 ? 42.921 40.050 105.064 1.00 43.12 160 ALA B O 1
ATOM 2789 N N . THR B 1 162 ? 43.782 39.906 107.147 1.00 45.07 161 THR B N 1
ATOM 2790 C CA . THR B 1 162 ? 43.133 41.123 107.634 1.00 45.84 161 THR B CA 1
ATOM 2791 C C . THR B 1 162 ? 43.751 42.350 106.972 1.00 45.65 161 THR B C 1
ATOM 2792 O O . THR B 1 162 ? 43.041 43.199 106.452 1.00 45.29 161 THR B O 1
ATOM 2796 N N . VAL B 1 163 ? 45.087 42.421 106.995 1.00 45.11 162 VAL B N 1
ATOM 2797 C CA . VAL B 1 163 ? 45.837 43.486 106.314 1.00 45.24 162 VAL B CA 1
ATOM 2798 C C . VAL B 1 163 ? 45.457 43.561 104.833 1.00 44.94 162 VAL B C 1
ATOM 2799 O O . VAL B 1 163 ? 45.152 44.635 104.319 1.00 46.41 162 VAL B O 1
ATOM 2803 N N . THR B 1 164 ? 45.446 42.411 104.170 1.00 43.80 163 THR B N 1
ATOM 2804 C CA . THR B 1 164 ? 45.182 42.348 102.728 1.00 44.18 163 THR B CA 1
ATOM 2805 C C . THR B 1 164 ? 43.732 42.722 102.385 1.00 44.12 163 THR B C 1
ATOM 2806 O O . THR B 1 164 ? 43.487 43.444 101.417 1.00 41.72 163 THR B O 1
ATOM 2810 N N . PHE B 1 165 ? 42.777 42.210 103.164 1.00 44.72 164 PHE B N 1
ATOM 2811 C CA . PHE B 1 165 ? 41.360 42.494 102.907 1.00 45.83 164 PHE B CA 1
ATOM 2812 C C . PHE B 1 165 ? 41.050 43.983 103.091 1.00 45.39 164 PHE B C 1
ATOM 2813 O O . PHE B 1 165 ? 40.322 44.560 102.307 1.00 45.71 164 PHE B O 1
ATOM 2821 N N . GLN B 1 166 ? 41.651 44.603 104.111 1.00 45.41 165 GLN B N 1
ATOM 2822 C CA . GLN B 1 166 ? 41.498 46.055 104.323 1.00 46.23 165 GLN B CA 1
ATOM 2823 C C . GLN B 1 166 ? 42.094 46.853 103.163 1.00 45.59 165 GLN B C 1
ATOM 2824 O O . GLN B 1 166 ? 41.534 47.872 102.751 1.00 45.88 165 GLN B O 1
ATOM 2830 N N . GLU B 1 167 ? 43.211 46.361 102.623 1.00 45.00 166 GLU B N 1
ATOM 2831 C CA . GLU B 1 167 ? 43.812 46.923 101.413 1.00 46.20 166 GLU B CA 1
ATOM 2832 C C . GLU B 1 167 ? 42.853 46.789 100.212 1.00 44.99 166 GLU B C 1
ATOM 2833 O O . GLU B 1 167 ? 42.711 47.723 99.422 1.00 43.91 166 GLU B O 1
ATOM 2839 N N . ILE B 1 168 ? 42.207 45.616 100.089 1.00 45.01 167 ILE B N 1
ATOM 2840 C CA . ILE B 1 168 ? 41.205 45.369 99.034 1.00 44.44 167 ILE B CA 1
ATOM 2841 C C . ILE B 1 168 ? 40.026 46.344 99.145 1.00 43.90 167 ILE B C 1
ATOM 2842 O O . ILE B 1 168 ? 39.577 46.882 98.148 1.00 42.82 167 ILE B O 1
ATOM 2847 N N . LEU B 1 169 ? 39.543 46.565 100.373 1.00 43.59 168 LEU B N 1
ATOM 2848 C CA . LEU B 1 169 ? 38.401 47.478 100.613 1.00 43.62 168 LEU B CA 1
ATOM 2849 C C . LEU B 1 169 ? 38.745 48.935 100.289 1.00 43.60 168 LEU B C 1
ATOM 2850 O O . LEU B 1 169 ? 37.888 49.693 99.836 1.00 43.51 168 LEU B O 1
ATOM 2855 N N . LYS B 1 170 ? 39.998 49.314 100.538 1.00 44.13 169 LYS B N 1
ATOM 2856 C CA . LYS B 1 170 ? 40.489 50.671 100.244 1.00 44.89 169 LYS B CA 1
ATOM 2857 C C . LYS B 1 170 ? 40.738 50.838 98.747 1.00 44.49 169 LYS B C 1
ATOM 2858 O O . LYS B 1 170 ? 40.313 51.819 98.149 1.00 44.51 169 LYS B O 1
ATOM 2864 N N . THR B 1 171 ? 41.443 49.867 98.156 1.00 44.29 170 THR B N 1
ATOM 2865 C CA . THR B 1 171 ? 41.717 49.845 96.706 1.00 44.95 170 THR B CA 1
ATOM 2866 C C . THR B 1 171 ? 40.449 50.080 95.876 1.00 46.05 170 THR B C 1
ATOM 2867 O O . THR B 1 171 ? 40.428 50.948 95.000 1.00 45.84 170 THR B O 1
ATOM 2871 N N . PHE B 1 172 ? 39.386 49.332 96.192 1.00 45.69 171 PHE B N 1
ATOM 2872 C CA . PHE B 1 172 ? 38.136 49.378 95.413 1.00 46.99 171 PHE B CA 1
ATOM 2873 C C . PHE B 1 172 ? 37.045 50.286 96.016 1.00 47.96 171 PHE B C 1
ATOM 2874 O O . PHE B 1 172 ? 35.949 50.340 95.496 1.00 49.61 171 PHE B O 1
ATOM 2882 N N . SER B 1 173 ? 37.381 51.043 97.069 1.00 48.58 172 SER B N 1
ATOM 2883 C CA . SER B 1 173 ? 36.376 51.867 97.808 1.00 49.67 172 SER B CA 1
ATOM 2884 C C . SER B 1 173 ? 35.109 51.057 98.131 1.00 49.76 172 SER B C 1
ATOM 2885 O O . SER B 1 173 ? 34.012 51.352 97.627 1.00 50.43 172 SER B O 1
ATOM 2888 N N . ILE B 1 174 ? 35.296 49.983 98.891 1.00 49.64 173 ILE B N 1
ATOM 2889 C CA . ILE B 1 174 ? 34.190 49.168 99.378 1.00 50.19 173 ILE B CA 1
ATOM 2890 C C . ILE B 1 174 ? 34.128 49.283 100.884 1.00 50.01 173 ILE B C 1
ATOM 2891 O O . ILE B 1 174 ? 35.146 49.165 101.563 1.00 48.67 173 ILE B O 1
ATOM 2896 N N . SER B 1 175 ? 32.925 49.504 101.405 1.00 50.83 174 SER B N 1
ATOM 2897 C CA . SER B 1 175 ? 32.706 49.570 102.840 1.00 51.19 174 SER B CA 1
ATOM 2898 C C . SER B 1 175 ? 32.227 48.213 103.358 1.00 51.24 174 SER B C 1
ATOM 2899 O O . SER B 1 175 ? 31.254 47.655 102.846 1.00 52.00 174 SER B O 1
ATOM 2902 N N . GLN B 1 176 ? 32.951 47.671 104.344 1.00 50.07 175 GLN B N 1
ATOM 2903 C CA . GLN B 1 176 ? 32.569 46.421 105.019 1.00 49.72 175 GLN B CA 1
ATOM 2904 C C . GLN B 1 176 ? 31.150 46.522 105.631 1.00 49.02 175 GLN B C 1
ATOM 2905 O O . GLN B 1 176 ? 30.753 47.575 106.126 1.00 46.97 175 GLN B O 1
ATOM 2911 N N . VAL B 1 177 ? 30.394 45.419 105.549 1.00 48.95 176 VAL B N 1
ATOM 2912 C CA . VAL B 1 177 ? 29.104 45.294 106.244 1.00 49.00 176 VAL B CA 1
ATOM 2913 C C . VAL B 1 177 ? 29.043 43.953 106.990 1.00 48.67 176 VAL B C 1
ATOM 2914 O O . VAL B 1 177 ? 29.770 43.015 106.638 1.00 48.47 176 VAL B O 1
ATOM 2918 N N . PRO B 1 178 ? 28.192 43.863 108.045 1.00 49.00 177 PRO B N 1
ATOM 2919 C CA . PRO B 1 178 ? 28.018 42.573 108.740 1.00 49.66 177 PRO B CA 1
ATOM 2920 C C . PRO B 1 178 ? 27.604 41.468 107.764 1.00 50.04 177 PRO B C 1
ATOM 2921 O O . PRO B 1 178 ? 26.602 41.613 107.055 1.00 50.24 177 PRO B O 1
ATOM 2925 N N . THR B 1 179 ? 28.398 40.398 107.701 1.00 50.26 178 THR B N 1
ATOM 2926 C CA . THR B 1 179 ? 28.221 39.365 106.684 1.00 50.18 178 THR B CA 1
ATOM 2927 C C . THR B 1 179 ? 28.235 37.957 107.291 1.00 52.50 178 THR B C 1
ATOM 2928 O O . THR B 1 179 ? 29.290 37.424 107.628 1.00 53.16 178 THR B O 1
ATOM 2932 N N . GLU B 1 180 ? 27.050 37.364 107.410 1.00 54.53 179 GLU B N 1
ATOM 2933 C CA . GLU B 1 180 ? 26.919 35.974 107.832 1.00 55.89 179 GLU B CA 1
ATOM 2934 C C . GLU B 1 180 ? 27.307 35.046 106.680 1.00 56.98 179 GLU B C 1
ATOM 2935 O O . GLU B 1 180 ? 27.566 35.507 105.560 1.00 56.51 179 GLU B O 1
ATOM 2937 N N . ASN B 1 181 ? 27.404 33.746 106.972 1.00 57.67 180 ASN B N 1
ATOM 2938 C CA . ASN B 1 181 ? 27.678 32.726 105.933 1.00 57.81 180 ASN B CA 1
ATOM 2939 C C . ASN B 1 181 ? 26.472 32.495 105.039 1.00 56.62 180 ASN B C 1
ATOM 2940 O O . ASN B 1 181 ? 25.339 32.854 105.398 1.00 57.26 180 ASN B O 1
ATOM 2945 N N . LYS B 1 182 ? 26.711 31.865 103.886 1.00 55.63 181 LYS B N 1
ATOM 2946 C CA . LYS B 1 182 ? 25.651 31.639 102.874 1.00 54.86 181 LYS B CA 1
ATOM 2947 C C . LYS B 1 182 ? 24.457 30.809 103.415 1.00 55.17 181 LYS B C 1
ATOM 2948 O O . LYS B 1 182 ? 23.308 31.081 103.071 1.00 54.48 181 LYS B O 1
ATOM 2954 N N . ILE B 1 183 ? 24.742 29.820 104.278 1.00 56.75 182 ILE B N 1
ATOM 2955 C CA . ILE B 1 183 ? 23.667 29.011 104.937 1.00 57.38 182 ILE B CA 1
ATOM 2956 C C . ILE B 1 183 ? 22.761 29.900 105.775 1.00 57.06 182 ILE B C 1
ATOM 2957 O O . ILE B 1 183 ? 21.525 29.795 105.705 1.00 57.64 182 ILE B O 1
ATOM 2962 N N . GLN B 1 184 ? 23.384 30.777 106.563 1.00 57.71 183 GLN B N 1
ATOM 2963 C CA A GLN B 1 184 ? 22.640 31.666 107.457 0.50 57.50 183 GLN B CA 1
ATOM 2964 C CA B GLN B 1 184 ? 22.663 31.700 107.466 0.50 57.76 183 GLN B CA 1
ATOM 2965 C C . GLN B 1 184 ? 21.829 32.690 106.675 1.00 57.84 183 GLN B C 1
ATOM 2966 O O . GLN B 1 184 ? 20.669 32.946 106.999 1.00 58.27 183 GLN B O 1
ATOM 2977 N N . ARG B 1 185 ? 22.443 33.270 105.645 1.00 57.28 184 ARG B N 1
ATOM 2978 C CA . ARG B 1 185 ? 21.790 34.304 104.828 1.00 56.56 184 ARG B CA 1
ATOM 2979 C C . ARG B 1 185 ? 20.507 33.833 104.130 1.00 56.41 184 ARG B C 1
ATOM 2980 O O . ARG B 1 185 ? 19.506 34.546 104.129 1.00 55.49 184 ARG B O 1
ATOM 2988 N N . PHE B 1 186 ? 20.552 32.638 103.537 1.00 56.98 185 PHE B N 1
ATOM 2989 C CA . PHE B 1 186 ? 19.475 32.171 102.638 1.00 57.30 185 PHE B CA 1
ATOM 2990 C C . PHE B 1 186 ? 18.468 31.184 103.282 1.00 58.82 185 PHE B C 1
ATOM 2991 O O . PHE B 1 186 ? 17.289 31.184 102.916 1.00 58.75 185 PHE B O 1
ATOM 2999 N N . PHE B 1 187 ? 18.928 30.366 104.240 1.00 59.91 186 PHE B N 1
ATOM 3000 C CA . PHE B 1 187 ? 18.091 29.241 104.763 1.00 61.28 186 PHE B CA 1
ATOM 3001 C C . PHE B 1 187 ? 17.696 29.346 106.241 1.00 63.15 186 PHE B C 1
ATOM 3002 O O . PHE B 1 187 ? 16.603 28.899 106.622 1.00 63.68 186 PHE B O 1
ATOM 3010 N N . SER B 1 188 ? 18.570 29.925 107.068 1.00 65.37 187 SER B N 1
ATOM 3011 C CA . SER B 1 188 ? 18.263 30.118 108.492 1.00 66.73 187 SER B CA 1
ATOM 3012 C C . SER B 1 188 ? 17.206 31.212 108.658 1.00 68.15 187 SER B C 1
ATOM 3013 O O . SER B 1 188 ? 17.529 32.412 108.689 1.00 69.00 187 SER B O 1
ATOM 3016 N N . LYS B 1 189 ? 15.933 30.786 108.707 1.00 69.44 188 LYS B N 1
ATOM 3017 C CA . LYS B 1 189 ? 14.785 31.714 108.796 1.00 70.28 188 LYS B CA 1
ATOM 3018 C C . LYS B 1 189 ? 13.810 31.278 109.889 1.00 70.39 188 LYS B C 1
ATOM 3019 O O . LYS B 1 189 ? 13.016 30.351 109.703 1.00 70.69 188 LYS B O 1
ATOM 3033 N N . GLY C 1 3 ? 19.996 40.492 60.041 1.00 60.03 2 GLY C N 1
ATOM 3034 C CA . GLY C 1 3 ? 21.452 40.271 60.195 1.00 59.27 2 GLY C CA 1
ATOM 3035 C C . GLY C 1 3 ? 21.976 39.259 59.187 1.00 58.12 2 GLY C C 1
ATOM 3036 O O . GLY C 1 3 ? 23.037 39.450 58.612 1.00 58.06 2 GLY C O 1
ATOM 3037 N N . LYS C 1 4 ? 21.236 38.153 59.014 1.00 57.60 3 LYS C N 1
ATOM 3038 C CA . LYS C 1 4 ? 21.566 37.125 58.015 1.00 57.38 3 LYS C CA 1
ATOM 3039 C C . LYS C 1 4 ? 20.763 37.385 56.744 1.00 57.97 3 LYS C C 1
ATOM 3040 O O . LYS C 1 4 ? 19.542 37.566 56.804 1.00 58.40 3 LYS C O 1
ATOM 3046 N N . GLU C 1 5 ? 21.446 37.380 55.593 1.00 58.47 4 GLU C N 1
ATOM 3047 C CA . GLU C 1 5 ? 20.820 37.771 54.312 1.00 58.32 4 GLU C CA 1
ATOM 3048 C C . GLU C 1 5 ? 21.334 36.929 53.144 1.00 57.92 4 GLU C C 1
ATOM 3049 O O . GLU C 1 5 ? 22.543 36.843 52.922 1.00 57.84 4 GLU C O 1
ATOM 3052 N N . ILE C 1 6 ? 20.406 36.316 52.391 1.00 57.49 5 ILE C N 1
ATOM 3053 C CA . ILE C 1 6 ? 20.763 35.570 51.167 1.00 57.07 5 ILE C CA 1
ATOM 3054 C C . ILE C 1 6 ? 21.001 36.553 50.019 1.00 56.07 5 ILE C C 1
ATOM 3055 O O . ILE C 1 6 ? 20.097 37.310 49.643 1.00 56.49 5 ILE C O 1
ATOM 3060 N N . GLU C 1 7 ? 22.215 36.526 49.458 1.00 54.46 6 GLU C N 1
ATOM 3061 C CA . GLU C 1 7 ? 22.588 37.425 48.363 1.00 53.71 6 GLU C CA 1
ATOM 3062 C C . GLU C 1 7 ? 22.187 36.843 47.009 1.00 51.70 6 GLU C C 1
ATOM 3063 O O . GLU C 1 7 ? 22.513 35.696 46.699 1.00 50.25 6 GLU C O 1
ATOM 3065 N N . ILE C 1 8 ? 21.390 37.608 46.254 1.00 50.56 7 ILE C N 1
ATOM 3066 C CA . ILE C 1 8 ? 21.089 37.294 44.860 1.00 49.90 7 ILE C CA 1
ATOM 3067 C C . ILE C 1 8 ? 21.843 38.309 44.026 1.00 48.91 7 ILE C C 1
ATOM 3068 O O . ILE C 1 8 ? 21.387 39.443 43.849 1.00 49.18 7 ILE C O 1
ATOM 3073 N N . GLU C 1 9 ? 23.003 37.897 43.515 1.00 48.29 8 GLU C N 1
ATOM 3074 C CA . GLU C 1 9 ? 23.946 38.814 42.913 1.00 47.65 8 GLU C CA 1
ATOM 3075 C C . GLU C 1 9 ? 24.474 38.317 41.566 1.00 47.00 8 GLU C C 1
ATOM 3076 O O . GLU C 1 9 ? 24.676 37.116 41.364 1.00 45.96 8 GLU C O 1
ATOM 3082 N N . ARG C 1 10 ? 24.654 39.258 40.643 1.00 46.51 9 ARG C N 1
ATOM 3083 C CA . ARG C 1 10 ? 25.367 39.023 39.392 1.00 44.66 9 ARG C CA 1
ATOM 3084 C C . ARG C 1 10 ? 26.439 40.098 39.301 1.00 45.25 9 ARG C C 1
ATOM 3085 O O . ARG C 1 10 ? 26.189 41.246 39.653 1.00 45.42 9 ARG C O 1
ATOM 3093 N N . LYS C 1 11 ? 27.630 39.733 38.841 1.00 45.16 10 LYS C N 1
ATOM 3094 C CA . LYS C 1 11 ? 28.750 40.687 38.799 1.00 44.89 10 LYS C CA 1
ATOM 3095 C C . LYS C 1 11 ? 29.690 40.448 37.632 1.00 43.42 10 LYS C C 1
ATOM 3096 O O . LYS C 1 11 ? 29.827 39.315 37.145 1.00 43.05 10 LYS C O 1
ATOM 3102 N N . THR C 1 12 ? 30.353 41.517 37.191 1.00 42.38 11 THR C N 1
ATOM 3103 C CA . THR C 1 12 ? 31.422 41.395 36.200 1.00 41.54 11 THR C CA 1
ATOM 3104 C C . THR C 1 12 ? 32.393 42.565 36.243 1.00 41.82 11 THR C C 1
ATOM 3105 O O . THR C 1 12 ? 32.003 43.719 36.522 1.00 41.54 11 THR C O 1
ATOM 3109 N N . LEU C 1 13 ? 33.652 42.268 35.945 1.00 41.46 12 LEU C N 1
ATOM 3110 C CA . LEU C 1 13 ? 34.650 43.292 35.706 1.00 42.16 12 LEU C CA 1
ATOM 3111 C C . LEU C 1 13 ? 34.333 44.007 34.413 1.00 41.74 12 LEU C C 1
ATOM 3112 O O . LEU C 1 13 ? 33.753 43.416 33.495 1.00 41.95 12 LEU C O 1
ATOM 3117 N N . VAL C 1 14 ? 34.686 45.284 34.355 1.00 41.86 13 VAL C N 1
ATOM 3118 C CA . VAL C 1 14 ? 34.570 46.077 33.131 1.00 43.22 13 VAL C CA 1
ATOM 3119 C C . VAL C 1 14 ? 35.823 46.913 32.942 1.00 42.97 13 VAL C C 1
ATOM 3120 O O . VAL C 1 14 ? 36.633 47.043 33.856 1.00 44.45 13 VAL C O 1
ATOM 3124 N N . SER C 1 15 ? 36.011 47.431 31.732 1.00 42.89 14 SER C N 1
ATOM 3125 C CA . SER C 1 15 ? 37.122 48.350 31.457 1.00 42.65 14 SER C CA 1
ATOM 3126 C C . SER C 1 15 ? 36.864 49.684 32.124 1.00 42.40 14 SER C C 1
ATOM 3127 O O . SER C 1 15 ? 35.744 49.976 32.541 1.00 41.25 14 SER C O 1
ATOM 3130 N N . LYS C 1 16 ? 37.903 50.505 32.183 1.00 43.60 15 LYS C N 1
ATOM 3131 C CA . LYS C 1 16 ? 37.798 51.869 32.682 1.00 44.73 15 LYS C CA 1
ATOM 3132 C C . LYS C 1 16 ? 36.874 52.702 31.785 1.00 46.24 15 LYS C C 1
ATOM 3133 O O . LYS C 1 16 ? 36.058 53.475 32.273 1.00 47.52 15 LYS C O 1
ATOM 3139 N N . GLU C 1 17 ? 36.985 52.491 30.470 1.00 46.46 16 GLU C N 1
ATOM 3140 C CA . GLU C 1 17 ? 36.196 53.246 29.487 1.00 46.33 16 GLU C CA 1
ATOM 3141 C C . GLU C 1 17 ? 34.717 52.901 29.602 1.00 46.33 16 GLU C C 1
ATOM 3142 O O . GLU C 1 17 ? 33.855 53.790 29.572 1.00 46.18 16 GLU C O 1
ATOM 3148 N N . THR C 1 18 ? 34.430 51.605 29.728 1.00 45.86 17 THR C N 1
ATOM 3149 C CA . THR C 1 18 ? 33.075 51.119 29.980 1.00 45.80 17 THR C CA 1
ATOM 3150 C C . THR C 1 18 ? 32.505 51.724 31.273 1.00 45.08 17 THR C C 1
ATOM 3151 O O . THR C 1 18 ? 31.351 52.167 31.306 1.00 45.96 17 THR C O 1
ATOM 3155 N N . PHE C 1 19 ? 33.323 51.709 32.332 1.00 43.50 18 PHE C N 1
ATOM 3156 C CA . PHE C 1 19 ? 32.942 52.254 33.642 1.00 43.44 18 PHE C CA 1
ATOM 3157 C C . PHE C 1 19 ? 32.527 53.732 33.533 1.00 43.89 18 PHE C C 1
ATOM 3158 O O . PHE C 1 19 ? 31.450 54.117 33.997 1.00 43.84 18 PHE C O 1
ATOM 3166 N N . LYS C 1 20 ? 33.368 54.534 32.869 1.00 43.43 19 LYS C N 1
ATOM 3167 C CA . LYS C 1 20 ? 33.085 55.968 32.648 1.00 45.62 19 LYS C CA 1
ATOM 3168 C C . LYS C 1 20 ? 31.822 56.181 31.798 1.00 46.68 19 LYS C C 1
ATOM 3169 O O . LYS C 1 20 ? 31.101 57.166 31.977 1.00 45.86 19 LYS C O 1
ATOM 3174 N N . ARG C 1 21 ? 31.565 55.245 30.885 1.00 47.76 20 ARG C N 1
ATOM 3175 C CA . ARG C 1 21 ? 30.415 55.320 30.000 1.00 48.66 20 ARG C CA 1
ATOM 3176 C C . ARG C 1 21 ? 29.109 54.997 30.755 1.00 48.97 20 ARG C C 1
ATOM 3177 O O . ARG C 1 21 ? 28.071 55.604 30.490 1.00 48.18 20 ARG C O 1
ATOM 3185 N N . LEU C 1 22 ? 29.180 54.030 31.691 1.00 49.32 21 LEU C N 1
ATOM 3186 C CA . LEU C 1 22 ? 28.043 53.715 32.596 1.00 48.09 21 LEU C CA 1
ATOM 3187 C C . LEU C 1 22 ? 27.701 54.901 33.485 1.00 46.70 21 LEU C C 1
ATOM 3188 O O . LEU C 1 22 ? 26.536 55.186 33.718 1.00 45.30 21 LEU C O 1
ATOM 3193 N N . ILE C 1 23 ? 28.737 55.543 34.032 1.00 46.03 22 ILE C N 1
ATOM 3194 C CA . ILE C 1 23 ? 28.575 56.741 34.867 1.00 46.57 22 ILE C CA 1
ATOM 3195 C C . ILE C 1 23 ? 27.865 57.865 34.091 1.00 47.31 22 ILE C C 1
ATOM 3196 O O . ILE C 1 23 ? 26.969 58.526 34.618 1.00 47.42 22 ILE C O 1
ATOM 3201 N N . SER C 1 24 ? 28.293 58.077 32.848 1.00 48.09 23 SER C N 1
ATOM 3202 C CA . SER C 1 24 ? 27.719 59.117 31.987 1.00 48.97 23 SER C CA 1
ATOM 3203 C C . SER C 1 24 ? 26.270 58.806 31.622 1.00 48.95 23 SER C C 1
ATOM 3204 O O . SER C 1 24 ? 25.382 59.649 31.779 1.00 48.92 23 SER C O 1
ATOM 3207 N N . GLN C 1 25 ? 26.039 57.582 31.163 1.00 49.62 24 GLN C N 1
ATOM 3208 C CA . GLN C 1 25 ? 24.731 57.176 30.651 1.00 50.48 24 GLN C CA 1
ATOM 3209 C C . GLN C 1 25 ? 23.667 57.013 31.767 1.00 50.38 24 GLN C C 1
ATOM 3210 O O . GLN C 1 25 ? 22.486 57.303 31.548 1.00 50.94 24 GLN C O 1
ATOM 3216 N N . LEU C 1 26 ? 24.095 56.557 32.953 1.00 49.92 25 LEU C N 1
ATOM 3217 C CA . LEU C 1 26 ? 23.180 56.416 34.122 1.00 49.35 25 LEU C CA 1
ATOM 3218 C C . LEU C 1 26 ? 23.052 57.729 34.931 1.00 48.77 25 LEU C C 1
ATOM 3219 O O . LEU C 1 26 ? 22.340 57.774 35.933 1.00 47.91 25 LEU C O 1
ATOM 3224 N N . HIS C 1 27 ? 23.782 58.770 34.506 1.00 48.81 26 HIS C N 1
ATOM 3225 C CA . HIS C 1 27 ? 23.747 60.089 35.158 1.00 48.99 26 HIS C CA 1
ATOM 3226 C C . HIS C 1 27 ? 24.201 60.005 36.625 1.00 48.75 26 HIS C C 1
ATOM 3227 O O . HIS C 1 27 ? 23.535 60.526 37.529 1.00 48.04 26 HIS C O 1
ATOM 3234 N N . ILE C 1 28 ? 25.328 59.320 36.844 1.00 48.56 27 ILE C N 1
ATOM 3235 C CA . ILE C 1 28 ? 25.942 59.224 38.168 1.00 49.14 27 ILE C CA 1
ATOM 3236 C C . ILE C 1 28 ? 26.895 60.399 38.347 1.00 49.47 27 ILE C C 1
ATOM 3237 O O . ILE C 1 28 ? 27.708 60.676 37.466 1.00 49.31 27 ILE C O 1
ATOM 3242 N N . GLY C 1 29 ? 26.793 61.081 39.493 1.00 50.67 28 GLY C N 1
ATOM 3243 C CA . GLY C 1 29 ? 27.678 62.216 39.816 1.00 51.21 28 GLY C CA 1
ATOM 3244 C C . GLY C 1 29 ? 28.880 61.799 40.657 1.00 52.31 28 GLY C C 1
ATOM 3245 O O . GLY C 1 29 ? 28.989 60.645 41.080 1.00 53.36 28 GLY C O 1
ATOM 3246 N N . GLU C 1 30 ? 29.781 62.747 40.891 1.00 53.44 29 GLU C N 1
ATOM 3247 C CA . GLU C 1 30 ? 30.959 62.520 41.744 1.00 54.16 29 GLU C CA 1
ATOM 3248 C C . GLU C 1 30 ? 30.553 62.290 43.215 1.00 54.29 29 GLU C C 1
ATOM 3249 O O . GLU C 1 30 ? 31.198 61.510 43.935 1.00 55.46 29 GLU C O 1
ATOM 3252 N N . GLY C 1 31 ? 29.488 62.976 43.648 1.00 53.14 30 GLY C N 1
ATOM 3253 C CA . GLY C 1 31 ? 28.958 62.834 45.016 1.00 52.34 30 GLY C CA 1
ATOM 3254 C C . GLY C 1 31 ? 28.225 61.512 45.273 1.00 51.98 30 GLY C C 1
ATOM 3255 O O . GLY C 1 31 ? 27.969 61.159 46.428 1.00 52.38 30 GLY C O 1
ATOM 3256 N N . ASP C 1 32 ? 27.833 60.817 44.197 1.00 51.23 31 ASP C N 1
ATOM 3257 C CA . ASP C 1 32 ? 27.218 59.469 44.316 1.00 51.02 31 ASP C CA 1
ATOM 3258 C C . ASP C 1 32 ? 28.228 58.418 44.779 1.00 49.48 31 ASP C C 1
ATOM 3259 O O . ASP C 1 32 ? 27.858 57.436 45.424 1.00 49.25 31 ASP C O 1
ATOM 3264 N N . PHE C 1 33 ? 29.495 58.602 44.404 1.00 48.41 32 PHE C N 1
ATOM 3265 C CA . PHE C 1 33 ? 30.552 57.666 44.794 1.00 47.76 32 PHE C CA 1
ATOM 3266 C C . PHE C 1 33 ? 30.949 57.880 46.237 1.00 47.61 32 PHE C C 1
ATOM 3267 O O . PHE C 1 33 ? 31.189 59.009 46.656 1.00 46.80 32 PHE C O 1
ATOM 3275 N N . LYS C 1 34 ? 31.003 56.782 46.999 1.00 46.84 33 LYS C N 1
ATOM 3276 C CA . LYS C 1 34 ? 31.330 56.829 48.425 1.00 45.82 33 LYS C CA 1
ATOM 3277 C C . LYS C 1 34 ? 32.432 55.840 48.749 1.00 43.74 33 LYS C C 1
ATOM 3278 O O . LYS C 1 34 ? 32.371 54.679 48.346 1.00 40.22 33 LYS C O 1
ATOM 3284 N N . LEU C 1 35 ? 33.449 56.310 49.479 1.00 44.38 34 LEU C N 1
ATOM 3285 C CA . LEU C 1 35 ? 34.599 55.471 49.855 1.00 44.59 34 LEU C CA 1
ATOM 3286 C C . LEU C 1 35 ? 34.259 54.488 50.981 1.00 44.39 34 LEU C C 1
ATOM 3287 O O . LEU C 1 35 ? 33.646 54.859 51.980 1.00 43.38 34 LEU C O 1
ATOM 3292 N N . GLN C 1 36 ? 34.656 53.229 50.796 1.00 43.96 35 GLN C N 1
ATOM 3293 C CA . GLN C 1 36 ? 34.567 52.220 51.849 1.00 44.23 35 GLN C CA 1
ATOM 3294 C C . GLN C 1 36 ? 35.863 51.420 51.885 1.00 44.65 35 GLN C C 1
ATOM 3295 O O . GLN C 1 36 ? 36.507 51.225 50.847 1.00 46.02 35 GLN C O 1
ATOM 3301 N N . ARG C 1 37 ? 36.263 50.994 53.086 1.00 44.53 36 ARG C N 1
ATOM 3302 C CA . ARG C 1 37 ? 37.464 50.169 53.259 1.00 44.87 36 ARG C CA 1
ATOM 3303 C C . ARG C 1 37 ? 37.102 48.794 53.769 1.00 44.05 36 ARG C C 1
ATOM 3304 O O . ARG C 1 37 ? 36.456 48.661 54.786 1.00 43.55 36 ARG C O 1
ATOM 3312 N N . ASN C 1 38 ? 37.496 47.772 53.016 1.00 44.09 37 ASN C N 1
ATOM 3313 C CA . ASN C 1 38 ? 37.251 46.381 53.391 1.00 43.26 37 ASN C CA 1
ATOM 3314 C C . ASN C 1 38 ? 38.487 45.770 53.985 1.00 41.32 37 ASN C C 1
ATOM 3315 O O . ASN C 1 38 ? 39.489 45.581 53.288 1.00 39.73 37 ASN C O 1
ATOM 3320 N N . HIS C 1 39 ? 38.427 45.477 55.282 1.00 40.73 38 HIS C N 1
ATOM 3321 C CA . HIS C 1 39 ? 39.547 44.885 56.010 1.00 41.01 38 HIS C CA 1
ATOM 3322 C C . HIS C 1 39 ? 39.333 43.384 56.075 1.00 41.45 38 HIS C C 1
ATOM 3323 O O . HIS C 1 39 ? 38.403 42.925 56.718 1.00 40.76 38 HIS C O 1
ATOM 3330 N N . TYR C 1 40 ? 40.192 42.619 55.397 1.00 41.36 39 TYR C N 1
ATOM 3331 C CA . TYR C 1 40 ? 39.990 41.165 55.267 1.00 42.03 39 TYR C CA 1
ATOM 3332 C C . TYR C 1 40 ? 40.779 40.364 56.290 1.00 41.46 39 TYR C C 1
ATOM 3333 O O . TYR C 1 40 ? 41.934 40.675 56.579 1.00 40.59 39 TYR C O 1
ATOM 3342 N N . PHE C 1 41 ? 40.148 39.296 56.801 1.00 41.43 40 PHE C N 1
ATOM 3343 C CA . PHE C 1 41 ? 40.749 38.428 57.810 1.00 41.73 40 PHE C CA 1
ATOM 3344 C C . PHE C 1 41 ? 40.819 36.998 57.307 1.00 41.91 40 PHE C C 1
ATOM 3345 O O . PHE C 1 41 ? 39.912 36.527 56.636 1.00 43.21 40 PHE C O 1
ATOM 3353 N N . GLU C 1 42 ? 41.901 36.310 57.656 1.00 42.73 41 GLU C N 1
ATOM 3354 C CA . GLU C 1 42 ? 42.159 34.958 57.158 1.00 43.73 41 GLU C CA 1
ATOM 3355 C C . GLU C 1 42 ? 43.269 34.291 57.971 1.00 43.81 41 GLU C C 1
ATOM 3356 O O . GLU C 1 42 ? 44.140 34.979 58.539 1.00 42.70 41 GLU C O 1
ATOM 3362 N N . THR C 1 43 ? 43.209 32.955 58.070 1.00 44.48 42 THR C N 1
ATOM 3363 C CA . THR C 1 43 ? 44.264 32.176 58.733 1.00 45.27 42 THR C CA 1
ATOM 3364 C C . THR C 1 43 ? 45.456 32.006 57.798 1.00 46.24 42 THR C C 1
ATOM 3365 O O . THR C 1 43 ? 45.324 32.148 56.589 1.00 46.57 42 THR C O 1
ATOM 3369 N N . ASP C 1 44 ? 46.618 31.685 58.360 1.00 47.60 43 ASP C N 1
ATOM 3370 C CA . ASP C 1 44 ? 47.812 31.388 57.538 1.00 49.18 43 ASP C CA 1
ATOM 3371 C C . ASP C 1 44 ? 47.618 30.089 56.726 1.00 50.18 43 ASP C C 1
ATOM 3372 O O . ASP C 1 44 ? 48.180 29.943 55.635 1.00 49.88 43 ASP C O 1
ATOM 3377 N N . ASP C 1 45 ? 46.775 29.180 57.250 1.00 51.52 44 ASP C N 1
ATOM 3378 C CA . ASP C 1 45 ? 46.400 27.933 56.539 1.00 52.30 44 ASP C CA 1
ATOM 3379 C C . ASP C 1 45 ? 45.298 28.154 55.473 1.00 51.63 44 ASP C C 1
ATOM 3380 O O . ASP C 1 45 ? 44.919 27.213 54.777 1.00 52.14 44 ASP C O 1
ATOM 3385 N N . PHE C 1 46 ? 44.779 29.396 55.382 1.00 50.80 45 PHE C N 1
ATOM 3386 C CA . PHE C 1 46 ? 43.706 29.771 54.413 1.00 50.54 45 PHE C CA 1
ATOM 3387 C C . PHE C 1 46 ? 42.411 28.961 54.632 1.00 50.63 45 PHE C C 1
ATOM 3388 O O . PHE C 1 46 ? 41.790 28.492 53.673 1.00 50.81 45 PHE C O 1
ATOM 3396 N N . GLN C 1 47 ? 41.977 28.873 55.893 1.00 50.85 46 GLN C N 1
ATOM 3397 C CA . GLN C 1 47 ? 40.819 28.019 56.269 1.00 51.09 46 GLN C CA 1
ATOM 3398 C C . GLN C 1 47 ? 39.458 28.538 55.757 1.00 50.88 46 GLN C C 1
ATOM 3399 O O . GLN C 1 47 ? 38.556 27.742 55.489 1.00 50.77 46 GLN C O 1
ATOM 3405 N N . LEU C 1 48 ? 39.304 29.861 55.662 1.00 50.96 47 LEU C N 1
ATOM 3406 C CA . LEU C 1 48 ? 38.069 30.452 55.106 1.00 51.65 47 LEU C CA 1
ATOM 3407 C C . LEU C 1 48 ? 37.945 30.168 53.604 1.00 52.92 47 LEU C C 1
ATOM 3408 O O . LEU C 1 48 ? 36.870 29.801 53.125 1.00 54.09 47 LEU C O 1
ATOM 3413 N N . LYS C 1 49 ? 39.053 30.336 52.869 1.00 53.61 48 LYS C N 1
ATOM 3414 C CA . LYS C 1 49 ? 39.071 30.084 51.407 1.00 53.99 48 LYS C CA 1
ATOM 3415 C C . LYS C 1 49 ? 38.728 28.626 51.080 1.00 53.80 48 LYS C C 1
ATOM 3416 O O . LYS C 1 49 ? 37.992 28.356 50.126 1.00 54.37 48 LYS C O 1
ATOM 3421 N N . LYS C 1 50 ? 39.278 27.695 51.867 1.00 53.66 49 LYS C N 1
ATOM 3422 C CA . LYS C 1 50 ? 38.994 26.251 51.700 1.00 53.74 49 LYS C CA 1
ATOM 3423 C C . LYS C 1 50 ? 37.498 25.935 51.906 1.00 53.70 49 LYS C C 1
ATOM 3424 O O . LYS C 1 50 ? 36.961 25.017 51.280 1.00 54.66 49 LYS C O 1
ATOM 3429 N N . GLN C 1 51 ? 36.835 26.730 52.762 1.00 52.90 50 GLN C N 1
ATOM 3430 C CA . GLN C 1 51 ? 35.371 26.637 52.969 1.00 51.60 50 GLN C CA 1
ATOM 3431 C C . GLN C 1 51 ? 34.606 27.616 52.051 1.00 51.28 50 GLN C C 1
ATOM 3432 O O . GLN C 1 51 ? 33.430 27.916 52.299 1.00 51.21 50 GLN C O 1
ATOM 3438 N N . SER C 1 52 ? 35.291 28.123 51.005 1.00 50.82 51 SER C N 1
ATOM 3439 C CA . SER C 1 52 ? 34.707 29.082 50.043 1.00 50.73 51 SER C CA 1
ATOM 3440 C C . SER C 1 52 ? 34.068 30.312 50.732 1.00 50.25 51 SER C C 1
ATOM 3441 O O . SER C 1 52 ? 33.109 30.897 50.212 1.00 50.25 51 SER C O 1
ATOM 3444 N N . SER C 1 53 ? 34.658 30.734 51.863 1.00 49.86 52 SER C N 1
ATOM 3445 C CA . SER C 1 53 ? 34.095 31.818 52.690 1.00 49.27 52 SER C CA 1
ATOM 3446 C C . SER C 1 53 ? 35.011 33.043 52.717 1.00 48.70 52 SER C C 1
ATOM 3447 O O . SER C 1 53 ? 36.141 33.002 52.220 1.00 49.62 52 SER C O 1
ATOM 3450 N N . ALA C 1 54 ? 34.513 34.130 53.302 1.00 47.87 53 ALA C N 1
ATOM 3451 C CA . ALA C 1 54 ? 35.268 35.387 53.387 1.00 47.35 53 ALA C CA 1
ATOM 3452 C C . ALA C 1 54 ? 34.813 36.209 54.579 1.00 47.11 53 ALA C C 1
ATOM 3453 O O . ALA C 1 54 ? 33.624 36.453 54.747 1.00 46.83 53 ALA C O 1
ATOM 3455 N N . LEU C 1 55 ? 35.773 36.650 55.398 1.00 46.93 54 LEU C N 1
ATOM 3456 C CA . LEU C 1 55 ? 35.482 37.497 56.568 1.00 45.88 54 LEU C CA 1
ATOM 3457 C C . LEU C 1 55 ? 36.068 38.879 56.351 1.00 44.99 54 LEU C C 1
ATOM 3458 O O . LEU C 1 55 ? 37.197 39.013 55.879 1.00 46.10 54 LEU C O 1
ATOM 3463 N N . ARG C 1 56 ? 35.297 39.910 56.688 1.00 44.37 55 ARG C N 1
ATOM 3464 C CA . ARG C 1 56 ? 35.737 41.285 56.510 1.00 43.88 55 ARG C CA 1
ATOM 3465 C C . ARG C 1 56 ? 35.166 42.217 57.589 1.00 44.06 55 ARG C C 1
ATOM 3466 O O . ARG C 1 56 ? 34.145 41.915 58.217 1.00 44.15 55 ARG C O 1
ATOM 3474 N N . ILE C 1 57 ? 35.855 43.332 57.813 1.00 43.78 56 ILE C N 1
ATOM 3475 C CA . ILE C 1 57 ? 35.278 44.467 58.519 1.00 43.02 56 ILE C CA 1
ATOM 3476 C C . ILE C 1 57 ? 35.240 45.624 57.541 1.00 42.99 56 ILE C C 1
ATOM 3477 O O . ILE C 1 57 ? 36.280 46.043 57.021 1.00 41.97 56 ILE C O 1
ATOM 3482 N N . ARG C 1 58 ? 34.031 46.084 57.222 1.00 43.71 57 ARG C N 1
ATOM 3483 C CA . ARG C 1 58 ? 33.858 47.224 56.334 1.00 43.09 57 ARG C CA 1
ATOM 3484 C C . ARG C 1 58 ? 33.819 48.508 57.144 1.00 42.81 57 ARG C C 1
ATOM 3485 O O . ARG C 1 58 ? 33.068 48.613 58.109 1.00 41.80 57 ARG C O 1
ATOM 3493 N N . GLU C 1 59 ? 34.649 49.472 56.746 1.00 42.23 58 GLU C N 1
ATOM 3494 C CA . GLU C 1 59 ? 34.657 50.804 57.321 1.00 43.74 58 GLU C CA 1
ATOM 3495 C C . GLU C 1 59 ? 34.073 51.750 56.282 1.00 45.35 58 GLU C C 1
ATOM 3496 O O . GLU C 1 59 ? 34.620 51.882 55.181 1.00 44.73 58 GLU C O 1
ATOM 3502 N N . LYS C 1 60 ? 32.956 52.400 56.627 1.00 47.93 59 LYS C N 1
ATOM 3503 C CA . LYS C 1 60 ? 32.174 53.192 55.652 1.00 50.44 59 LYS C CA 1
ATOM 3504 C C . LYS C 1 60 ? 31.241 54.167 56.370 1.00 52.63 59 LYS C C 1
ATOM 3505 O O . LYS C 1 60 ? 30.521 53.777 57.257 1.00 53.71 59 LYS C O 1
ATOM 3509 N N . GLU C 1 61 ? 31.270 55.440 55.952 1.00 54.64 60 GLU C N 1
ATOM 3510 C CA . GLU C 1 61 ? 30.413 56.540 56.538 1.00 55.67 60 GLU C CA 1
ATOM 3511 C C . GLU C 1 61 ? 30.423 56.575 58.086 1.00 57.03 60 GLU C C 1
ATOM 3512 O O . GLU C 1 61 ? 29.405 56.879 58.726 1.00 58.18 60 GLU C O 1
ATOM 3518 N N . ALA C 1 62 ? 31.595 56.288 58.664 1.00 57.51 61 ALA C N 1
ATOM 3519 C CA . ALA C 1 62 ? 31.780 56.198 60.132 1.00 57.03 61 ALA C CA 1
ATOM 3520 C C . ALA C 1 62 ? 31.101 54.959 60.783 1.00 56.28 61 ALA C C 1
ATOM 3521 O O . ALA C 1 62 ? 31.242 54.748 61.995 1.00 57.62 61 ALA C O 1
ATOM 3523 N N . ILE C 1 63 ? 30.390 54.140 59.980 1.00 53.83 62 ILE C N 1
ATOM 3524 C CA . ILE C 1 63 ? 29.843 52.873 60.471 1.00 52.28 62 ILE C CA 1
ATOM 3525 C C . ILE C 1 63 ? 30.847 51.752 60.201 1.00 50.00 62 ILE C C 1
ATOM 3526 O O . ILE C 1 63 ? 31.583 51.797 59.220 1.00 49.63 62 ILE C O 1
ATOM 3531 N N . PHE C 1 64 ? 30.920 50.797 61.124 1.00 48.47 63 PHE C N 1
ATOM 3532 C CA . PHE C 1 64 ? 31.756 49.607 60.967 1.00 46.79 63 PHE C CA 1
ATOM 3533 C C . PHE C 1 64 ? 30.865 48.393 60.987 1.00 46.35 63 PHE C C 1
ATOM 3534 O O . PHE C 1 64 ? 30.047 48.243 61.888 1.00 46.15 63 PHE C O 1
ATOM 3542 N N . THR C 1 65 ? 31.029 47.510 60.006 1.00 45.60 64 THR C N 1
ATOM 3543 C CA . THR C 1 65 ? 30.213 46.299 59.925 1.00 46.33 64 THR C CA 1
ATOM 3544 C C . THR C 1 65 ? 31.094 45.069 59.843 1.00 46.14 64 THR C C 1
ATOM 3545 O O . THR C 1 65 ? 32.003 45.003 59.022 1.00 47.19 64 THR C O 1
ATOM 3549 N N . PHE C 1 66 ? 30.840 44.119 60.744 1.00 45.59 65 PHE C N 1
ATOM 3550 C CA . PHE C 1 66 ? 31.501 42.828 60.746 1.00 45.56 65 PHE C CA 1
ATOM 3551 C C . PHE C 1 66 ? 30.667 41.896 59.880 1.00 46.39 65 PHE C C 1
ATOM 3552 O O . PHE C 1 66 ? 29.464 41.715 60.133 1.00 45.89 65 PHE C O 1
ATOM 3560 N N . THR C 1 67 ? 31.272 41.359 58.816 1.00 46.48 66 THR C N 1
ATOM 3561 C CA . THR C 1 67 ? 30.517 40.583 57.817 1.00 46.50 66 THR C CA 1
ATOM 3562 C C . THR C 1 67 ? 31.232 39.302 57.410 1.00 46.57 66 THR C C 1
ATOM 3563 O O . THR C 1 67 ? 32.435 39.306 57.143 1.00 46.62 66 THR C O 1
ATOM 3567 N N . LEU C 1 68 ? 30.461 38.209 57.354 1.00 46.78 67 LEU C N 1
ATOM 3568 C CA . LEU C 1 68 ? 30.943 36.913 56.892 1.00 46.43 67 LEU C CA 1
ATOM 3569 C C . LEU C 1 68 ? 30.145 36.492 55.670 1.00 48.08 67 LEU C C 1
ATOM 3570 O O . LEU C 1 68 ? 28.918 36.439 55.723 1.00 46.62 67 LEU C O 1
ATOM 3575 N N . LYS C 1 69 ? 30.849 36.231 54.555 1.00 50.51 68 LYS C N 1
ATOM 3576 C CA . LYS C 1 69 ? 30.231 35.639 53.348 1.00 51.62 68 LYS C CA 1
ATOM 3577 C C . LYS C 1 69 ? 30.442 34.127 53.385 1.00 52.15 68 LYS C C 1
ATOM 3578 O O . LYS C 1 69 ? 31.571 33.657 53.552 1.00 51.34 68 LYS C O 1
ATOM 3581 N N . GLN C 1 70 ? 29.353 33.372 53.207 1.00 53.07 69 GLN C N 1
ATOM 3582 C CA . GLN C 1 70 ? 29.353 31.927 53.443 1.00 54.41 69 GLN C CA 1
ATOM 3583 C C . GLN C 1 70 ? 28.482 31.189 52.396 1.00 56.64 69 GLN C C 1
ATOM 3584 O O . GLN C 1 70 ? 27.388 31.648 52.074 1.00 58.44 69 GLN C O 1
ATOM 3590 N N . PRO C 1 71 ? 28.965 30.017 51.890 1.00 57.09 70 PRO C N 1
ATOM 3591 C CA . PRO C 1 71 ? 28.199 29.241 50.898 1.00 57.43 70 PRO C CA 1
ATOM 3592 C C . PRO C 1 71 ? 27.032 28.423 51.511 1.00 57.92 70 PRO C C 1
ATOM 3593 O O . PRO C 1 71 ? 27.187 27.822 52.586 1.00 57.83 70 PRO C O 1
ATOM 3597 N N . HIS C 1 72 ? 25.881 28.422 50.822 1.00 58.55 71 HIS C N 1
ATOM 3598 C CA . HIS C 1 72 ? 24.715 27.582 51.208 1.00 58.99 71 HIS C CA 1
ATOM 3599 C C . HIS C 1 72 ? 23.905 27.171 49.959 1.00 59.07 71 HIS C C 1
ATOM 3600 O O . HIS C 1 72 ? 24.124 27.717 48.874 1.00 59.55 71 HIS C O 1
ATOM 3602 N N . PRO C 1 73 ? 22.962 26.193 50.113 1.00 59.09 72 PRO C N 1
ATOM 3603 C CA . PRO C 1 73 ? 22.164 25.690 48.966 1.00 59.34 72 PRO C CA 1
ATOM 3604 C C . PRO C 1 73 ? 21.437 26.796 48.156 1.00 59.87 72 PRO C C 1
ATOM 3605 O O . PRO C 1 73 ? 21.569 26.847 46.922 1.00 59.89 72 PRO C O 1
ATOM 3609 N N . ALA C 1 74 ? 20.702 27.671 48.853 1.00 59.92 73 ALA C N 1
ATOM 3610 C CA . ALA C 1 74 ? 19.964 28.783 48.192 1.00 59.71 73 ALA C CA 1
ATOM 3611 C C . ALA C 1 74 ? 20.913 29.823 47.583 1.00 59.82 73 ALA C C 1
ATOM 3612 O O . ALA C 1 74 ? 20.540 30.553 46.652 1.00 60.18 73 ALA C O 1
ATOM 3614 N N . GLY C 1 75 ? 22.133 29.892 48.121 1.00 59.72 74 GLY C N 1
ATOM 3615 C CA . GLY C 1 75 ? 23.159 30.807 47.627 1.00 59.35 74 GLY C CA 1
ATOM 3616 C C . GLY C 1 75 ? 24.132 31.174 48.722 1.00 59.13 74 GLY C C 1
ATOM 3617 O O . GLY C 1 75 ? 24.229 30.478 49.745 1.00 57.84 74 GLY C O 1
ATOM 3618 N N . LEU C 1 76 ? 24.862 32.263 48.511 1.00 59.87 75 LEU C N 1
ATOM 3619 C CA . LEU C 1 76 ? 25.794 32.766 49.512 1.00 59.77 75 LEU C CA 1
ATOM 3620 C C . LEU C 1 76 ? 25.043 33.620 50.532 1.00 59.23 75 LEU C C 1
ATOM 3621 O O . LEU C 1 76 ? 24.391 34.605 50.164 1.00 60.27 75 LEU C O 1
ATOM 3624 N N . LEU C 1 77 ? 25.109 33.226 51.811 1.00 58.98 76 LEU C N 1
ATOM 3625 C CA . LEU C 1 77 ? 24.447 33.988 52.892 1.00 58.43 76 LEU C CA 1
ATOM 3626 C C . LEU C 1 77 ? 25.424 34.956 53.557 1.00 57.68 76 LEU C C 1
ATOM 3627 O O . LEU C 1 77 ? 26.568 34.589 53.877 1.00 57.75 76 LEU C O 1
ATOM 3632 N N . GLU C 1 78 ? 24.980 36.206 53.717 1.00 57.25 77 GLU C N 1
ATOM 3633 C CA . GLU C 1 78 ? 25.789 37.264 54.316 1.00 56.32 77 GLU C CA 1
ATOM 3634 C C . GLU C 1 78 ? 25.320 37.528 55.746 1.00 55.87 77 GLU C C 1
ATOM 3635 O O . GLU C 1 78 ? 24.184 37.979 55.963 1.00 56.28 77 GLU C O 1
ATOM 3638 N N . THR C 1 79 ? 26.169 37.180 56.722 1.00 54.49 78 THR C N 1
ATOM 3639 C CA . THR C 1 79 ? 25.904 37.488 58.134 1.00 52.96 78 THR C CA 1
ATOM 3640 C C . THR C 1 79 ? 26.546 38.835 58.467 1.00 51.79 78 THR C C 1
ATOM 3641 O O . THR C 1 79 ? 27.770 38.975 58.397 1.00 51.89 78 THR C O 1
ATOM 3645 N N . ASN C 1 80 ? 25.715 39.822 58.814 1.00 50.30 79 ASN C N 1
ATOM 3646 C CA . ASN C 1 80 ? 26.186 41.188 59.097 1.00 49.24 79 ASN C CA 1
ATOM 3647 C C . ASN C 1 80 ? 26.010 41.557 60.567 1.00 48.52 79 ASN C C 1
ATOM 3648 O O . ASN C 1 80 ? 25.064 41.110 61.224 1.00 48.53 79 ASN C O 1
ATOM 3653 N N . GLN C 1 81 ? 26.925 42.384 61.076 1.00 48.34 80 GLN C N 1
ATOM 3654 C CA . GLN C 1 81 ? 26.890 42.824 62.475 1.00 48.29 80 GLN C CA 1
ATOM 3655 C C . GLN C 1 81 ? 27.566 44.198 62.626 1.00 49.14 80 GLN C C 1
ATOM 3656 O O . GLN C 1 81 ? 28.791 44.325 62.450 1.00 48.42 80 GLN C O 1
ATOM 3662 N N . THR C 1 82 ? 26.758 45.220 62.946 1.00 49.95 81 THR C N 1
ATOM 3663 C CA . THR C 1 82 ? 27.255 46.588 63.127 1.00 50.34 81 THR C CA 1
ATOM 3664 C C . THR C 1 82 ? 28.117 46.670 64.388 1.00 49.25 81 THR C C 1
ATOM 3665 O O . THR C 1 82 ? 27.675 46.286 65.469 1.00 49.76 81 THR C O 1
ATOM 3669 N N . LEU C 1 83 ? 29.349 47.179 64.234 1.00 47.99 82 LEU C N 1
ATOM 3670 C CA . LEU C 1 83 ? 30.313 47.279 65.344 1.00 47.49 82 LEU C CA 1
ATOM 3671 C C . LEU C 1 83 ? 30.376 48.687 65.897 1.00 47.51 82 LEU C C 1
ATOM 3672 O O . LEU C 1 83 ? 30.193 49.662 65.163 1.00 47.65 82 LEU C O 1
ATOM 3677 N N . SER C 1 84 ? 30.669 48.791 67.200 1.00 47.02 83 SER C N 1
ATOM 3678 C CA . SER C 1 84 ? 30.985 50.071 67.820 1.00 45.80 83 SER C CA 1
ATOM 3679 C C . SER C 1 84 ? 32.401 50.460 67.420 1.00 45.67 83 SER C C 1
ATOM 3680 O O . SER C 1 84 ? 33.175 49.613 66.948 1.00 45.52 83 SER C O 1
ATOM 3683 N N . LYS C 1 85 ? 32.749 51.731 67.610 1.00 45.60 84 LYS C N 1
ATOM 3684 C CA . LYS C 1 85 ? 34.102 52.219 67.260 1.00 45.83 84 LYS C CA 1
ATOM 3685 C C . LYS C 1 85 ? 35.187 51.462 68.050 1.00 45.27 84 LYS C C 1
ATOM 3686 O O . LYS C 1 85 ? 36.219 51.094 67.495 1.00 45.65 84 LYS C O 1
ATOM 3688 N N . GLN C 1 86 ? 34.898 51.182 69.333 1.00 44.07 85 GLN C N 1
ATOM 3689 C CA . GLN C 1 86 ? 35.819 50.437 70.217 1.00 42.69 85 GLN C CA 1
ATOM 3690 C C . GLN C 1 86 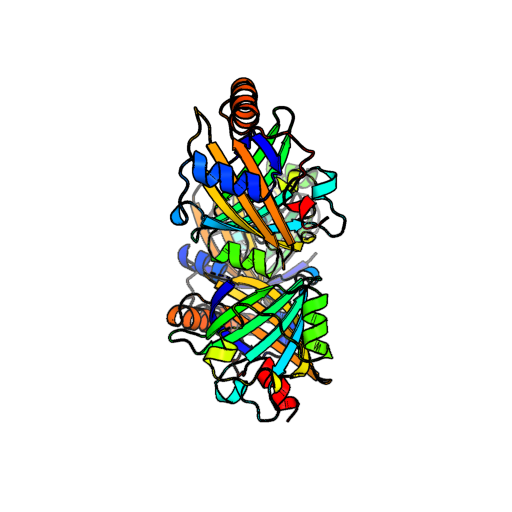? 36.046 49.004 69.722 1.00 41.89 85 GLN C C 1
ATOM 3691 O O . GLN C 1 86 ? 37.192 48.565 69.568 1.00 40.61 85 GLN C O 1
ATOM 3697 N N . GLU C 1 87 ? 34.946 48.270 69.511 1.00 41.95 86 GLU C N 1
ATOM 3698 C CA . GLU C 1 87 ? 35.015 46.870 69.024 1.00 42.23 86 GLU C CA 1
ATOM 3699 C C . GLU C 1 87 ? 35.774 46.771 67.696 1.00 43.05 86 GLU C C 1
ATOM 3700 O O . GLU C 1 87 ? 36.646 45.914 67.531 1.00 42.30 86 GLU C O 1
ATOM 3706 N N . ALA C 1 88 ? 35.462 47.677 66.767 1.00 44.94 87 ALA C N 1
ATOM 3707 C CA . ALA C 1 88 ? 36.149 47.721 65.459 1.00 46.10 87 ALA C CA 1
ATOM 3708 C C . ALA C 1 88 ? 37.632 48.083 65.620 1.00 46.99 87 ALA C C 1
ATOM 3709 O O . ALA C 1 88 ? 38.491 47.478 64.987 1.00 47.66 87 ALA C O 1
ATOM 3711 N N . LYS C 1 89 ? 37.921 49.055 66.492 1.00 47.64 88 LYS C N 1
ATOM 3712 C CA . LYS C 1 89 ? 39.320 49.462 66.773 1.00 48.24 88 LYS C CA 1
ATOM 3713 C C . LYS C 1 89 ? 40.162 48.283 67.284 1.00 48.30 88 LYS C C 1
ATOM 3714 O O . LYS C 1 89 ? 41.287 48.081 66.840 1.00 48.59 88 LYS C O 1
ATOM 3716 N N . LEU C 1 90 ? 39.582 47.489 68.190 1.00 48.25 89 LEU C N 1
ATOM 3717 C CA . LEU C 1 90 ? 40.281 46.337 68.784 1.00 48.06 89 LEU C CA 1
ATOM 3718 C C . LEU C 1 90 ? 40.533 45.207 67.771 1.00 48.21 89 LEU C C 1
ATOM 3719 O O . LEU C 1 90 ? 41.575 44.560 67.813 1.00 47.97 89 LEU C O 1
ATOM 3724 N N . ALA C 1 91 ? 39.554 44.955 66.894 1.00 49.18 90 ALA C N 1
ATOM 3725 C CA . ALA C 1 91 ? 39.670 43.883 65.869 1.00 49.80 90 ALA C CA 1
ATOM 3726 C C . ALA C 1 91 ? 40.678 44.240 64.776 1.00 50.08 90 ALA C C 1
ATOM 3727 O O . ALA C 1 91 ? 41.442 43.390 64.329 1.00 49.80 90 ALA C O 1
ATOM 3729 N N . LEU C 1 92 ? 40.661 45.499 64.340 1.00 51.26 91 LEU C N 1
ATOM 3730 C CA . LEU C 1 92 ? 41.595 45.974 63.300 1.00 52.06 91 LEU C CA 1
ATOM 3731 C C . LEU C 1 92 ? 43.036 46.170 63.828 1.00 52.65 91 LEU C C 1
ATOM 3732 O O . LEU C 1 92 ? 43.983 46.238 63.030 1.00 53.07 91 LEU C O 1
ATOM 3737 N N . GLU C 1 93 ? 43.190 46.266 65.168 1.00 52.73 92 GLU C N 1
ATOM 3738 C CA . GLU C 1 93 ? 44.529 46.436 65.809 1.00 53.03 92 GLU C CA 1
ATOM 3739 C C . GLU C 1 93 ? 45.119 45.121 66.385 1.00 52.79 92 GLU C C 1
ATOM 3740 O O . GLU C 1 93 ? 46.337 44.959 66.420 1.00 53.24 92 GLU C O 1
ATOM 3746 N N . SER C 1 94 ? 44.255 44.217 66.874 1.00 52.55 93 SER C N 1
ATOM 3747 C CA . SER C 1 94 ? 44.730 42.957 67.535 1.00 52.57 93 SER C CA 1
ATOM 3748 C C . SER C 1 94 ? 43.937 41.663 67.157 1.00 52.72 93 SER C C 1
ATOM 3749 O O . SER C 1 94 ? 44.159 40.602 67.759 1.00 52.64 93 SER C O 1
ATOM 3752 N N . ALA C 1 95 ? 43.044 41.759 66.162 1.00 53.09 94 ALA C N 1
ATOM 3753 C CA . ALA C 1 95 ? 42.265 40.584 65.667 1.00 53.27 94 ALA C CA 1
ATOM 3754 C C . ALA C 1 95 ? 41.459 39.860 66.779 1.00 53.30 94 ALA C C 1
ATOM 3755 O O . ALA C 1 95 ? 41.382 38.625 66.802 1.00 54.08 94 ALA C O 1
ATOM 3757 N N . HIS C 1 96 ? 40.897 40.642 67.707 1.00 52.62 95 HIS C N 1
ATOM 3758 C CA . HIS C 1 96 ? 39.970 40.117 68.721 1.00 51.61 95 HIS C CA 1
ATOM 3759 C C . HIS C 1 96 ? 38.566 40.589 68.383 1.00 50.37 95 HIS C C 1
ATOM 3760 O O . HIS C 1 96 ? 38.282 41.786 68.423 1.00 49.51 95 HIS C O 1
ATOM 3767 N N . PHE C 1 97 ? 37.698 39.643 68.017 1.00 49.39 96 PHE C N 1
ATOM 3768 C CA . PHE C 1 97 ? 36.345 39.963 67.531 1.00 48.71 96 PHE C CA 1
ATOM 3769 C C . PHE C 1 97 ? 35.300 39.829 68.651 1.00 47.83 96 PHE C C 1
ATOM 3770 O O . PHE C 1 97 ? 35.463 39.007 69.561 1.00 46.73 96 PHE C O 1
ATOM 3778 N N . PRO C 1 98 ? 34.198 40.617 68.564 1.00 47.43 97 PRO C N 1
ATOM 3779 C CA . PRO C 1 98 ? 33.159 40.562 69.581 1.00 47.39 97 PRO C CA 1
ATOM 3780 C C . PRO C 1 98 ? 32.199 39.410 69.351 1.00 47.73 97 PRO C C 1
ATOM 3781 O O . PRO C 1 98 ? 32.193 38.806 68.269 1.00 47.31 97 PRO C O 1
ATOM 3785 N N . SER C 1 99 ? 31.391 39.115 70.365 1.00 48.02 98 SER C N 1
ATOM 3786 C CA . SER C 1 99 ? 30.380 38.069 70.277 1.00 48.14 98 SER C CA 1
ATOM 3787 C C . SER C 1 99 ? 29.199 38.543 69.434 1.00 48.31 98 SER C C 1
ATOM 3788 O O . SER C 1 99 ? 28.978 39.756 69.276 1.00 48.50 98 SER C O 1
ATOM 3791 N N . GLY C 1 100 ? 28.456 37.589 68.877 1.00 48.05 99 GLY C N 1
ATOM 3792 C CA . GLY C 1 100 ? 27.274 37.898 68.059 1.00 48.60 99 GLY C CA 1
ATOM 3793 C C . GLY C 1 100 ? 27.018 36.866 66.978 1.00 48.72 99 GLY C C 1
ATOM 3794 O O . GLY C 1 100 ? 27.554 35.753 67.026 1.00 48.41 99 GLY C O 1
ATOM 3795 N N . GLU C 1 101 ? 26.234 37.260 65.975 1.00 49.45 100 GLU C N 1
ATOM 3796 C CA . GLU C 1 101 ? 25.820 36.348 64.890 1.00 50.12 100 GLU C CA 1
ATOM 3797 C C . GLU C 1 101 ? 26.990 35.921 63.997 1.00 50.18 100 GLU C C 1
ATOM 3798 O O . GLU C 1 101 ? 27.040 34.777 63.540 1.00 51.26 100 GLU C O 1
ATOM 3804 N N . VAL C 1 102 ? 27.928 36.840 63.760 1.00 49.50 101 VAL C N 1
ATOM 3805 C CA . VAL C 1 102 ? 29.110 36.548 62.921 1.00 50.11 101 VAL C CA 1
ATOM 3806 C C . VAL C 1 102 ? 30.025 35.578 63.645 1.00 50.37 101 VAL C C 1
ATOM 3807 O O . VAL C 1 102 ? 30.412 34.554 63.092 1.00 49.25 101 VAL C O 1
ATOM 3819 N N . ASP C 1 104 ? 29.308 33.489 66.037 1.00 52.30 103 ASP C N 1
ATOM 3820 C CA . ASP C 1 104 ? 28.623 32.176 66.050 1.00 52.42 103 ASP C CA 1
ATOM 3821 C C . ASP C 1 104 ? 28.826 31.405 64.736 1.00 51.66 103 ASP C C 1
ATOM 3822 O O . ASP C 1 104 ? 29.051 30.196 64.750 1.00 52.19 103 ASP C O 1
ATOM 3827 N N . ALA C 1 105 ? 28.758 32.119 63.612 1.00 50.62 104 ALA C N 1
ATOM 3828 C CA . ALA C 1 105 ? 28.914 31.498 62.283 1.00 50.61 104 ALA C CA 1
ATOM 3829 C C . ALA C 1 105 ? 30.319 30.895 62.076 1.00 50.91 104 ALA C C 1
ATOM 3830 O O . ALA C 1 105 ? 30.446 29.776 61.570 1.00 51.14 104 ALA C O 1
ATOM 3832 N N . LEU C 1 106 ? 31.365 31.639 62.478 1.00 50.70 105 LEU C N 1
ATOM 3833 C CA . LEU C 1 106 ? 32.772 31.153 62.353 1.00 50.61 105 LEU C CA 1
ATOM 3834 C C . LEU C 1 106 ? 33.007 29.851 63.133 1.00 50.63 105 LEU C C 1
ATOM 3835 O O . LEU C 1 106 ? 33.729 28.962 62.666 1.00 50.60 105 LEU C O 1
ATOM 3840 N N . ARG C 1 107 ? 32.424 29.764 64.332 1.00 51.07 106 ARG C N 1
ATOM 3841 C CA . ARG C 1 107 ? 32.572 28.570 65.196 1.00 51.53 106 ARG C CA 1
ATOM 3842 C C . ARG C 1 107 ? 31.941 27.300 64.572 1.00 51.89 106 ARG C C 1
ATOM 3843 O O . ARG C 1 107 ? 32.444 26.190 64.772 1.00 52.32 106 ARG C O 1
ATOM 3845 N N . ASP C 1 108 ? 30.846 27.481 63.826 1.00 51.91 107 ASP C N 1
ATOM 3846 C CA . ASP C 1 108 ? 30.158 26.357 63.148 1.00 52.57 107 ASP C CA 1
ATOM 3847 C C . ASP C 1 108 ? 30.995 25.763 61.993 1.00 52.44 107 ASP C C 1
ATOM 3848 O O . ASP C 1 108 ? 30.856 24.575 61.665 1.00 52.70 107 ASP C O 1
ATOM 3853 N N . LEU C 1 109 ? 31.870 26.589 61.402 1.00 51.96 108 LEU C N 1
ATOM 3854 C CA . LEU C 1 109 ? 32.732 26.163 60.267 1.00 51.62 108 LEU C CA 1
ATOM 3855 C C . LEU C 1 109 ? 34.102 25.585 60.720 1.00 51.91 108 LEU C C 1
ATOM 3856 O O . LEU C 1 109 ? 35.002 25.386 59.889 1.00 52.24 108 LEU C O 1
ATOM 3861 N N . SER C 1 110 ? 34.233 25.285 62.030 1.00 51.46 109 SER C N 1
ATOM 3862 C CA . SER C 1 110 ? 35.488 24.739 62.616 1.00 51.74 109 SER C CA 1
ATOM 3863 C C . SER C 1 110 ? 36.724 25.648 62.367 1.00 52.41 109 SER C C 1
ATOM 3864 O O . SER C 1 110 ? 37.869 25.170 62.362 1.00 53.22 109 SER C O 1
ATOM 3867 N N . ILE C 1 111 ? 36.481 26.952 62.218 1.00 52.37 110 ILE C N 1
ATOM 3868 C CA . ILE C 1 111 ? 37.546 27.915 61.973 1.00 52.85 110 ILE C CA 1
ATOM 3869 C C . ILE C 1 111 ? 38.110 28.383 63.317 1.00 52.75 110 ILE C C 1
ATOM 3870 O O . ILE C 1 111 ? 37.352 28.853 64.170 1.00 53.37 110 ILE C O 1
ATOM 3875 N N . PRO C 1 112 ? 39.448 28.228 63.527 1.00 52.67 111 PRO C N 1
ATOM 3876 C CA . PRO C 1 112 ? 40.057 28.729 64.759 1.00 52.03 111 PRO C CA 1
ATOM 3877 C C . PRO C 1 112 ? 40.106 30.264 64.762 1.00 51.45 111 PRO C C 1
ATOM 3878 O O . PRO C 1 112 ? 40.787 30.862 63.931 1.00 51.01 111 PRO C O 1
ATOM 3882 N N . ILE C 1 113 ? 39.388 30.877 65.702 1.00 51.15 112 ILE C N 1
ATOM 3883 C CA . ILE C 1 113 ? 39.205 32.342 65.722 1.00 51.36 112 ILE C CA 1
ATOM 3884 C C . ILE C 1 113 ? 40.508 33.074 66.051 1.00 51.22 112 ILE C C 1
ATOM 3885 O O . ILE C 1 113 ? 40.788 34.134 65.488 1.00 51.37 112 ILE C O 1
ATOM 3890 N N . SER C 1 114 ? 41.291 32.506 66.975 1.00 51.25 113 SER C N 1
ATOM 3891 C CA . SER C 1 114 ? 42.587 33.092 67.378 1.00 51.07 113 SER C CA 1
ATOM 3892 C C . SER C 1 114 ? 43.625 33.079 66.230 1.00 51.05 113 SER C C 1
ATOM 3893 O O . SER C 1 114 ? 44.534 33.911 66.200 1.00 51.20 113 SER C O 1
ATOM 3896 N N . GLN C 1 115 ? 43.476 32.128 65.301 1.00 50.96 114 GLN C N 1
ATOM 3897 C CA . GLN C 1 115 ? 44.380 32.006 64.143 1.00 50.77 114 GLN C CA 1
ATOM 3898 C C . GLN C 1 115 ? 44.085 33.056 63.036 1.00 49.21 114 GLN C C 1
ATOM 3899 O O . GLN C 1 115 ? 44.922 33.284 62.156 1.00 49.59 114 GLN C O 1
ATOM 3905 N N . LEU C 1 116 ? 42.900 33.684 63.088 1.00 47.25 115 LEU C N 1
ATOM 3906 C CA . LEU C 1 116 ? 42.521 34.717 62.096 1.00 46.06 115 LEU C CA 1
ATOM 3907 C C . LEU C 1 116 ? 43.399 35.968 62.220 1.00 44.94 115 LEU C C 1
ATOM 3908 O O . LEU C 1 116 ? 43.528 36.545 63.314 1.00 44.26 115 LEU C O 1
ATOM 3913 N N . LYS C 1 117 ? 44.021 36.362 61.100 1.00 43.04 116 LYS C N 1
ATOM 3914 C CA . LYS C 1 117 ? 44.863 37.567 61.045 1.00 42.40 116 LYS C CA 1
ATOM 3915 C C . LYS C 1 117 ? 44.362 38.498 59.966 1.00 41.95 116 LYS C C 1
ATOM 3916 O O . LYS C 1 117 ? 43.806 38.053 58.955 1.00 38.76 116 LYS C O 1
ATOM 3922 N N . HIS C 1 118 ? 44.588 39.796 60.160 1.00 43.22 117 HIS C N 1
ATOM 3923 C CA . HIS C 1 118 ? 44.330 40.776 59.122 1.00 45.00 117 HIS C CA 1
ATOM 3924 C C . HIS C 1 118 ? 45.353 40.572 57.992 1.00 45.41 117 HIS C C 1
ATOM 3925 O O . HIS C 1 118 ? 46.551 40.531 58.243 1.00 45.87 117 HIS C O 1
ATOM 3932 N N . ILE C 1 119 ? 44.856 40.373 56.765 1.00 46.81 118 ILE C N 1
ATOM 3933 C CA . ILE C 1 119 ? 45.728 40.058 55.589 1.00 46.83 118 ILE C CA 1
ATOM 3934 C C . ILE C 1 119 ? 45.826 41.190 54.551 1.00 45.99 118 ILE C C 1
ATOM 3935 O O . ILE C 1 119 ? 46.632 41.110 53.625 1.00 46.57 118 ILE C O 1
ATOM 3940 N N . GLY C 1 120 ? 44.991 42.216 54.689 1.00 45.25 119 GLY C N 1
ATOM 3941 C CA . GLY C 1 120 ? 45.020 43.354 53.763 1.00 44.18 119 GLY C CA 1
ATOM 3942 C C . GLY C 1 120 ? 43.728 44.135 53.758 1.00 43.14 119 GLY C C 1
ATOM 3943 O O . GLY C 1 120 ? 42.680 43.605 54.095 1.00 42.23 119 GLY C O 1
ATOM 3944 N N . THR C 1 121 ? 43.815 45.405 53.357 1.00 42.96 120 THR C N 1
ATOM 3945 C CA . THR C 1 121 ? 42.657 46.287 53.287 1.00 43.05 120 THR C CA 1
ATOM 3946 C C . THR C 1 121 ? 42.494 46.842 51.862 1.00 43.02 120 THR C C 1
ATOM 3947 O O . THR C 1 121 ? 43.452 47.367 51.273 1.00 41.41 120 THR C O 1
ATOM 3951 N N . LEU C 1 122 ? 41.278 46.698 51.316 1.00 43.01 121 LEU C N 1
ATOM 3952 C CA . LEU C 1 122 ? 40.941 47.203 49.989 1.00 44.26 121 LEU C CA 1
ATOM 3953 C C . LEU C 1 122 ? 40.119 48.476 50.097 1.00 45.11 121 LEU C C 1
ATOM 3954 O O . LEU C 1 122 ? 39.167 48.536 50.863 1.00 45.92 121 LEU C O 1
ATOM 3959 N N . SER C 1 123 ? 40.460 49.466 49.274 1.00 45.95 122 SER C N 1
ATOM 3960 C CA . SER C 1 123 ? 39.718 50.713 49.196 1.00 47.17 122 SER C CA 1
ATOM 3961 C C . SER C 1 123 ? 38.816 50.689 47.966 1.00 47.53 122 SER C C 1
ATOM 3962 O O . SER C 1 123 ? 39.297 50.533 46.852 1.00 48.42 122 SER C O 1
ATOM 3965 N N . THR C 1 124 ? 37.499 50.778 48.189 1.00 47.34 123 THR C N 1
ATOM 3966 C CA . THR C 1 124 ? 36.515 50.819 47.100 1.00 46.40 123 THR C CA 1
ATOM 3967 C C . THR C 1 124 ? 35.738 52.138 47.119 1.00 45.95 123 THR C C 1
ATOM 3968 O O . THR C 1 124 ? 35.182 52.533 48.155 1.00 45.33 123 THR C O 1
ATOM 3972 N N . SER C 1 125 ? 35.727 52.820 45.968 1.00 44.73 124 SER C N 1
ATOM 3973 C CA . SER C 1 125 ? 34.837 53.948 45.723 1.00 44.27 124 SER C CA 1
ATOM 3974 C C . SER C 1 125 ? 33.584 53.408 45.015 1.00 44.40 124 SER C C 1
ATOM 3975 O O . SER C 1 125 ? 33.654 52.985 43.875 1.00 44.41 124 SER C O 1
ATOM 3978 N N . ARG C 1 126 ? 32.451 53.405 45.725 1.00 44.85 125 ARG C N 1
ATOM 3979 C CA . ARG C 1 126 ? 31.212 52.764 45.233 1.00 43.60 125 ARG C CA 1
ATOM 3980 C C . ARG C 1 126 ? 30.098 53.762 44.959 1.00 42.89 125 ARG C C 1
ATOM 3981 O O . ARG C 1 126 ? 29.724 54.542 45.844 1.00 43.45 125 ARG C O 1
ATOM 3989 N N . ALA C 1 127 ? 29.540 53.698 43.742 1.00 41.59 126 ALA C N 1
ATOM 3990 C CA . ALA C 1 127 ? 28.272 54.364 43.415 1.00 42.18 126 ALA C CA 1
ATOM 3991 C C . ALA C 1 127 ? 27.187 53.298 43.396 1.00 43.00 126 ALA C C 1
ATOM 3992 O O . ALA C 1 127 ? 27.359 52.242 42.785 1.00 42.35 126 ALA C O 1
ATOM 3994 N N . GLU C 1 128 ? 26.084 53.559 44.088 1.00 43.22 127 GLU C N 1
ATOM 3995 C CA . GLU C 1 128 ? 25.032 52.559 44.270 1.00 44.07 127 GLU C CA 1
ATOM 3996 C C . GLU C 1 128 ? 23.681 53.180 43.968 1.00 43.18 127 GLU C C 1
ATOM 3997 O O . GLU C 1 128 ? 23.278 54.118 44.628 1.00 42.40 127 GLU C O 1
ATOM 4003 N N . ILE C 1 129 ? 22.990 52.655 42.946 1.00 44.01 128 ILE C N 1
ATOM 4004 C CA . ILE C 1 129 ? 21.709 53.239 42.482 1.00 44.91 128 ILE C CA 1
ATOM 4005 C C . ILE C 1 129 ? 20.588 52.228 42.316 1.00 44.25 128 ILE C C 1
ATOM 4006 O O . ILE C 1 129 ? 20.834 51.018 42.120 1.00 43.61 128 ILE C O 1
ATOM 4011 N N . SER C 1 130 ? 19.351 52.746 42.340 1.00 42.99 129 SER C N 1
ATOM 4012 C CA A SER C 1 130 ? 18.186 51.956 42.039 0.50 43.22 129 SER C CA 1
ATOM 4013 C CA B SER C 1 130 ? 18.161 51.960 42.011 0.50 43.68 129 SER C CA 1
ATOM 4014 C C . SER C 1 130 ? 18.195 51.615 40.549 1.00 43.93 129 SER C C 1
ATOM 4015 O O . SER C 1 130 ? 18.390 52.494 39.710 1.00 44.22 129 SER C O 1
ATOM 4020 N N . TYR C 1 131 ? 18.028 50.326 40.234 1.00 44.24 130 TYR C N 1
ATOM 4021 C CA . TYR C 1 131 ? 17.975 49.868 38.857 1.00 45.26 130 TYR C CA 1
ATOM 4022 C C . TYR C 1 131 ? 16.899 48.783 38.735 1.00 46.49 130 TYR C C 1
ATOM 4023 O O . TYR C 1 131 ? 17.050 47.677 39.282 1.00 45.31 130 TYR C O 1
ATOM 4032 N N . GLU C 1 132 ? 15.804 49.117 38.028 1.00 47.02 131 GLU C N 1
ATOM 4033 C CA . GLU C 1 132 ? 14.593 48.279 38.001 1.00 47.84 131 GLU C CA 1
ATOM 4034 C C . GLU C 1 132 ? 14.114 48.038 39.465 1.00 46.97 131 GLU C C 1
ATOM 4035 O O . GLU C 1 132 ? 13.992 48.989 40.230 1.00 46.40 131 GLU C O 1
ATOM 4041 N N . GLN C 1 133 ? 13.888 46.776 39.845 1.00 47.25 132 GLN C N 1
ATOM 4042 C CA . GLN C 1 133 ? 13.495 46.434 41.224 1.00 47.23 132 GLN C CA 1
ATOM 4043 C C . GLN C 1 133 ? 14.719 46.123 42.122 1.00 44.61 132 GLN C C 1
ATOM 4044 O O . GLN C 1 133 ? 14.561 45.852 43.310 1.00 46.18 132 GLN C O 1
ATOM 4050 N N . GLY C 1 134 ? 15.926 46.197 41.552 1.00 42.37 133 GLY C N 1
ATOM 4051 C CA . GLY C 1 134 ? 17.155 45.861 42.281 1.00 40.85 133 GLY C CA 1
ATOM 4052 C C . GLY C 1 134 ? 18.078 47.042 42.476 1.00 39.87 133 GLY C C 1
ATOM 4053 O O . GLY C 1 134 ? 17.671 48.187 42.353 1.00 39.99 133 GLY C O 1
ATOM 4054 N N . ILE C 1 135 ? 19.334 46.739 42.795 1.00 39.91 134 ILE C N 1
ATOM 4055 C CA . ILE C 1 135 ? 20.351 47.742 43.037 1.00 40.79 134 ILE C CA 1
ATOM 4056 C C . ILE C 1 135 ? 21.556 47.458 42.161 1.00 41.58 134 ILE C C 1
ATOM 4057 O O . ILE C 1 135 ? 22.038 46.322 42.116 1.00 39.54 134 ILE C O 1
ATOM 4062 N N . LEU C 1 136 ? 22.067 48.504 41.499 1.00 42.38 135 LEU C N 1
ATOM 4063 C CA . LEU C 1 136 ? 23.288 48.400 40.675 1.00 43.76 135 LEU C CA 1
ATOM 4064 C C . LEU C 1 136 ? 24.420 49.128 41.355 1.00 43.82 135 LEU C C 1
ATOM 4065 O O . LEU C 1 136 ? 24.304 50.308 41.656 1.00 41.92 135 LEU C O 1
ATOM 4070 N N . CYS C 1 137 ? 25.522 48.410 41.597 1.00 44.93 136 CYS C N 1
ATOM 4071 C CA . CYS C 1 137 ? 26.739 48.990 42.177 1.00 45.78 136 CYS C CA 1
ATOM 4072 C C . CYS C 1 137 ? 27.801 49.157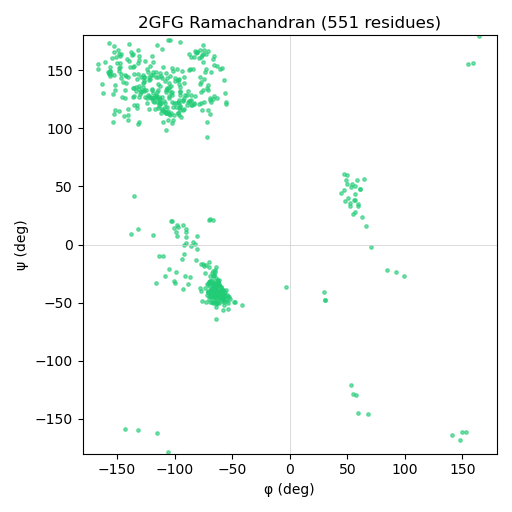 41.116 1.00 45.38 136 CYS C C 1
ATOM 4073 O O . CYS C 1 137 ? 28.037 48.240 40.328 1.00 45.18 136 CYS C O 1
ATOM 4076 N N . LEU C 1 138 ? 28.431 50.340 41.078 1.00 45.54 137 LEU C N 1
ATOM 4077 C CA . LEU C 1 138 ? 29.652 50.556 40.291 1.00 45.38 137 LEU C CA 1
ATOM 4078 C C . LEU C 1 138 ? 30.800 50.693 41.278 1.00 44.31 137 LEU C C 1
ATOM 4079 O O . LEU C 1 138 ? 30.820 51.630 42.078 1.00 45.90 137 LEU C O 1
ATOM 4084 N N . ASP C 1 139 ? 31.724 49.728 41.261 1.00 43.43 138 ASP C N 1
ATOM 4085 C CA . ASP C 1 139 ? 32.847 49.682 42.231 1.00 44.45 138 ASP C CA 1
ATOM 4086 C C . ASP C 1 139 ? 34.174 49.963 41.574 1.00 44.15 138 ASP C C 1
ATOM 4087 O O . ASP C 1 139 ? 34.642 49.175 40.757 1.00 44.94 138 ASP C O 1
ATOM 4092 N N . HIS C 1 140 ? 34.807 51.066 41.963 1.00 44.05 139 HIS C N 1
ATOM 4093 C CA . HIS C 1 140 ? 36.185 51.327 41.586 1.00 42.90 139 HIS C CA 1
ATOM 4094 C C . HIS C 1 140 ? 37.074 51.015 42.793 1.00 43.51 139 HIS C C 1
ATOM 4095 O O . HIS C 1 140 ? 37.097 51.770 43.784 1.00 43.89 139 HIS C O 1
ATOM 4102 N N . SER C 1 141 ? 37.759 49.870 42.729 1.00 43.47 140 SER C N 1
ATOM 4103 C CA . SER C 1 141 ? 38.611 49.415 43.819 1.00 43.21 140 SER C CA 1
ATOM 4104 C C . SER C 1 141 ? 40.068 49.644 43.487 1.00 43.87 140 SER C C 1
ATOM 4105 O O . SER C 1 141 ? 40.480 49.514 42.334 1.00 42.11 140 SER C O 1
ATOM 4108 N N . SER C 1 142 ? 40.853 49.963 44.508 1.00 45.70 141 SER C N 1
ATOM 4109 C CA . SER C 1 142 ? 42.267 50.227 44.325 1.00 48.31 141 SER C CA 1
ATOM 4110 C C . SER C 1 142 ? 43.061 49.778 45.537 1.00 48.90 141 SER C C 1
ATOM 4111 O O . SER C 1 142 ? 42.593 49.888 46.685 1.00 49.65 141 SER C O 1
ATOM 4114 N N . TYR C 1 143 ? 44.250 49.249 45.274 1.00 49.49 142 TYR C N 1
ATOM 4115 C CA . TYR C 1 143 ? 45.152 48.802 46.309 1.00 49.91 142 TYR C CA 1
ATOM 4116 C C . TYR C 1 143 ? 46.596 49.104 45.894 1.00 49.97 142 TYR C C 1
ATOM 4117 O O . TYR C 1 143 ? 47.098 48.522 44.938 1.00 50.01 142 TYR C O 1
ATOM 4126 N N . LEU C 1 144 ? 47.227 50.058 46.590 1.00 50.69 143 LEU C N 1
ATOM 4127 C CA . LEU C 1 144 ? 48.656 50.421 46.359 1.00 53.36 143 LEU C CA 1
ATOM 4128 C C . LEU C 1 144 ? 49.026 50.544 44.872 1.00 53.89 143 LEU C C 1
ATOM 4129 O O . LEU C 1 144 ? 50.075 50.042 44.433 1.00 55.45 143 LEU C O 1
ATOM 4134 N N . GLY C 1 145 ? 48.163 51.206 44.103 1.00 53.68 144 GLY C N 1
ATOM 4135 C CA . GLY C 1 145 ? 48.426 51.449 42.669 1.00 54.31 144 GLY C CA 1
ATOM 4136 C C . GLY C 1 145 ? 47.716 50.490 41.726 1.00 53.56 144 GLY C C 1
ATOM 4137 O O . GLY C 1 145 ? 47.477 50.832 40.569 1.00 55.25 144 GLY C O 1
ATOM 4138 N N . ILE C 1 146 ? 47.426 49.266 42.206 1.00 51.84 145 ILE C N 1
ATOM 4139 C CA . ILE C 1 146 ? 46.659 48.283 41.424 1.00 50.63 145 ILE C CA 1
ATOM 4140 C C . ILE C 1 146 ? 45.182 48.582 41.574 1.00 49.15 145 ILE C C 1
ATOM 4141 O O . ILE C 1 146 ? 44.686 48.702 42.686 1.00 47.53 145 ILE C O 1
ATOM 4146 N N . GLU C 1 147 ? 44.477 48.697 40.450 1.00 49.10 146 GLU C N 1
ATOM 4147 C CA . GLU C 1 147 ? 43.046 49.018 40.471 1.00 48.09 146 GLU C CA 1
ATOM 4148 C C . GLU C 1 147 ? 42.269 48.219 39.456 1.00 46.53 146 GLU C C 1
ATOM 4149 O O . GLU C 1 147 ? 42.831 47.703 38.489 1.00 44.40 146 GLU C O 1
ATOM 4155 N N . ASP C 1 148 ? 40.968 48.090 39.697 1.00 45.86 147 ASP C N 1
ATOM 4156 C CA . ASP C 1 148 ? 40.060 47.551 38.702 1.00 45.36 147 ASP C CA 1
ATOM 4157 C C . ASP C 1 148 ? 38.639 48.088 38.893 1.00 43.27 147 ASP C C 1
ATOM 4158 O O . ASP C 1 148 ? 38.351 48.822 39.854 1.00 40.91 147 ASP C O 1
ATOM 4163 N N . TYR C 1 149 ? 37.801 47.795 37.923 1.00 42.27 148 TYR C N 1
ATOM 4164 C CA . TYR C 1 149 ? 36.456 48.312 37.876 1.00 43.43 148 TYR C CA 1
ATOM 4165 C C . TYR C 1 149 ? 35.516 47.160 37.732 1.00 43.73 148 TYR C C 1
ATOM 4166 O O . TYR C 1 149 ? 35.817 46.201 37.043 1.00 43.43 148 TYR C O 1
ATOM 4175 N N . GLU C 1 150 ? 34.361 47.264 38.365 1.00 45.95 149 GLU C N 1
ATOM 4176 C CA . GLU C 1 150 ? 33.416 46.158 38.424 1.00 46.69 149 GLU C CA 1
ATOM 4177 C C . GLU C 1 150 ? 32.000 46.674 38.632 1.00 45.60 149 GLU C C 1
ATOM 4178 O O . GLU C 1 150 ? 31.795 47.701 39.279 1.00 44.84 149 GLU C O 1
ATOM 4184 N N . ILE C 1 151 ? 31.029 45.969 38.047 1.00 45.11 150 ILE C N 1
ATOM 4185 C CA . ILE C 1 151 ? 29.621 46.209 38.333 1.00 45.41 150 ILE C CA 1
ATOM 4186 C C . ILE C 1 151 ? 29.016 44.989 38.989 1.00 46.12 150 ILE C C 1
ATOM 4187 O O . ILE C 1 151 ? 29.431 43.854 38.714 1.00 46.33 150 ILE C O 1
ATOM 4192 N N . GLU C 1 152 ? 28.101 45.225 39.921 1.00 45.52 151 GLU C N 1
ATOM 4193 C CA . GLU C 1 152 ? 27.312 44.152 40.524 1.00 45.37 151 GLU C CA 1
ATOM 4194 C C . GLU C 1 152 ? 25.870 44.567 40.552 1.00 44.65 151 GLU C C 1
ATOM 4195 O O . GLU C 1 152 ? 25.559 45.713 40.875 1.00 45.15 151 GLU C O 1
ATOM 4201 N N . PHE C 1 153 ? 24.987 43.652 40.181 1.00 43.87 152 PHE C N 1
ATOM 4202 C CA . PHE C 1 153 ? 23.570 43.871 40.307 1.00 43.50 152 PHE C CA 1
ATOM 4203 C C . PHE C 1 153 ? 23.018 43.007 41.427 1.00 43.39 152 PHE C C 1
ATOM 4204 O O . PHE C 1 153 ? 23.137 41.787 41.381 1.00 43.99 152 PHE C O 1
ATOM 4212 N N . GLU C 1 154 ? 22.397 43.647 42.424 1.00 43.82 153 GLU C N 1
ATOM 4213 C CA . GLU C 1 154 ? 21.721 42.925 43.523 1.00 45.31 153 GLU C CA 1
ATOM 4214 C C . GLU C 1 154 ? 20.227 42.863 43.221 1.00 44.46 153 GLU C C 1
ATOM 4215 O O . GLU C 1 154 ? 19.577 43.908 43.081 1.00 45.25 153 GLU C O 1
ATOM 4221 N N . GLY C 1 155 ? 19.680 41.642 43.141 1.00 43.33 154 GLY C N 1
ATOM 4222 C CA . GLY C 1 155 ? 18.274 41.428 42.715 1.00 43.18 154 GLY C CA 1
ATOM 4223 C C . GLY C 1 155 ? 17.330 40.939 43.816 1.00 42.92 154 GLY C C 1
ATOM 4224 O O . GLY C 1 155 ? 17.764 40.511 44.885 1.00 42.17 154 GLY C O 1
ATOM 4225 N N . THR C 1 156 ? 16.030 40.979 43.513 1.00 43.84 155 THR C N 1
ATOM 4226 C CA . THR C 1 156 ? 14.974 40.549 44.446 1.00 44.42 155 THR C CA 1
ATOM 4227 C C . THR C 1 156 ? 14.700 39.036 44.350 1.00 44.15 155 THR C C 1
ATOM 4228 O O . THR C 1 156 ? 14.201 38.428 45.300 1.00 41.96 155 THR C O 1
ATOM 4232 N N . 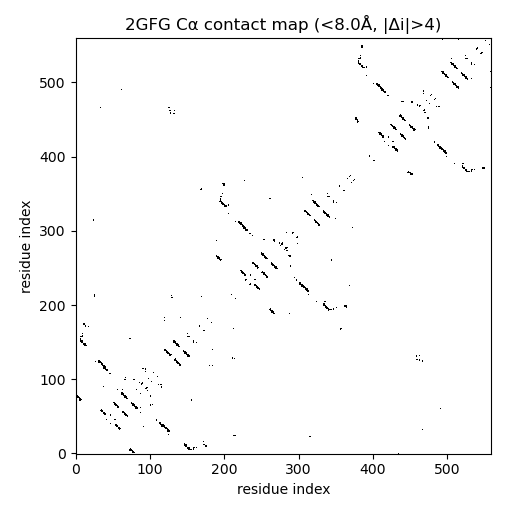SER C 1 157 ? 14.952 38.467 43.165 1.00 44.14 156 SER C N 1
ATOM 4233 C CA . SER C 1 157 ? 14.857 37.018 42.945 1.00 44.19 156 SER C CA 1
ATOM 4234 C C . SER C 1 157 ? 15.882 36.603 41.896 1.00 45.46 156 SER C C 1
ATOM 4235 O O . SER C 1 157 ? 16.412 37.449 41.167 1.00 44.84 156 SER C O 1
ATOM 4238 N N . GLU C 1 158 ? 16.157 35.301 41.816 1.00 46.55 157 GLU C N 1
ATOM 4239 C CA . GLU C 1 158 ? 17.125 34.773 40.836 1.00 47.48 157 GLU C CA 1
ATOM 4240 C C . GLU C 1 158 ? 16.653 35.039 39.402 1.00 46.71 157 GLU C C 1
ATOM 4241 O O . GLU C 1 158 ? 17.452 35.431 38.538 1.00 43.81 157 GLU C O 1
ATOM 4247 N N . GLU C 1 159 ? 15.341 34.864 39.167 1.00 46.92 158 GLU C N 1
ATOM 4248 C CA . GLU C 1 159 ? 14.737 35.124 37.851 1.00 48.42 158 GLU C CA 1
ATOM 4249 C C . GLU C 1 159 ? 14.980 36.559 37.399 1.00 48.22 158 GLU C C 1
ATOM 4250 O O . GLU C 1 159 ? 15.493 36.789 36.313 1.00 47.18 158 GLU C O 1
ATOM 4256 N N . HIS C 1 160 ? 14.570 37.518 38.227 1.00 48.74 159 HIS C N 1
ATOM 4257 C CA . HIS C 1 160 ? 14.671 38.945 37.864 1.00 49.90 159 HIS C CA 1
ATOM 4258 C C . HIS C 1 160 ? 16.132 39.443 37.828 1.00 48.85 159 HIS C C 1
ATOM 4259 O O . HIS C 1 160 ? 16.468 40.332 37.051 1.00 49.12 159 HIS C O 1
ATOM 4266 N N . ALA C 1 161 ? 16.984 38.867 38.675 1.00 47.75 160 ALA C N 1
ATOM 4267 C CA . ALA C 1 161 ? 18.424 39.174 38.646 1.00 47.69 160 ALA C CA 1
ATOM 4268 C C . ALA C 1 161 ? 19.034 38.822 37.280 1.00 46.33 160 ALA C C 1
ATOM 4269 O O . ALA C 1 161 ? 19.760 39.623 36.701 1.00 45.03 160 ALA C O 1
ATOM 4271 N N . THR C 1 162 ? 18.700 37.630 36.763 1.00 45.59 161 THR C N 1
ATOM 4272 C CA . THR C 1 162 ? 19.167 37.193 35.420 1.00 45.67 161 THR C CA 1
ATOM 4273 C C . THR C 1 162 ? 18.630 38.104 34.324 1.00 44.62 161 THR C C 1
ATOM 4274 O O . THR C 1 162 ? 19.371 38.541 33.458 1.00 45.78 161 THR C O 1
ATOM 4278 N N . VAL C 1 163 ? 17.331 38.363 34.363 1.00 43.23 162 VAL C N 1
ATOM 4279 C CA . VAL C 1 163 ? 16.667 39.187 33.344 1.00 43.04 162 VAL C CA 1
ATOM 4280 C C . VAL C 1 163 ? 17.236 40.618 33.325 1.00 43.06 162 VAL C C 1
ATOM 4281 O O . VAL C 1 163 ? 17.622 41.125 32.265 1.00 42.97 162 VAL C O 1
ATOM 4285 N N . THR C 1 164 ? 17.313 41.240 34.502 1.00 41.54 163 THR C N 1
ATOM 4286 C CA . THR C 1 164 ? 17.781 42.626 34.615 1.00 41.99 163 THR C CA 1
ATOM 4287 C C . THR C 1 164 ? 19.280 42.754 34.289 1.00 42.25 163 THR C C 1
ATOM 4288 O O . THR C 1 164 ? 19.680 43.672 33.576 1.00 41.30 163 THR C O 1
ATOM 4292 N N . PHE C 1 165 ? 20.093 41.822 34.790 1.00 42.49 164 PHE C N 1
ATOM 4293 C CA . PHE C 1 165 ? 21.542 41.858 34.519 1.00 43.82 164 PHE C CA 1
ATOM 4294 C C . PHE C 1 165 ? 21.842 41.680 33.022 1.00 44.95 164 PHE C C 1
ATOM 4295 O O . PHE C 1 165 ? 22.675 42.386 32.476 1.00 43.93 164 PHE C O 1
ATOM 4303 N N . GLN C 1 166 ? 21.137 40.748 32.367 1.00 46.28 165 GLN C N 1
ATOM 4304 C CA . GLN C 1 166 ? 21.281 40.565 30.907 1.00 47.76 165 GLN C CA 1
ATOM 4305 C C . GLN C 1 166 ? 20.880 41.842 30.143 1.00 47.32 165 GLN C C 1
ATOM 4306 O O . GLN C 1 166 ? 21.480 42.169 29.134 1.00 46.50 165 GLN C O 1
ATOM 4312 N N . GLU C 1 167 ? 19.873 42.561 30.654 1.00 47.91 166 GLU C N 1
ATOM 4313 C CA . GLU C 1 167 ? 19.471 43.846 30.068 1.00 48.01 166 GLU C CA 1
ATOM 4314 C C . GLU C 1 167 ? 20.588 44.883 30.222 1.00 47.06 166 GLU C C 1
ATOM 4315 O O . GLU C 1 167 ? 20.852 45.657 29.297 1.00 45.88 166 GLU C O 1
ATOM 4321 N N . ILE C 1 168 ? 21.244 44.887 31.392 1.00 45.46 167 ILE C N 1
ATOM 4322 C CA . ILE C 1 168 ? 22.370 45.779 31.641 1.00 44.93 167 ILE C CA 1
ATOM 4323 C C . ILE C 1 168 ? 23.509 45.475 30.675 1.00 44.13 167 ILE C C 1
ATOM 4324 O O . ILE C 1 168 ? 24.027 46.373 30.030 1.00 44.04 167 ILE C O 1
ATOM 4329 N N . LEU C 1 169 ? 23.866 44.189 30.565 1.00 43.73 168 LEU C N 1
ATOM 4330 C CA . LEU C 1 169 ? 24.920 43.747 29.654 1.00 43.71 168 LEU C CA 1
ATOM 4331 C C . LEU C 1 169 ? 24.607 44.119 28.183 1.00 43.91 168 LEU C C 1
ATOM 4332 O O . LEU C 1 169 ? 25.477 44.622 27.470 1.00 42.65 168 LEU C O 1
ATOM 4337 N N . LYS C 1 170 ? 23.361 43.880 27.753 1.00 43.45 169 LYS C N 1
ATOM 4338 C CA . LYS C 1 170 ? 22.942 44.190 26.374 1.00 42.84 169 LYS C CA 1
ATOM 4339 C C . LYS C 1 170 ? 22.878 45.703 26.119 1.00 42.46 169 LYS C C 1
ATOM 4340 O O . LYS C 1 170 ? 23.453 46.197 25.143 1.00 40.24 169 LYS C O 1
ATOM 4346 N N . THR C 1 171 ? 22.203 46.432 27.021 1.00 43.51 170 THR C N 1
ATOM 4347 C CA . THR C 1 171 ? 21.996 47.906 26.871 1.00 44.36 170 THR C CA 1
ATOM 4348 C C . THR C 1 171 ? 23.309 48.675 26.763 1.00 44.76 170 THR C C 1
ATOM 4349 O O . THR C 1 171 ? 23.447 49.564 25.917 1.00 43.78 170 THR C O 1
ATOM 4353 N N . PHE C 1 172 ? 24.269 48.333 27.626 1.00 46.53 171 PHE C N 1
ATOM 4354 C CA . PHE C 1 172 ? 25.570 49.014 27.647 1.00 47.54 171 PHE C CA 1
ATOM 4355 C C . PHE C 1 172 ? 26.659 48.203 26.931 1.00 48.43 171 PHE C C 1
ATOM 4356 O O . PHE C 1 172 ? 27.835 48.513 27.045 1.00 48.99 171 PHE C O 1
ATOM 4364 N N . SER C 1 173 ? 26.247 47.188 26.155 1.00 48.55 172 SER C N 1
ATOM 4365 C CA . SER C 1 173 ? 27.177 46.379 25.358 1.00 48.21 172 SER C CA 1
ATOM 4366 C C . SER C 1 173 ? 28.359 45.883 26.194 1.00 48.81 172 SER C C 1
ATOM 4367 O O . SER C 1 173 ? 29.533 46.102 25.838 1.00 48.25 172 SER C O 1
ATOM 4370 N N . ILE C 1 174 ? 28.035 45.252 27.326 1.00 49.00 173 ILE C N 1
ATOM 4371 C CA . ILE C 1 174 ? 29.031 44.690 28.235 1.00 50.49 173 ILE C CA 1
ATOM 4372 C C . ILE C 1 174 ? 29.011 43.172 28.095 1.00 51.45 173 ILE C C 1
ATOM 4373 O O . ILE C 1 174 ? 27.934 42.561 28.076 1.00 51.71 173 ILE C O 1
ATOM 4378 N N . SER C 1 175 ? 30.189 42.564 28.006 1.00 51.84 174 SER C N 1
ATOM 4379 C CA . SER C 1 175 ? 30.308 41.103 27.978 1.00 52.32 174 SER C CA 1
ATOM 4380 C C . SER C 1 175 ? 30.756 40.591 29.349 1.00 51.91 174 SER C C 1
ATOM 4381 O O . SER C 1 175 ? 31.678 41.135 29.945 1.00 52.32 174 SER C O 1
ATOM 4384 N N . GLN C 1 176 ? 30.053 39.578 29.864 1.00 51.54 175 GLN C N 1
ATOM 4385 C CA . GLN C 1 176 ? 30.433 38.920 31.124 1.00 50.64 175 GLN C CA 1
ATOM 4386 C C . GLN C 1 176 ? 31.804 38.248 30.989 1.00 49.61 175 GLN C C 1
ATOM 4387 O O . GLN C 1 176 ? 32.019 37.446 30.078 1.00 50.88 175 GLN C O 1
ATOM 4393 N N . VAL C 1 177 ? 32.725 38.589 31.900 1.00 48.66 176 VAL C N 1
ATOM 4394 C CA . VAL C 1 177 ? 34.042 37.913 31.985 1.00 46.77 176 VAL C CA 1
ATOM 4395 C C . VAL C 1 177 ? 34.185 37.251 33.357 1.00 45.46 176 VAL C C 1
ATOM 4396 O O . VAL C 1 177 ? 33.486 37.638 34.304 1.00 43.82 176 VAL C O 1
ATOM 4400 N N . PRO C 1 178 ? 35.071 36.217 33.471 1.00 45.58 177 PRO C N 1
ATOM 4401 C CA . PRO C 1 178 ? 35.296 35.580 34.773 1.00 46.87 177 PRO C CA 1
ATOM 4402 C C . PRO C 1 178 ? 35.711 36.593 35.828 1.00 47.04 177 PRO C C 1
ATOM 4403 O O . PRO C 1 178 ? 36.679 37.327 35.630 1.00 48.41 177 PRO C O 1
ATOM 4407 N N . THR C 1 179 ? 34.928 36.682 36.903 1.00 47.43 178 THR C N 1
ATOM 4408 C CA . THR C 1 179 ? 35.126 37.694 37.937 1.00 47.36 178 THR C CA 1
ATOM 4409 C C . THR C 1 179 ? 35.127 37.056 39.327 1.00 48.59 178 THR C C 1
ATOM 4410 O O . THR C 1 179 ? 34.075 36.676 39.847 1.00 46.42 178 THR C O 1
ATOM 4414 N N . GLU C 1 180 ? 36.324 36.945 39.919 1.00 49.34 179 GLU C N 1
ATOM 4415 C CA . GLU C 1 180 ? 36.473 36.467 41.308 1.00 49.52 179 GLU C CA 1
ATOM 4416 C C . GLU C 1 180 ? 36.085 37.593 42.261 1.00 49.49 179 GLU C C 1
ATOM 4417 O O . GLU C 1 180 ? 36.051 38.748 41.863 1.00 48.04 179 GLU C O 1
ATOM 4423 N N . ASN C 1 181 ? 35.794 37.252 43.526 1.00 49.11 180 ASN C N 1
ATOM 4424 C CA . ASN C 1 181 ? 35.476 38.283 44.537 1.00 49.56 180 ASN C CA 1
ATOM 4425 C C . ASN C 1 181 ? 36.693 39.156 44.856 1.00 47.16 180 ASN C C 1
ATOM 4426 O O . ASN C 1 181 ? 37.830 38.777 44.580 1.00 43.80 180 ASN C O 1
ATOM 4431 N N . LYS C 1 182 ? 36.430 40.338 45.403 1.00 47.52 181 LYS C N 1
ATOM 4432 C CA . LYS C 1 182 ? 37.474 41.354 45.639 1.00 47.23 181 LYS C CA 1
ATOM 4433 C C . LYS C 1 182 ? 38.693 40.809 46.404 1.00 47.27 181 LYS C C 1
ATOM 4434 O O . LYS C 1 182 ? 39.841 41.053 46.009 1.00 47.22 181 LYS C O 1
ATOM 4440 N N . ILE C 1 183 ? 38.436 40.073 47.486 1.00 47.41 182 ILE C N 1
ATOM 4441 C CA . ILE C 1 183 ? 39.518 39.497 48.314 1.00 48.89 182 ILE C CA 1
ATOM 4442 C C . ILE C 1 183 ? 40.501 38.641 47.479 1.00 48.61 182 ILE C C 1
ATOM 4443 O O . ILE C 1 183 ? 41.713 38.781 47.608 1.00 47.21 182 ILE C O 1
ATOM 4448 N N . GLN C 1 184 ? 39.961 37.813 46.591 1.00 48.73 183 GLN C N 1
ATOM 4449 C CA . GLN C 1 184 ? 40.783 36.961 45.742 1.00 49.24 183 GLN C CA 1
ATOM 4450 C C . GLN C 1 184 ? 41.518 37.760 44.660 1.00 48.56 183 GLN C C 1
ATOM 4451 O O . GLN C 1 184 ? 42.705 37.549 44.439 1.00 48.47 183 GLN C O 1
ATOM 4457 N N . ARG C 1 185 ? 40.815 38.709 44.023 1.00 47.51 184 ARG C N 1
ATOM 4458 C CA . ARG C 1 185 ? 41.412 39.537 42.949 1.00 46.81 184 ARG C CA 1
ATOM 4459 C C . ARG C 1 185 ? 42.660 40.308 43.416 1.00 46.90 184 ARG C C 1
ATOM 4460 O O . ARG C 1 185 ? 43.652 40.391 42.684 1.00 47.27 184 ARG C O 1
ATOM 4468 N N . PHE C 1 186 ? 42.619 40.821 44.652 1.00 46.36 185 PHE C N 1
ATOM 4469 C CA . PHE C 1 186 ? 43.682 41.718 45.169 1.00 47.15 185 PHE C CA 1
ATOM 4470 C C . PHE C 1 186 ? 44.649 41.069 46.171 1.00 47.28 185 PHE C C 1
ATOM 4471 O O . PHE C 1 186 ? 45.748 41.583 46.376 1.00 47.39 185 PHE C O 1
ATOM 4479 N N . PHE C 1 187 ? 44.236 39.962 46.804 1.00 48.66 186 PHE C N 1
ATOM 4480 C CA . PHE C 1 187 ? 45.039 39.328 47.880 1.00 50.36 186 PHE C CA 1
ATOM 4481 C C . PHE C 1 187 ? 45.130 37.786 47.744 1.00 52.36 186 PHE C C 1
ATOM 4482 O O . PHE C 1 187 ? 45.069 37.065 48.745 1.00 52.63 186 PHE C O 1
ATOM 4490 N N . SER C 1 188 ? 45.317 37.301 46.512 1.00 53.90 187 SER C N 1
ATOM 4491 C CA . SER C 1 188 ? 45.482 35.854 46.265 1.00 56.11 187 SER C CA 1
ATOM 4492 C C . SER C 1 188 ? 46.866 35.391 46.706 1.00 56.31 187 SER C C 1
ATOM 4493 O O . SER C 1 188 ? 46.995 34.543 47.588 1.00 57.45 187 SER C O 1
#

InterPro domains:
  IPR009195 Uncharacterised protein family YjbK [PIRSF012526] (1-192)
  IPR009195 Uncharacterised protein family YjbK [cd07762] (5-186)
  IPR023577 CYTH domain [PF01928] (4-186)
  IPR023577 CYTH domain [PS51707] (4-192)
  IPR023577 CYTH domain [SM01118] (4-189)
  IPR033469 CYTH-like domain superfamily [SSF55154] (5-187)

Solvent-accessible surface area: 28120 Å² total

Organism: Halalkalibacterium halodurans (strain ATCC BAA-125 / DSM 18197 / FERM 7344 / JCM 9153 / C-125) (NCBI:txid272558)

Foldseek 3Di:
DLKDAWQKDKFFDDPVLLVVCCVVVVPDPVLWFKKKWWWKAFPVGLCVVQVKTWTWMDGPQWIKTWIWGDDPFHIMINIDTDHPVQVCCCAPPLDHDDDDVVVCVVSVNDSNRMYGPFMKMWTWHWDADDPWIKIWIWIDAPHDITIMIMTTDDGNVVRVVRVVVVCVVSVNDGDDDDDPVCVHVVVVD/DKDAWAKDKFFDFPVLLVVCCVVVVPDPVLWWKKKWWWKAFPVGLQVVQVKTWTWMDTPQWTKTWIWGPDPFHIMIDIDTDHPVQVCCCQPVVDHDDDDVCVCVVSVHDSSRIDTQAMKMWTWGWDDDDPWIKIWIWIDDPHDITIMIMITDDGNVVNVVRVVVVCVVSVHDGDDDDDPCCVPGVD/DKAAFQKDKAFDDPVLLVVCCVVVVPDPVLWFKKKWWWKAFPVRLQVVQVKTWTWIQGPNWIKTWIWGADDQGTMIDIDIDDPVQVVCCLVQVDHDDDDNVVCVVSVHDSNRMDGQDMKMWTWRWDDFPPWIKIWIWIDDPHDITIMIMITDPDNVVNVVRVVCVCVVSVNDGDDDDDPCVVPRD

Sequence (560 aa):
GGKEIEIERKTLVSKETFKRLISQLHIGEGDFKLQRNHYFETDDFQLKKQSSALRIREKEAIFTFTLKQPHPAGLLETNQTLSKQEAKLALESAHHFPSGEVDALRDLSIPISQLKHIGTLSTSRAEISYEQGILCLDHSSYLGIEDYEIEFEGTSEEHATVTFQEILKTFSISQVPTENKIQRFFSKKEGKEIEIERKTLVSKETFKRLISQLHIGEGDFKLQRNHYFETDDFQLKKQSSALRIREKEAIFTFTLKQPHPAGLLETNQTLSKQEAKLALESAHFPSGEVDALRDLSIPISQLKHIGTLSTSRAEISYEQGILCLDHSSYLGIEDYEIEFEGTSEEHATVTFQEILKTFSISQVPTENKIQQRFFSKGKEIEIERKTLVSKETFKRLISQLHIGEGDFKLQRNHYFETDDFQLKKQSSALRIREKEAIFTFTLKQPHPAGLLETNQTLSKQEAKLALESAHFPSGEVDALRDLSIPISQLKHIGTLSTSRAEISSYEQGILCLDHSSYLGIEDYEIEFEGTSEEHATVTFQEILKTFSISQVPTENKIQRFFS

Secondary structure (DSSP, 8-state):
--EEEEEEEEEEE-HHHHHHHHHHTT--GGG-EEEEEEEEE-TT-HHHHTT-EEEEEEETTEEEEEEEEE-SSSEEEEEEEE-HHHHHHHHHH--PPPS---HHHHTT--GGG-EEEEEEEEEEEEEEETTEEEEEEEEEETTEEEEEEEEEESSHHHHHHHHHHHHHHTTPPP-----HHHHHHHHH-/-EEEEEEEEEEE-HHHHHHHHHHTT--GGG-EEEEEEEEE-TT-HHHHTT-EEEEEEETTEEEEEEEEE-SSSEEEEEEEE-HHHHHHHHHH--PPPS---HHHHTT--GGG-EEEEEEEEEEEEEEETTEEEEEEEEEETTEEEEEEEEEESSHHHHHHHHHHHHHHTT--------HHHHHT--/-EEE--EEEEEE-HHHHHHHHHHTT--GGGEEEEEEEEEE-TT-HHHHTT-EEEEEEETTEEEEEEEEE-SSSEEEEEEEEPHHHHHHHHHH--PPSS---HHHHTT--STT-EEEEEEEEEEEEEEETTEEEEEEEEEETTEEEEEEEEE-SSHHHHHHHHHHHHHHTT--------HHHHHH-